Protein 4XW3 (pdb70)

B-factor: mean 28.26, std 8.55, range [12.98, 62.28]

InterPro domains:
  IPR001650 Helicase, C-terminal domain-like [PF00271] (496-609)
  IPR001650 Helicase, C-terminal domain-like [PS51194] (493-681)
  IPR001650 Helicase, C-terminal domain-like [SM00490] (520-610)
  IPR001870 B30.2/SPRY domain [PS50188] (70-247)
  IPR003877 SPRY domain [PF00622] (132-244)
  IPR003877 SPRY domain [SM00449] (130-246)
  IPR011545 DEAD/DEAH-box helicase domain [PF00270] (26-70)
  IPR011545 DEAD/DEAH-box helicase domain [PF00270] (283-413)
  IPR013320 Concanavalin A-like lectin/glucanase domain superfamily [SSF49899] (58-250)
  IPR014001 Helicase superfamily 1/2, ATP-binding domain [PS51192] (255-428)
  IPR014001 Helicase superfamily 1/2, ATP-binding domain [SM00487] (21-444)
  IPR014014 RNA helicase, DEAD-box type, Q motif [PS51195] (2-30)
  IPR027417 P-loop containing nucleoside triphosphate hydrolase [G3DSA:3.40.50.300] (1-88)
  IPR027417 P-loop containing nucleoside triphosphate hydrolase [G3DSA:3.40.50.300] (264-431)
  IPR027417 P-loop containing nucleoside triphosphate hydrolase [G3DSA:3.40.50.300] (483-684)
  IPR027417 P-loop containing nucleoside triphosphate hydrolase [SSF52540] (3-68)
  IPR027417 P-loop containing nucleoside triphosphate hydrolase [SSF52540] (286-627)
  IPR043136 B30.2/SPRY domain superfamily [G3DSA:2.60.120.920] (90-259)

Foldseek 3Di:
DQLVDWAWDPLFKFPQWDADPVRFKIFGAAAPDKMKTWTQKFFQAAKAKKKKAWAFAWKKWKAKFFLPDDLNAQCQQGHWIAIQCQWIGHVNDTHHFFHHDHHGKMKMWIAHLVQQWTFIAILQHGRDTDDGHDPVNHRTTMTIMMMTRNTIMGMGQPPDDDSHADDDRHYRNRPDDPVRMDGHPGDDDD/DQLVAWAWDPLAKAPQWDADPVRFKIFGAAAPDKMKTWIQKFFQAAKAKKKKAWAFAFKKWKAKFFLPDDRNAQCQQGHWIAIQCQWIHHVNDTHHFFHHDHHGKMKMWIAHLPQQWTFIAIQQHTRDTDDGNDPVNRRTTMTIMMMTRNTIMGMGQPPDDDSHADDDRHYRNRPDDPVRMDGRPRDDPNGDYD

CATH classification: 2.60.120.920

Structure (mmCIF, N/CA/C/O backbone):
data_4XW3
#
_entry.id   4XW3
#
_cell.length_a   45.060
_cell.length_b   76.140
_cell.length_c   122.660
_cell.angle_alpha   90.000
_cell.angle_beta   90.000
_cell.angle_gamma   90.000
#
_symmetry.space_group_name_H-M   'P 21 21 21'
#
loop_
_entity.id
_entity.type
_entity.pdbx_description
1 polymer 'ATP-dependent RNA helicase DDX1'
2 water water
#
loop_
_atom_site.group_PDB
_atom_site.id
_atom_site.type_symbol
_atom_site.label_atom_id
_atom_site.label_alt_id
_atom_site.label_comp_id
_atom_site.label_asym_id
_atom_site.label_entity_id
_atom_site.label_seq_id
_atom_site.pdbx_PDB_ins_code
_atom_site.Cartn_x
_atom_site.Cartn_y
_atom_site.Cartn_z
_atom_site.occupancy
_atom_site.B_iso_or_equiv
_atom_site.auth_seq_id
_atom_site.auth_comp_id
_atom_site.auth_asym_id
_atom_site.auth_atom_id
_atom_site.pdbx_PDB_model_num
ATOM 1 N N . SER A 1 17 ? 11.867 9.629 23.065 1.00 56.21 86 SER A N 1
ATOM 2 C CA . SER A 1 17 ? 12.673 8.705 22.209 1.00 55.35 86 SER A CA 1
ATOM 3 C C . SER A 1 17 ? 11.813 7.592 21.605 1.00 52.20 86 SER A C 1
ATOM 4 O O . SER A 1 17 ? 12.198 6.971 20.605 1.00 51.63 86 SER A O 1
ATOM 7 N N . VAL A 1 18 ? 10.655 7.341 22.217 1.00 50.15 87 VAL A N 1
ATOM 8 C CA . VAL A 1 18 ? 9.760 6.265 21.770 1.00 46.91 87 VAL A CA 1
ATOM 9 C C . VAL A 1 18 ? 9.092 6.599 20.426 1.00 44.87 87 VAL A C 1
ATOM 10 O O . VAL A 1 18 ? 8.984 5.727 19.548 1.00 43.42 87 VAL A O 1
ATOM 14 N N . LEU A 1 19 ? 8.674 7.859 20.267 1.00 44.57 88 LEU A N 1
ATOM 15 C CA . LEU A 1 19 ? 8.024 8.325 19.032 1.00 43.00 88 LEU A CA 1
ATOM 16 C C . LEU A 1 19 ? 8.986 8.534 17.862 1.00 43.00 88 LEU A C 1
ATOM 17 O O . LEU A 1 19 ? 8.546 8.707 16.725 1.00 42.66 88 LEU A O 1
ATOM 22 N N . ASN A 1 20 ? 10.289 8.520 18.146 1.00 43.64 89 ASN A N 1
ATOM 23 C CA . ASN A 1 20 ? 11.330 8.657 17.120 1.00 43.72 89 ASN A CA 1
ATOM 24 C C . ASN A 1 20 ? 11.522 7.405 16.266 1.00 41.43 89 ASN A C 1
ATOM 25 O O . ASN A 1 20 ? 12.115 7.461 15.186 1.00 42.24 89 ASN A O 1
ATOM 30 N N . LYS A 1 21 ? 11.001 6.288 16.758 1.00 38.47 90 LYS A N 1
ATOM 31 C CA . LYS A 1 21 ? 11.194 4.971 16.165 1.00 36.03 90 LYS A CA 1
ATOM 32 C C . LYS A 1 21 ? 9.889 4.478 15.556 1.00 32.34 90 LYS A C 1
ATOM 33 O O . LYS A 1 21 ? 8.812 4.757 16.094 1.00 31.43 90 LYS A O 1
ATOM 39 N N . TRP A 1 22 ? 9.975 3.728 14.456 1.00 29.53 91 TRP A N 1
ATOM 40 C CA . TRP A 1 22 ? 8.808 3.023 13.930 1.00 25.68 91 TRP A CA 1
ATOM 41 C C . TRP A 1 22 ?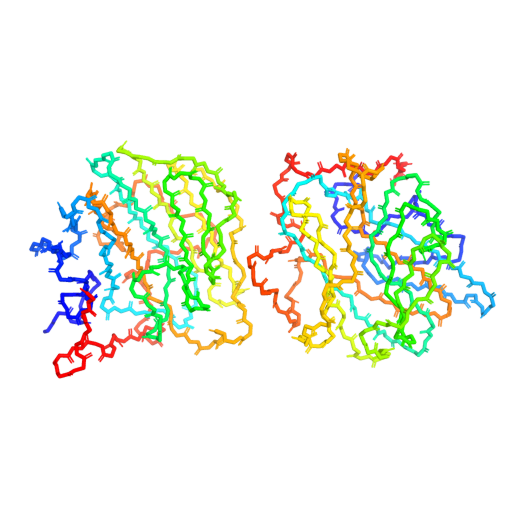 8.475 1.796 14.797 1.00 24.47 91 TRP A C 1
ATOM 42 O O . TRP A 1 22 ? 9.168 0.777 14.746 1.00 24.23 91 TRP A O 1
ATOM 53 N N . GLN A 1 23 ? 7.417 1.907 15.596 1.00 22.71 92 GLN A N 1
ATOM 54 C CA . GLN A 1 23 ? 7.007 0.813 16.472 1.00 21.54 92 GLN A CA 1
ATOM 55 C C . GLN A 1 23 ? 5.567 0.989 16.911 1.00 19.65 92 GLN A C 1
ATOM 56 O O . GLN A 1 23 ? 4.932 1.978 16.564 1.00 18.82 92 GLN A O 1
ATOM 62 N N . MET A 1 24 ? 5.053 0.022 17.664 1.00 18.81 93 MET A N 1
ATOM 63 C CA . MET A 1 24 ? 3.711 0.148 18.249 1.00 17.95 93 MET A CA 1
ATOM 64 C C . MET A 1 24 ? 3.786 1.067 19.475 1.00 18.02 93 MET A C 1
ATOM 65 O O . MET A 1 24 ? 4.768 1.047 20.200 1.00 18.55 93 MET A O 1
ATOM 70 N N . ASN A 1 25 ? 2.760 1.883 19.690 1.00 17.31 94 ASN A N 1
ATOM 71 C CA . ASN A 1 25 ? 2.861 2.976 20.654 1.00 18.17 94 ASN A CA 1
ATOM 72 C C . ASN A 1 25 ? 2.334 2.573 22.030 1.00 18.21 94 ASN A C 1
ATOM 73 O O . ASN A 1 25 ? 1.123 2.369 22.193 1.00 17.84 94 ASN A O 1
ATOM 78 N N . PRO A 1 26 ? 3.235 2.480 23.034 1.00 19.34 95 PRO A N 1
ATOM 79 C CA . PRO A 1 26 ? 2.800 2.123 24.387 1.00 20.46 95 PRO A CA 1
ATOM 80 C C . PRO A 1 26 ? 1.869 3.168 24.991 1.00 21.68 95 PRO A C 1
ATOM 81 O O . PRO A 1 26 ? 1.123 2.855 25.927 1.00 23.06 95 PRO A O 1
ATOM 85 N N . TYR A 1 27 ? 1.908 4.387 24.443 1.00 21.75 96 TYR A N 1
ATOM 86 C CA . TYR A 1 27 ? 1.050 5.499 24.876 1.00 22.84 96 TYR A CA 1
ATOM 87 C C . TYR A 1 27 ? -0.301 5.564 24.159 1.00 21.76 96 TYR A C 1
ATOM 88 O O . TYR A 1 27 ? -1.067 6.493 24.383 1.00 22.22 96 TYR A O 1
ATOM 97 N N . ASP A 1 28 ? -0.576 4.597 23.289 1.00 19.87 97 ASP A N 1
ATOM 98 C CA . ASP A 1 28 ? -1.790 4.616 22.471 1.00 19.00 97 ASP A CA 1
ATOM 99 C C . ASP A 1 28 ? -2.301 3.192 22.303 1.00 17.76 97 ASP A C 1
ATOM 100 O O . ASP A 1 28 ? -2.245 2.633 21.203 1.00 15.92 97 ASP A O 1
ATOM 105 N N . ARG A 1 29 ? -2.800 2.614 23.397 1.00 18.45 98 ARG A N 1
ATOM 106 C CA . ARG A 1 29 ? -3.174 1.187 23.421 1.00 18.70 98 ARG A CA 1
ATOM 107 C C . ARG A 1 29 ? -4.238 0.868 24.478 1.00 19.64 98 ARG A C 1
ATOM 108 O O . ARG A 1 29 ? -4.386 1.591 25.472 1.00 21.23 98 ARG A O 1
ATOM 116 N N . GLY A 1 30 ? -4.976 -0.220 24.267 1.00 19.42 99 GLY A N 1
ATOM 117 C CA . GLY A 1 30 ? -5.886 -0.742 25.289 1.00 19.79 99 GLY A CA 1
ATOM 118 C C . GLY A 1 30 ? -5.145 -1.180 26.551 1.00 20.84 99 GLY A C 1
ATOM 119 O O . GLY A 1 30 ? -3.924 -1.365 26.532 1.00 19.37 99 GLY A O 1
ATOM 120 N N . SER A 1 31 ? -5.884 -1.338 27.647 1.00 21.82 100 SER A N 1
ATOM 121 C CA . SER A 1 31 ? -5.297 -1.711 28.938 1.00 23.24 100 SER A CA 1
ATOM 122 C C . SER A 1 31 ? -4.630 -3.098 28.926 1.00 22.93 100 SER A C 1
ATOM 123 O O . SER A 1 31 ? -3.600 -3.281 29.557 1.00 23.25 100 SER A O 1
ATOM 126 N N . ALA A 1 32 ? -5.194 -4.046 28.181 1.00 22.18 101 ALA A N 1
ATOM 127 C CA . ALA A 1 32 ? -4.634 -5.408 28.117 1.00 22.53 101 ALA A CA 1
ATOM 128 C C . ALA A 1 32 ? -3.644 -5.638 26.974 1.00 21.29 101 ALA A C 1
ATOM 129 O O . ALA A 1 32 ? -3.148 -6.754 26.794 1.00 22.01 101 ALA A O 1
ATOM 131 N N . PHE A 1 33 ? -3.359 -4.594 26.201 1.00 19.79 102 PHE A N 1
ATOM 132 C CA . PHE A 1 33 ? -2.477 -4.695 25.060 1.00 19.34 102 PHE A CA 1
ATOM 133 C C . PHE A 1 33 ? -1.032 -4.563 25.530 1.00 19.95 102 PHE A C 1
ATOM 134 O O . PHE A 1 33 ? -0.676 -3.595 26.202 1.00 20.72 102 PHE A O 1
ATOM 142 N N . ALA A 1 34 ? -0.213 -5.557 25.199 1.00 19.43 103 ALA A N 1
ATOM 143 C CA . ALA A 1 34 ? 1.159 -5.613 25.672 1.00 20.14 103 ALA A CA 1
ATOM 144 C C . ALA A 1 34 ? 2.088 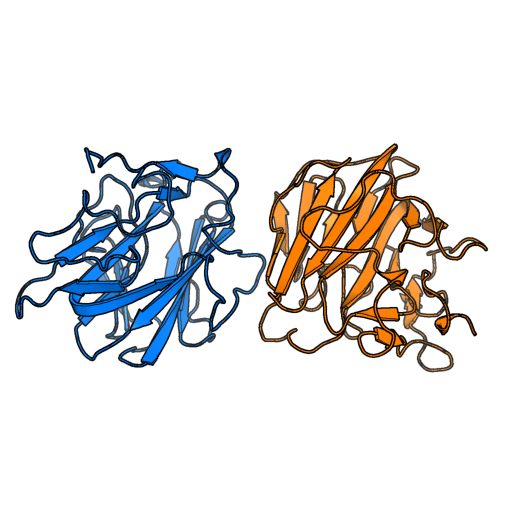-5.581 24.480 1.00 19.67 103 ALA A C 1
ATOM 145 O O . ALA A 1 34 ? 1.810 -6.209 23.455 1.00 19.46 103 ALA A O 1
ATOM 147 N N . ILE A 1 35 ? 3.178 -4.836 24.614 1.00 20.09 104 ILE A N 1
ATOM 148 C CA . ILE A 1 35 ? 4.156 -4.653 23.547 1.00 20.13 104 ILE A CA 1
ATOM 149 C C . ILE A 1 35 ? 5.522 -5.131 24.035 1.00 21.61 104 ILE A C 1
ATOM 150 O O . ILE A 1 35 ? 5.978 -4.722 25.109 1.00 21.58 104 ILE A O 1
ATOM 155 N N . GLY A 1 36 ? 6.179 -5.984 23.247 1.00 22.38 105 GLY A N 1
ATOM 156 C CA . GLY A 1 36 ? 7.498 -6.521 23.611 1.00 24.89 105 GLY A CA 1
ATOM 157 C C . GLY A 1 36 ? 8.578 -5.446 23.626 1.00 26.81 105 GLY A C 1
ATOM 158 O O . GLY A 1 36 ? 8.362 -4.322 23.165 1.00 25.23 105 GLY A O 1
ATOM 159 N N . SER A 1 37 ? 9.754 -5.782 24.140 1.00 29.99 106 SER A N 1
ATOM 160 C CA . SER A 1 37 ? 10.832 -4.791 24.212 1.00 32.61 106 SER A CA 1
ATOM 161 C C . SER A 1 37 ? 11.384 -4.369 22.838 1.00 32.29 106 SER A C 1
ATOM 162 O O . SER A 1 37 ? 12.099 -3.370 22.733 1.00 33.50 106 SER A O 1
ATOM 165 N N . ASP A 1 38 ? 11.043 -5.118 21.793 1.00 31.75 107 ASP A N 1
ATOM 166 C CA . ASP A 1 38 ? 11.395 -4.730 20.425 1.00 31.50 107 ASP A CA 1
ATOM 167 C C . ASP A 1 38 ? 10.462 -3.655 19.855 1.00 29.16 107 ASP A C 1
ATOM 168 O O . ASP A 1 38 ? 10.784 -2.994 18.865 1.00 28.95 107 ASP A O 1
ATOM 173 N N . GLY A 1 39 ? 9.301 -3.504 20.486 1.00 27.44 108 GLY A N 1
ATOM 174 C CA . GLY A 1 39 ? 8.278 -2.566 20.049 1.00 25.17 108 GLY A CA 1
ATOM 175 C C . GLY A 1 39 ? 7.406 -3.108 18.940 1.00 23.84 108 GLY A C 1
ATOM 176 O O . GLY A 1 39 ? 6.594 -2.385 18.389 1.00 22.82 108 GLY A O 1
ATOM 177 N N . LEU A 1 40 ? 7.558 -4.392 18.621 1.00 23.74 109 LEU A N 1
ATOM 178 C CA . LEU A 1 40 ? 6.975 -4.962 17.410 1.00 23.23 109 LEU A CA 1
ATOM 179 C C . LEU A 1 40 ? 6.119 -6.198 17.658 1.00 23.44 109 LEU A C 1
ATOM 180 O O . LEU A 1 40 ? 5.139 -6.438 16.948 1.00 22.94 109 LEU A O 1
ATOM 185 N N . CYS A 1 41 ? 6.497 -6.986 18.652 1.00 25.92 110 CYS A N 1
ATOM 186 C CA . CYS A 1 41 ? 5.708 -8.151 19.023 1.00 26.32 110 CYS A CA 1
ATOM 187 C C . CYS A 1 41 ? 4.670 -7.742 20.057 1.00 25.89 110 CYS A C 1
ATOM 188 O O . CYS A 1 41 ? 5.008 -7.285 21.164 1.00 26.69 110 CYS A O 1
ATOM 191 N N . CYS A 1 42 ? 3.411 -7.925 19.684 1.00 24.38 111 CYS A N 1
ATOM 192 C CA . CYS A 1 42 ? 2.278 -7.447 20.466 1.00 24.49 111 CYS A CA 1
ATOM 193 C C . CYS A 1 42 ? 1.351 -8.594 20.802 1.00 23.47 111 CYS A C 1
ATOM 194 O O . CYS A 1 42 ? 1.199 -9.514 19.999 1.00 22.78 111 CYS A O 1
ATOM 197 N N . GLN A 1 43 ? 0.727 -8.524 21.976 1.00 22.59 112 GLN A N 1
ATOM 198 C CA . GLN A 1 43 ? -0.295 -9.489 22.370 1.00 22.80 112 GLN A CA 1
ATOM 199 C C . GLN A 1 43 ? -1.366 -8.878 23.278 1.00 22.71 112 GLN A C 1
ATOM 200 O O . GLN A 1 43 ? -1.123 -7.893 23.973 1.00 22.37 112 GLN A O 1
ATOM 206 N N . SER A 1 44 ? -2.556 -9.469 23.255 1.00 22.75 113 SER A N 1
ATOM 207 C CA . SER A 1 44 ? -3.592 -9.165 24.231 1.00 23.24 113 SER A CA 1
ATOM 208 C C . SER A 1 44 ? -4.198 -10.493 24.652 1.00 25.10 113 SER A C 1
ATOM 209 O O . SER A 1 44 ? -4.658 -11.251 23.801 1.00 24.74 113 SER A O 1
ATOM 212 N N . ARG A 1 45 ? -4.188 -10.763 25.955 1.00 27.18 114 ARG A N 1
ATOM 213 C CA 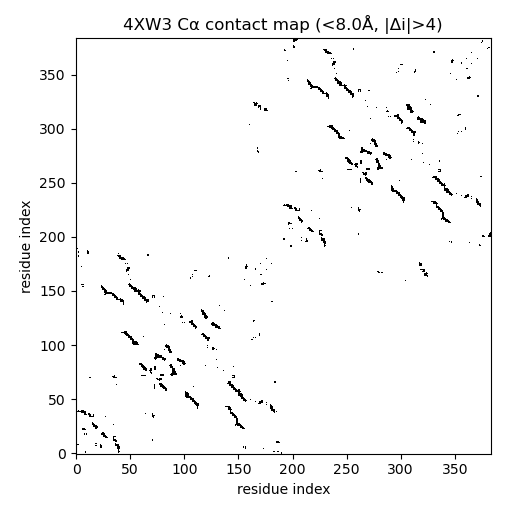. ARG A 1 45 ? -4.546 -12.077 26.479 1.00 30.34 114 ARG A CA 1
ATOM 214 C C . ARG A 1 45 ? -5.900 -12.122 27.202 1.00 32.38 114 ARG A C 1
ATOM 215 O O . ARG A 1 45 ? -6.258 -13.146 27.794 1.00 33.98 114 ARG A O 1
ATOM 223 N N . GLU A 1 46 ? -6.643 -11.016 27.162 1.00 32.63 115 GLU A N 1
ATOM 224 C CA . GLU A 1 46 ? -8.019 -11.004 27.670 1.00 35.27 115 GLU A CA 1
ATOM 225 C C . GLU A 1 46 ? -8.933 -11.777 26.726 1.00 35.70 115 GLU A C 1
ATOM 226 O O . GLU A 1 46 ? -8.998 -11.487 25.531 1.00 34.60 115 GLU A O 1
ATOM 232 N N . VAL A 1 47 ? -9.630 -12.764 27.281 1.00 38.24 116 VAL A N 1
ATOM 233 C CA . VAL A 1 47 ? -10.366 -13.772 26.506 1.00 39.76 116 VAL A CA 1
ATOM 234 C C . VAL A 1 47 ? -11.590 -13.246 25.742 1.00 39.61 116 VAL A C 1
ATOM 235 O O . VAL A 1 47 ? -11.861 -13.683 24.620 1.00 39.56 116 VAL A O 1
ATOM 239 N N . LYS A 1 48 ? -12.320 -12.309 26.337 1.00 40.01 117 LYS A N 1
ATOM 240 C CA . LYS A 1 48 ? -13.584 -11.854 25.759 1.00 40.27 117 LYS A CA 1
ATOM 241 C C . LYS A 1 48 ? -13.597 -10.370 25.383 1.00 38.26 117 LYS A C 1
ATOM 242 O O . LYS A 1 48 ? -14.664 -9.798 25.147 1.00 38.79 117 LYS A O 1
ATOM 248 N N . GLU A 1 49 ? -12.421 -9.751 25.322 1.00 35.52 118 GLU A N 1
ATOM 249 C CA . GLU A 1 49 ? -12.330 -8.321 25.018 1.00 33.69 118 GLU A CA 1
ATOM 250 C C . GLU A 1 49 ? -11.359 -8.053 23.882 1.00 30.66 118 GLU A C 1
ATOM 251 O O . GLU A 1 49 ? -10.319 -8.715 23.776 1.00 29.34 118 GLU A O 1
ATOM 257 N N . TRP A 1 50 ? -11.718 -7.083 23.037 1.00 28.43 119 TRP A N 1
ATOM 258 C CA . TRP A 1 50 ? -10.853 -6.588 21.982 1.00 25.85 119 TRP A CA 1
ATOM 259 C C . TRP A 1 50 ? -9.988 -5.454 22.552 1.00 24.70 119 TRP A C 1
ATOM 260 O O . TRP A 1 50 ? -10.499 -4.546 23.226 1.00 25.20 119 TRP A O 1
ATOM 271 N N . HIS A 1 51 ? -8.683 -5.519 22.302 1.00 22.32 120 HIS A N 1
ATOM 272 C CA . HIS A 1 51 ? -7.752 -4.472 22.734 1.00 21.03 120 HIS A CA 1
ATOM 273 C C . HIS A 1 51 ? -6.869 -4.103 21.557 1.00 19.39 120 HIS A C 1
ATOM 274 O O . HIS A 1 51 ? -6.325 -4.986 20.874 1.00 18.99 120 HIS A O 1
ATOM 281 N N . GLY A 1 52 ? -6.719 -2.799 21.325 1.00 18.76 121 GLY A N 1
ATOM 282 C CA . GLY A 1 52 ? -6.035 -2.310 20.133 1.00 17.64 121 GLY A CA 1
ATOM 283 C C . GLY A 1 52 ? -4.860 -1.386 20.376 1.00 18.02 121 GLY A C 1
ATOM 284 O O . GLY A 1 52 ? -4.597 -0.997 21.515 1.00 18.46 121 GLY A O 1
ATOM 285 N N . CYS A 1 53 ? -4.149 -1.049 19.295 1.00 17.73 122 CYS A N 1
ATOM 286 C CA . CYS A 1 53 ? -2.996 -0.145 19.362 1.00 18.36 122 CYS A CA 1
ATOM 287 C C . CYS A 1 53 ? -2.777 0.560 18.014 1.00 17.90 122 CYS A C 1
ATOM 288 O O . CYS A 1 53 ? -3.251 0.075 16.996 1.00 17.73 122 CYS A O 1
ATOM 291 N N . ARG A 1 54 ? -2.072 1.698 18.014 1.00 17.83 123 ARG A N 1
ATOM 292 C CA . ARG A 1 54 ? -1.592 2.308 16.774 1.00 17.01 123 ARG A CA 1
ATOM 293 C C . ARG A 1 54 ? -0.082 2.485 16.844 1.00 17.12 123 ARG A C 1
ATOM 294 O O . ARG A 1 54 ? 0.493 2.538 17.932 1.00 17.44 123 ARG A O 1
ATOM 302 N N . ALA A 1 55 ? 0.557 2.591 15.681 1.00 16.64 124 ALA A N 1
ATOM 303 C CA . ALA A 1 55 ? 1.989 2.893 15.624 1.00 16.74 124 ALA A CA 1
ATOM 304 C C . ALA A 1 55 ? 2.305 4.311 16.104 1.00 17.35 124 ALA A C 1
ATOM 305 O O . ALA A 1 55 ? 1.408 5.156 16.219 1.00 17.74 124 ALA A O 1
ATOM 307 N N . THR A 1 56 ? 3.587 4.559 16.383 1.00 17.63 125 THR A N 1
ATOM 308 C CA . THR A 1 56 ? 4.077 5.849 16.844 1.00 18.06 125 THR A CA 1
ATOM 309 C C . THR A 1 56 ? 4.046 6.935 15.768 1.00 18.78 125 THR A C 1
ATOM 310 O O . THR A 1 56 ? 4.090 8.144 16.083 1.00 18.81 125 THR A O 1
ATOM 314 N N . LYS A 1 57 ? 3.984 6.511 14.509 1.00 17.91 126 LYS A N 1
ATOM 315 C CA . LYS A 1 57 ? 4.080 7.429 13.379 1.00 19.59 126 LYS A CA 1
ATOM 316 C C . LYS A 1 57 ? 3.049 7.107 12.308 1.00 19.03 126 LYS A C 1
ATOM 317 O O . LYS A 1 57 ? 2.575 5.970 12.200 1.00 17.87 126 LYS A O 1
ATOM 323 N N . GLY A 1 58 ? 2.706 8.115 11.510 1.00 19.65 127 GLY A N 1
ATOM 324 C CA . GLY A 1 58 ? 1.674 7.941 10.491 1.00 19.54 127 GLY A CA 1
ATOM 325 C C . GLY A 1 58 ? 2.113 8.522 9.169 1.00 20.62 127 GLY A C 1
ATOM 326 O O . GLY A 1 58 ? 3.078 9.273 9.115 1.00 22.09 127 GLY A O 1
ATOM 327 N N . LEU A 1 59 ? 1.394 8.164 8.112 1.00 20.57 128 LEU A N 1
ATOM 328 C CA . LEU A 1 59 ? 1.749 8.496 6.744 1.00 21.62 128 LEU A CA 1
ATOM 329 C C . LEU A 1 59 ? 0.811 9.553 6.163 1.00 22.58 128 LEU A C 1
ATOM 330 O O . LEU A 1 59 ? -0.414 9.408 6.242 1.00 22.25 128 LEU A O 1
ATOM 335 N N . MET A 1 60 ? 1.389 10.596 5.573 1.00 25.14 129 MET A N 1
ATOM 336 C CA . MET A 1 60 ? 0.626 11.689 4.952 1.00 27.53 129 MET A CA 1
ATOM 337 C C . MET A 1 60 ? 0.645 11.679 3.420 1.00 28.20 129 MET A C 1
ATOM 338 O O . MET A 1 60 ? -0.257 12.244 2.788 1.00 29.15 129 MET A O 1
ATOM 343 N N . LYS A 1 61 ? 1.690 11.100 2.828 1.00 27.67 130 LYS A N 1
ATOM 344 C CA . LYS A 1 61 ? 1.827 11.022 1.357 1.00 28.83 130 LYS A CA 1
ATOM 345 C C . LYS A 1 61 ? 2.660 9.810 0.963 1.00 27.19 130 LYS A C 1
ATOM 346 O O . LYS A 1 61 ? 3.451 9.318 1.760 1.00 26.59 130 LYS A O 1
ATOM 352 N N . GLY A 1 62 ? 2.475 9.322 -0.259 1.00 27.05 131 GLY A N 1
ATOM 353 C CA . GLY A 1 62 ? 3.301 8.221 -0.774 1.00 26.39 131 GLY A CA 1
ATOM 354 C C . GLY A 1 62 ? 2.674 6.840 -0.831 1.00 24.26 131 GLY A C 1
ATOM 355 O O . GLY A 1 62 ? 1.526 6.638 -0.419 1.00 23.26 131 GLY A O 1
ATOM 356 N N . LYS A 1 63 ? 3.447 5.885 -1.346 1.00 23.80 132 LYS A N 1
ATOM 357 C CA . LYS A 1 63 ? 3.020 4.485 -1.465 1.00 22.36 132 LYS A CA 1
ATOM 358 C C . LYS A 1 63 ? 3.874 3.611 -0.583 1.00 21.30 132 LYS A C 1
ATOM 359 O O . LYS A 1 63 ? 5.062 3.439 -0.835 1.00 21.28 132 LYS A O 1
ATOM 365 N N . HIS A 1 64 ? 3.274 3.052 0.455 1.00 20.21 133 HIS A N 1
ATOM 366 C CA . HIS A 1 64 ? 4.059 2.334 1.441 1.00 20.14 133 HIS A CA 1
ATOM 367 C C . HIS A 1 64 ? 3.433 1.025 1.895 1.00 18.97 133 HIS A C 1
ATOM 368 O O . HIS A 1 64 ? 2.272 0.726 1.578 1.00 17.70 133 HIS A O 1
ATOM 375 N N . TYR A 1 65 ? 4.235 0.241 2.613 1.00 18.72 134 TYR A N 1
ATOM 376 C CA . TYR A 1 65 ? 3.920 -1.147 2.918 1.00 17.54 134 TYR A CA 1
ATOM 377 C C . TYR A 1 65 ? 4.495 -1.544 4.277 1.00 17.66 134 TYR A C 1
ATOM 378 O O . TYR A 1 65 ? 5.600 -1.139 4.641 1.00 18.27 134 TYR A O 1
ATOM 387 N N . TYR A 1 66 ? 3.741 -2.345 5.022 1.00 16.88 135 TYR A N 1
ATOM 388 C CA . TYR A 1 66 ? 4.296 -3.044 6.177 1.00 17.33 135 TYR A CA 1
ATOM 389 C C . TYR A 1 66 ? 3.754 -4.467 6.205 1.00 17.56 135 TYR A C 1
ATOM 390 O O . TYR A 1 66 ? 2.809 -4.787 5.474 1.00 16.99 135 TYR A O 1
ATOM 399 N N . GLU A 1 67 ? 4.362 -5.311 7.028 1.00 18.35 136 GLU A N 1
ATOM 400 C CA . GLU A 1 67 ? 3.959 -6.708 7.159 1.00 20.26 136 GLU A CA 1
ATOM 401 C C . GLU A 1 67 ? 3.596 -6.988 8.602 1.00 20.35 136 GLU A C 1
ATOM 402 O O . GLU A 1 67 ? 4.141 -6.357 9.517 1.00 19.43 136 GLU A O 1
ATOM 408 N N . VAL A 1 68 ? 2.684 -7.937 8.800 1.00 20.87 137 VAL A N 1
ATOM 409 C CA . VAL A 1 68 ? 2.362 -8.440 10.138 1.00 22.23 137 VAL A CA 1
ATOM 410 C C . VAL A 1 68 ? 2.246 -9.957 10.078 1.00 23.48 137 VAL A C 1
ATOM 411 O O . VAL A 1 68 ? 1.676 -10.506 9.131 1.00 23.56 137 VAL A O 1
ATOM 415 N N . SER A 1 69 ? 2.825 -10.633 11.067 1.00 24.47 138 SER A N 1
ATOM 416 C CA . SER A 1 69 ? 2.784 -12.088 11.146 1.00 26.45 138 SER A CA 1
ATOM 417 C C . SER A 1 69 ? 1.918 -12.534 12.326 1.00 26.83 138 SER A C 1
ATOM 418 O O . SER A 1 69 ? 2.058 -11.995 13.418 1.00 26.23 138 SER A O 1
ATOM 421 N N . CYS A 1 70 ? 1.041 -13.520 12.106 1.00 27.69 139 CYS A N 1
ATOM 422 C CA . CYS A 1 70 ? 0.214 -14.074 13.180 1.00 29.16 139 CYS A CA 1
ATOM 423 C C . CYS A 1 70 ? 0.956 -15.195 13.886 1.00 30.26 139 CYS A C 1
ATOM 424 O O . CYS A 1 70 ? 1.476 -16.104 13.234 1.00 31.09 139 CYS A O 1
ATOM 427 N N . HIS A 1 71 ? 0.999 -15.124 15.216 1.00 30.39 140 HIS A N 1
ATOM 428 C CA . HIS A 1 71 ? 1.761 -16.083 16.019 1.00 32.51 140 HIS A CA 1
ATOM 429 C C . HIS A 1 71 ? 0.909 -17.153 16.704 1.00 33.56 140 HIS A C 1
ATOM 430 O O . HIS A 1 71 ? 1.444 -18.152 17.185 1.00 35.52 140 HIS A O 1
ATOM 437 N N . ASP A 1 72 ? -0.405 -16.947 16.753 1.00 32.64 141 ASP A N 1
ATOM 438 C CA . ASP A 1 72 ? -1.310 -17.977 17.282 1.00 34.38 141 ASP A CA 1
ATOM 439 C C . ASP A 1 72 ? -2.690 -17.965 16.624 1.00 34.39 141 ASP A C 1
ATOM 440 O O . ASP A 1 72 ? -2.871 -17.367 15.563 1.00 32.86 141 ASP A O 1
ATOM 445 N N . GLN A 1 73 ? -3.658 -18.624 17.255 1.00 36.48 142 GLN A N 1
ATOM 446 C CA . GLN A 1 73 ? -4.967 -18.819 16.641 1.00 37.67 142 GLN A CA 1
ATOM 447 C C . GLN A 1 73 ? -6.026 -17.796 17.069 1.00 36.89 142 GLN A C 1
ATOM 448 O O . GLN A 1 73 ? -7.196 -17.922 16.703 1.00 38.07 142 GLN A O 1
ATOM 454 N N . GLY A 1 74 ? -5.618 -16.778 17.823 1.00 35.43 143 GLY A N 1
ATOM 455 C CA . GLY A 1 74 ? -6.555 -15.773 18.314 1.00 34.48 143 GLY A CA 1
ATOM 456 C C . GLY A 1 74 ? -7.058 -14.850 17.216 1.00 33.08 143 GLY A C 1
ATOM 457 O O . GLY A 1 74 ? -6.515 -14.833 16.104 1.00 32.77 143 GLY A O 1
ATOM 458 N N . LEU A 1 75 ? -8.087 -14.070 17.535 1.00 32.34 144 LEU A N 1
ATOM 459 C CA . LEU A 1 75 ? -8.703 -13.157 16.571 1.00 30.74 144 LEU A CA 1
ATOM 460 C C . LEU A 1 75 ? -7.949 -11.829 16.494 1.00 28.53 144 LEU A C 1
ATOM 461 O O . LEU A 1 75 ? -7.425 -11.325 17.489 1.00 26.54 144 LEU A O 1
ATOM 466 N N . CYS A 1 76 ? -7.887 -11.269 15.293 1.00 27.62 145 CYS A N 1
ATOM 467 C CA . CYS A 1 76 ? -7.200 -10.005 15.101 1.00 26.92 145 CYS A CA 1
ATOM 468 C C . CYS A 1 76 ? -7.701 -9.293 13.861 1.00 25.38 145 CYS A C 1
ATOM 469 O O . CYS A 1 76 ? -8.221 -9.921 12.946 1.00 25.36 145 CYS A O 1
ATOM 472 N N . ARG A 1 77 ? -7.537 -7.975 13.851 1.00 23.65 146 ARG A N 1
ATOM 473 C CA . ARG A 1 77 ? -7.734 -7.173 12.653 1.00 22.66 146 ARG A CA 1
ATOM 474 C C . ARG A 1 77 ? -6.550 -6.243 12.520 1.00 20.63 146 ARG A C 1
ATOM 475 O O . ARG A 1 77 ? -6.056 -5.725 13.521 1.00 19.65 146 ARG A O 1
ATOM 483 N N . VAL A 1 78 ? -6.079 -6.059 11.290 1.00 19.28 147 VAL A N 1
ATOM 484 C CA . VAL A 1 78 ? -4.935 -5.187 11.020 1.00 17.73 147 VAL A CA 1
ATOM 485 C C . VAL A 1 78 ? -5.302 -4.196 9.913 1.00 17.09 147 VAL A C 1
ATOM 486 O O . VAL A 1 78 ? -6.150 -4.481 9.076 1.00 17.21 147 VAL A O 1
ATOM 490 N N . GLY A 1 79 ? -4.683 -3.026 9.921 1.00 16.46 148 GLY A N 1
ATOM 491 C CA . GLY A 1 79 ? -4.933 -2.040 8.872 1.00 16.31 148 GLY A CA 1
ATOM 492 C C . GLY A 1 79 ? -4.378 -0.689 9.268 1.00 15.93 148 GLY A C 1
ATOM 493 O O . GLY A 1 79 ? -3.223 -0.594 9.690 1.00 14.92 148 GLY A O 1
ATOM 494 N N . TRP A 1 80 ? -5.206 0.345 9.128 1.00 16.09 149 TRP A N 1
ATOM 495 C CA . TRP A 1 80 ? -4.760 1.729 9.267 1.00 16.52 149 TRP A CA 1
ATOM 496 C C . TRP A 1 80 ? -5.892 2.528 9.871 1.00 17.75 149 TRP A C 1
ATOM 497 O O . TRP A 1 80 ? -7.072 2.252 9.585 1.00 18.37 149 TRP A O 1
ATOM 508 N N . SER A 1 81 ? -5.555 3.528 10.687 1.00 17.36 150 SER A N 1
ATOM 509 C CA . SER A 1 81 ? -6.575 4.439 11.211 1.00 17.95 150 SER A CA 1
ATOM 510 C C . SER A 1 81 ? -6.001 5.836 11.442 1.00 17.97 150 SER A C 1
ATOM 511 O O . SER A 1 81 ? -4.787 6.020 11.513 1.00 17.38 150 SER A O 1
ATOM 514 N N . THR A 1 82 ? -6.863 6.836 11.522 1.00 18.61 151 THR A N 1
ATOM 515 C CA . THR A 1 82 ? -6.384 8.174 11.839 1.00 19.27 151 THR A CA 1
ATOM 516 C C . THR A 1 82 ? -6.395 8.376 13.359 1.00 20.02 151 THR A C 1
ATOM 517 O O . THR A 1 82 ? -6.868 7.520 14.098 1.00 18.74 151 THR A O 1
ATOM 521 N N . MET A 1 83 ? -5.865 9.509 13.811 1.00 21.29 152 MET A N 1
ATOM 522 C CA . MET A 1 83 ? -5.854 9.851 15.233 1.00 23.29 152 MET A CA 1
ATOM 523 C C . MET A 1 83 ? -7.263 10.016 15.833 1.00 25.25 152 MET A C 1
ATOM 524 O O . MET A 1 83 ? -7.442 9.865 17.040 1.00 26.27 152 MET A O 1
ATOM 529 N N . GLN A 1 84 ? -8.252 10.335 15.001 1.00 26.16 153 GLN A N 1
ATOM 530 C CA . GLN A 1 84 ? -9.649 10.425 15.457 1.00 28.31 153 GLN A CA 1
ATOM 531 C C . GLN A 1 84 ? -10.346 9.077 15.723 1.00 27.69 153 GLN A C 1
ATOM 532 O O . GLN A 1 84 ? -11.432 9.036 16.315 1.00 28.93 153 GLN A O 1
ATOM 538 N N . ALA A 1 85 ? -9.724 7.983 15.299 1.00 26.30 154 ALA A N 1
ATOM 539 C CA . ALA A 1 85 ? -10.374 6.673 15.309 1.00 26.15 154 ALA A CA 1
ATOM 540 C C . ALA A 1 85 ? -10.359 5.993 16.668 1.00 26.72 154 ALA A C 1
ATOM 541 O O . ALA A 1 85 ? -9.447 6.210 17.475 1.00 26.45 154 ALA A O 1
ATOM 543 N N . SER A 1 86 ? -11.379 5.171 16.912 1.00 27.33 155 SER A N 1
ATOM 544 C CA . SER A 1 86 ? -11.370 4.218 18.029 1.00 27.94 155 SER A CA 1
ATOM 545 C C . SER A 1 86 ? -10.219 3.208 17.851 1.00 26.12 155 SER A C 1
ATOM 546 O O . SER A 1 86 ? -9.833 2.891 16.719 1.00 25.55 155 SER A O 1
ATOM 549 N N . LEU A 1 87 ? -9.663 2.699 18.952 1.00 25.59 156 LEU A N 1
ATOM 550 C CA . LEU A 1 87 ? -8.625 1.648 18.831 1.00 24.26 156 LEU A CA 1
ATOM 551 C C . LEU A 1 87 ? -9.266 0.314 18.467 1.00 24.14 156 LEU A C 1
ATOM 552 O O . LEU A 1 87 ? -8.572 -0.658 18.137 1.00 23.23 156 LEU A O 1
ATOM 557 N N . ASP A 1 88 ? -10.597 0.278 18.531 1.00 25.10 157 ASP A N 1
ATOM 558 C CA . ASP A 1 88 ? -11.360 -0.870 18.056 1.00 25.68 157 ASP A CA 1
ATOM 559 C C . ASP A 1 88 ? -11.489 -0.687 16.547 1.00 24.80 157 ASP A C 1
ATOM 560 O O . ASP A 1 88 ? -12.522 -0.236 16.031 1.00 25.07 157 ASP A O 1
ATOM 565 N N . LEU A 1 89 ? -10.400 -1.041 15.870 1.00 22.85 158 LEU A N 1
ATOM 566 C CA . LEU A 1 89 ? -10.209 -0.853 14.431 1.00 22.01 158 LEU A CA 1
ATOM 567 C C . LEU A 1 89 ? -11.373 -1.301 13.535 1.00 22.87 158 LEU A C 1
ATOM 568 O O . LEU A 1 89 ? -11.805 -2.455 13.582 1.00 23.36 158 LEU A O 1
ATOM 573 N N . GLY A 1 90 ? -11.873 -0.371 12.729 1.00 23.06 159 GLY A N 1
ATOM 574 C CA . GLY A 1 90 ? -12.918 -0.665 11.756 1.00 24.18 159 GLY A CA 1
ATOM 575 C C . GLY A 1 90 ? -14.328 -0.421 12.256 1.00 26.26 159 GLY A C 1
ATOM 576 O O . GLY A 1 90 ? -15.291 -0.574 11.506 1.00 27.22 159 GLY A O 1
ATOM 577 N N . THR A 1 91 ? -14.460 -0.036 13.524 1.00 26.77 160 THR A N 1
ATOM 578 C CA . THR A 1 91 ? -15.785 0.195 14.098 1.00 28.67 160 THR A CA 1
ATOM 579 C C . THR A 1 91 ? -16.256 1.641 13.933 1.00 30.01 160 THR A C 1
ATOM 580 O O . THR A 1 91 ? -17.338 1.993 14.392 1.00 32.19 160 THR A O 1
ATOM 584 N N . ASP A 1 92 ? -15.452 2.482 13.290 1.00 29.15 161 ASP A N 1
ATOM 585 C CA . ASP A 1 92 ? -15.890 3.853 12.966 1.00 30.42 161 ASP A CA 1
ATOM 586 C C . ASP A 1 92 ? -15.425 4.285 11.576 1.00 29.38 161 ASP A C 1
ATOM 587 O O . ASP A 1 92 ? -14.778 3.508 10.873 1.00 27.82 161 ASP A O 1
ATOM 592 N N . LYS A 1 93 ? -15.757 5.514 11.183 1.00 30.17 162 LYS A N 1
ATOM 593 C CA . LYS A 1 93 ? -15.414 6.008 9.840 1.00 30.38 162 LYS A CA 1
ATOM 594 C C . LYS A 1 93 ? -13.954 6.447 9.664 1.00 28.27 162 LYS A C 1
ATOM 595 O O . LYS A 1 93 ? -13.589 6.972 8.605 1.00 28.68 162 LYS A O 1
ATOM 601 N N . PHE A 1 94 ? -13.128 6.246 10.686 1.00 26.74 163 PHE A N 1
ATOM 602 C CA . PHE A 1 94 ? -11.729 6.712 10.643 1.00 25.56 163 PHE A CA 1
ATOM 603 C C . PHE A 1 94 ? -10.714 5.573 10.592 1.00 23.34 163 PHE A C 1
ATOM 604 O O . PHE A 1 94 ? -9.506 5.806 10.660 1.00 22.51 163 PHE A O 1
ATOM 612 N N . GLY A 1 95 ? -11.206 4.344 10.451 1.00 22.67 164 GLY A N 1
ATOM 613 C CA . GLY A 1 95 ? -10.335 3.167 10.430 1.00 21.08 164 GLY A CA 1
ATOM 614 C C . GLY A 1 95 ? -10.699 2.120 9.393 1.00 21.08 164 GLY A C 1
ATOM 615 O O . GLY A 1 95 ? -11.874 1.968 9.036 1.00 22.36 164 GLY A O 1
ATOM 616 N N . PHE A 1 96 ? -9.677 1.413 8.907 1.00 19.89 165 PHE A N 1
ATOM 617 C CA . PHE A 1 96 ? -9.830 0.316 7.964 1.00 20.32 165 PHE A CA 1
ATOM 618 C C . PHE A 1 96 ? -9.163 -0.911 8.546 1.00 19.46 165 PHE A C 1
ATOM 619 O O . PHE A 1 96 ? -7.992 -0.852 8.894 1.00 18.96 165 PHE A O 1
ATOM 627 N N . GLY A 1 97 ? -9.886 -2.023 8.621 1.00 19.62 166 GLY A N 1
ATOM 628 C CA . GLY A 1 97 ? -9.291 -3.259 9.101 1.00 18.45 166 GLY A CA 1
ATOM 629 C C . GLY A 1 97 ? -9.514 -4.458 8.206 1.00 18.42 166 GLY A C 1
ATOM 630 O O . GLY A 1 97 ? -10.503 -4.532 7.466 1.00 18.55 166 GLY A O 1
ATOM 631 N N . PHE A 1 98 ? -8.575 -5.391 8.285 1.00 17.83 167 PHE A N 1
ATOM 632 C CA . PHE A 1 98 ? -8.696 -6.704 7.646 1.00 18.45 167 PHE A CA 1
ATOM 633 C C . PHE A 1 98 ? -8.525 -7.743 8.734 1.00 19.06 167 PHE A C 1
ATOM 634 O O . PHE A 1 98 ? -7.525 -7.726 9.459 1.00 18.71 167 PHE A O 1
ATOM 642 N N . GLY A 1 99 ? -9.502 -8.637 8.846 1.00 20.69 168 GLY A N 1
ATOM 643 C CA . GLY A 1 99 ? -9.556 -9.589 9.949 1.00 21.24 168 GLY A CA 1
ATOM 644 C C . GLY A 1 99 ? -9.415 -11.034 9.531 1.00 22.61 168 GLY A C 1
ATOM 645 O O . GLY A 1 99 ? -9.774 -11.413 8.404 1.00 22.71 168 GLY A O 1
ATOM 646 N N . GLY A 1 100 ? -8.917 -11.843 10.467 1.00 22.82 169 GLY A N 1
ATOM 647 C CA . GLY A 1 100 ? -8.592 -13.248 10.230 1.00 24.12 169 GLY A CA 1
ATOM 648 C C . GLY A 1 100 ? -9.701 -14.156 9.746 1.00 26.42 169 GLY A C 1
ATOM 649 O O . GLY A 1 100 ? -9.422 -15.247 9.239 1.00 27.10 169 GLY A O 1
ATOM 650 N N . THR A 1 101 ? -10.954 -13.726 9.908 1.00 27.27 170 THR A N 1
ATOM 651 C CA . THR A 1 101 ? -12.088 -14.480 9.393 1.00 29.47 170 THR A CA 1
ATOM 652 C C . THR A 1 101 ? -12.401 -14.179 7.917 1.00 29.20 170 THR A C 1
ATOM 653 O O . THR A 1 101 ? -13.335 -14.743 7.351 1.00 30.55 170 THR A O 1
ATOM 657 N N . GLY A 1 102 ? -11.614 -13.304 7.298 1.00 26.78 171 GLY A N 1
ATOM 658 C CA . GLY A 1 102 ? -11.787 -12.987 5.881 1.00 26.64 171 GLY A CA 1
ATOM 659 C C . GLY A 1 102 ? -12.833 -11.908 5.716 1.00 26.58 171 GLY A C 1
ATOM 660 O O . GLY A 1 102 ? -13.731 -12.016 4.884 1.00 27.86 171 GLY A O 1
ATOM 661 N N . LYS A 1 103 ? -12.717 -10.865 6.532 1.00 25.13 172 LYS A N 1
ATOM 662 C CA . LYS A 1 103 ? -13.649 -9.748 6.482 1.00 25.47 172 LYS A CA 1
ATOM 663 C C . LYS A 1 103 ? -12.904 -8.428 6.559 1.00 23.16 172 LYS A C 1
ATOM 664 O O . LYS A 1 103 ? -11.931 -8.299 7.293 1.00 21.38 172 LYS A O 1
ATOM 670 N N . LYS A 1 104 ? -13.338 -7.456 5.766 1.00 23.26 173 LYS A N 1
ATOM 671 C CA . LYS A 1 104 ? -12.802 -6.109 5.905 1.00 22.26 173 LYS A CA 1
ATOM 672 C C . LYS A 1 104 ? -13.800 -5.293 6.730 1.00 22.90 173 LYS A C 1
ATOM 673 O O . LYS A 1 104 ? -15.007 -5.520 6.651 1.00 24.18 173 LYS A O 1
ATOM 679 N N . SER A 1 105 ? -13.299 -4.349 7.518 1.00 21.60 174 SER A N 1
ATOM 680 C CA . SER A 1 105 ? -14.166 -3.560 8.391 1.00 23.07 174 SER A CA 1
ATOM 681 C C . SER A 1 105 ? -13.919 -2.061 8.270 1.00 22.46 174 SER A C 1
ATOM 682 O O . SER A 1 105 ? -12.784 -1.609 8.182 1.00 20.22 174 SER A O 1
ATOM 685 N N . HIS A 1 106 ? -15.004 -1.302 8.274 1.00 24.57 175 HIS A N 1
ATOM 686 C CA . HIS A 1 106 ? -14.965 0.156 8.223 1.00 25.25 175 HIS A CA 1
ATOM 687 C C . HIS A 1 106 ? -16.358 0.623 8.592 1.00 27.89 175 HIS A C 1
ATOM 688 O O . HIS A 1 106 ? -17.344 0.035 8.142 1.00 28.97 175 HIS A O 1
ATOM 695 N N . ASN A 1 107 ? -16.431 1.663 9.425 1.00 29.05 176 ASN A N 1
ATOM 696 C CA . ASN A 1 107 ? -17.705 2.220 9.905 1.00 31.89 176 ASN A CA 1
ATOM 697 C C . ASN A 1 107 ? -18.668 1.166 10.450 1.00 33.50 176 ASN A C 1
ATOM 698 O O . ASN A 1 107 ? -19.868 1.202 10.169 1.00 35.68 176 ASN A O 1
ATOM 703 N N . LYS A 1 108 ? -18.131 0.232 11.238 1.00 32.74 177 LYS A N 1
ATOM 704 C CA . LYS A 1 108 ? -18.920 -0.865 11.830 1.00 34.34 177 LYS A CA 1
ATOM 705 C C . LYS A 1 108 ? -19.507 -1.867 10.818 1.00 35.33 177 LYS A C 1
ATOM 706 O O . LYS A 1 108 ? -20.262 -2.765 11.205 1.00 36.64 177 LYS A O 1
ATOM 712 N N . GLN A 1 109 ? -19.171 -1.717 9.536 1.00 34.38 178 GLN A N 1
ATOM 713 C CA . GLN A 1 109 ? -19.605 -2.683 8.523 1.00 35.55 178 GLN A CA 1
ATOM 714 C C . GLN A 1 109 ? -18.497 -3.682 8.255 1.00 33.34 178 GLN A C 1
ATOM 715 O O . GLN A 1 109 ? -17.359 -3.295 7.977 1.00 31.18 178 GLN A O 1
ATOM 721 N N . PHE A 1 110 ? -18.835 -4.963 8.356 1.00 34.10 179 PHE A N 1
ATOM 722 C CA . PHE A 1 110 ? -17.891 -6.050 8.100 1.00 33.41 179 PHE A CA 1
ATOM 723 C C . PHE A 1 110 ? -18.326 -6.772 6.838 1.00 34.21 179 PHE A C 1
ATOM 724 O O . PHE A 1 110 ? -19.413 -7.332 6.786 1.00 36.60 179 PHE A O 1
ATOM 732 N N . ASP A 1 111 ? -17.477 -6.739 5.818 1.00 32.61 180 ASP A N 1
ATOM 733 C CA . ASP A 1 111 ? -17.818 -7.315 4.520 1.00 33.53 180 ASP A CA 1
ATOM 734 C C . ASP A 1 111 ? -16.833 -8.411 4.173 1.00 32.07 180 ASP A C 1
ATOM 735 O O . ASP A 1 111 ? -15.678 -8.347 4.576 1.00 29.84 180 ASP A O 1
ATOM 740 N N . ASN A 1 112 ? -17.285 -9.415 3.432 1.00 33.22 181 ASN A N 1
ATOM 741 C CA . ASN A 1 112 ? -16.380 -10.446 2.931 1.00 32.55 181 ASN A CA 1
ATOM 742 C C . ASN A 1 112 ? -15.291 -9.836 2.064 1.00 30.46 181 ASN A C 1
ATOM 743 O O . ASN A 1 112 ? -15.570 -9.057 1.152 1.00 30.31 181 ASN A O 1
ATOM 748 N N . TYR A 1 113 ? -14.047 -10.182 2.370 1.00 27.89 182 TYR A N 1
ATOM 749 C CA . TYR A 1 113 ? -12.913 -9.704 1.607 1.00 26.82 182 TYR A CA 1
ATOM 750 C C . TYR A 1 113 ? -11.759 -10.674 1.766 1.00 26.77 182 TYR A C 1
ATOM 751 O O . TYR A 1 113 ? -11.509 -11.163 2.867 1.00 26.37 182 TYR A O 1
ATOM 760 N N . GLY A 1 114 ? -11.057 -10.939 0.671 1.00 27.39 183 GLY A N 1
ATOM 761 C CA . GLY A 1 114 ? -9.799 -11.661 0.733 1.00 27.81 183 GLY A CA 1
ATOM 762 C C . GLY A 1 114 ? -9.959 -13.104 1.149 1.00 29.98 183 GLY A C 1
ATOM 763 O O . GLY A 1 114 ? -10.807 -13.825 0.627 1.00 30.95 183 GLY A O 1
ATOM 764 N N . GLU A 1 115 ? -9.129 -13.523 2.094 1.00 29.96 184 GLU A N 1
ATOM 765 C CA . GLU A 1 115 ? -9.063 -14.922 2.487 1.00 32.96 184 GLU A CA 1
ATOM 766 C C . GLU A 1 115 ? -9.017 -14.958 4.017 1.00 31.78 184 GLU A C 1
ATOM 767 O O . GLU A 1 115 ? -8.739 -13.942 4.654 1.00 29.82 184 GLU A O 1
ATOM 773 N N . GLU A 1 116 ? -9.312 -16.111 4.607 1.00 33.28 185 GLU A N 1
ATOM 774 C CA . GLU A 1 116 ? -9.099 -16.288 6.039 1.00 33.05 185 GLU A CA 1
ATOM 775 C C . GLU A 1 116 ? -7.590 -16.323 6.295 1.00 31.37 185 GLU A C 1
ATOM 776 O O . GLU A 1 116 ? -6.811 -16.670 5.407 1.00 31.69 185 GLU A O 1
ATOM 782 N N . PHE A 1 117 ? -7.174 -15.946 7.498 1.00 29.89 186 PHE A N 1
ATOM 783 C CA . PHE A 1 117 ? -5.769 -16.092 7.876 1.00 28.78 186 PHE A CA 1
ATOM 784 C C . PHE A 1 117 ? -5.602 -16.398 9.363 1.00 28.81 186 PHE A C 1
ATOM 785 O O . PHE A 1 117 ? -6.508 -16.159 10.156 1.00 29.19 186 PHE A O 1
ATOM 793 N N . THR A 1 118 ? -4.440 -16.926 9.728 1.00 28.75 187 THR A N 1
ATOM 794 C CA . THR A 1 118 ? -4.211 -17.434 11.075 1.00 29.42 187 THR A CA 1
ATOM 795 C C . THR A 1 118 ? -2.713 -17.633 11.319 1.00 28.86 187 THR A C 1
ATOM 796 O O . THR A 1 118 ? -1.884 -17.168 10.544 1.00 27.56 187 THR A O 1
ATOM 800 N N . MET A 1 119 ? -2.391 -18.333 12.402 1.00 29.83 188 MET A N 1
ATOM 801 C CA . MET A 1 119 ? -1.031 -18.705 12.767 1.00 30.53 188 MET A CA 1
ATOM 802 C C . MET A 1 119 ? -0.162 -19.078 11.560 1.00 30.04 188 MET A C 1
ATOM 803 O O . MET A 1 119 ? -0.566 -19.880 10.711 1.00 30.72 188 MET A O 1
ATOM 808 N N . HIS A 1 120 ? 1.030 -18.479 11.514 1.00 28.63 189 HIS A N 1
ATOM 809 C CA . HIS A 1 120 ? 2.061 -18.712 10.482 1.00 29.22 189 HIS A CA 1
ATOM 810 C C . HIS A 1 120 ? 1.842 -17.910 9.197 1.00 28.03 189 HIS A C 1
ATOM 811 O O . HIS A 1 120 ? 2.696 -17.928 8.299 1.00 28.45 189 HIS A O 1
ATOM 818 N N . ASP A 1 121 ? 0.706 -17.221 9.103 1.00 26.47 190 ASP A N 1
ATOM 819 C CA . ASP A 1 121 ? 0.436 -16.368 7.946 1.00 25.80 190 ASP A CA 1
ATOM 820 C C . ASP A 1 121 ? 1.013 -14.975 8.141 1.00 24.10 190 ASP A C 1
ATOM 821 O O . ASP A 1 121 ? 1.118 -14.484 9.276 1.00 23.28 190 ASP A O 1
ATOM 826 N N . THR A 1 122 ? 1.365 -14.350 7.014 1.00 23.54 191 THR A N 1
ATOM 827 C CA . THR A 1 122 ? 1.918 -13.008 6.977 1.00 22.11 191 THR A CA 1
ATOM 828 C C . THR A 1 122 ? 1.005 -12.168 6.104 1.00 21.05 191 THR A C 1
ATOM 829 O O . THR A 1 122 ? 0.719 -12.529 4.957 1.00 21.84 191 THR A O 1
ATOM 833 N N . ILE A 1 123 ? 0.551 -11.051 6.649 1.00 19.55 192 ILE A N 1
ATOM 834 C CA . ILE A 1 123 ? -0.314 -10.141 5.920 1.00 19.15 192 ILE A CA 1
ATOM 835 C C . ILE A 1 123 ? 0.491 -8.907 5.533 1.00 18.68 192 ILE A C 1
ATOM 836 O O . ILE A 1 123 ? 1.128 -8.283 6.384 1.00 18.29 192 ILE A O 1
ATOM 841 N N . GLY A 1 124 ? 0.482 -8.588 4.245 1.00 18.80 193 GLY A N 1
ATOM 842 C CA . GLY A 1 124 ? 1.095 -7.372 3.757 1.00 18.13 193 GLY A CA 1
ATOM 843 C C . GLY A 1 124 ? 0.039 -6.300 3.652 1.00 17.59 193 GLY A C 1
ATOM 844 O O . GLY A 1 124 ? -1.045 -6.529 3.101 1.00 17.37 193 GLY A O 1
ATOM 845 N N . CYS A 1 125 ? 0.360 -5.123 4.169 1.00 17.24 194 CYS A N 1
ATOM 846 C CA . CYS A 1 125 ? -0.576 -4.008 4.209 1.00 17.72 194 CYS A CA 1
ATOM 847 C C . CYS A 1 125 ? -0.066 -2.875 3.345 1.00 17.91 194 CYS A C 1
ATOM 848 O O . CYS A 1 125 ? 0.960 -2.262 3.671 1.00 18.12 194 CYS A O 1
ATOM 851 N N . TYR A 1 126 ? -0.791 -2.606 2.256 1.00 17.70 195 TYR A N 1
ATOM 852 C CA . TYR A 1 126 ? -0.384 -1.630 1.256 1.00 18.61 195 TYR A CA 1
ATOM 853 C C . TYR A 1 126 ? -1.200 -0.355 1.422 1.00 18.70 195 TYR A C 1
ATOM 854 O O . TYR A 1 126 ? -2.434 -0.407 1.582 1.00 18.30 195 TYR A O 1
ATOM 863 N N . LEU A 1 127 ? -0.529 0.788 1.360 1.00 18.79 196 LEU A N 1
ATOM 864 C CA . LEU A 1 127 ? -1.248 2.060 1.386 1.00 19.00 196 LEU A CA 1
ATOM 865 C C . LEU A 1 127 ? -0.702 3.023 0.343 1.00 20.45 196 LEU A C 1
ATOM 866 O O . LEU A 1 127 ? 0.477 3.371 0.366 1.00 20.26 196 LEU A O 1
ATOM 871 N N . ASP A 1 128 ? -1.565 3.413 -0.586 1.00 21.52 197 ASP A N 1
ATOM 872 C CA . ASP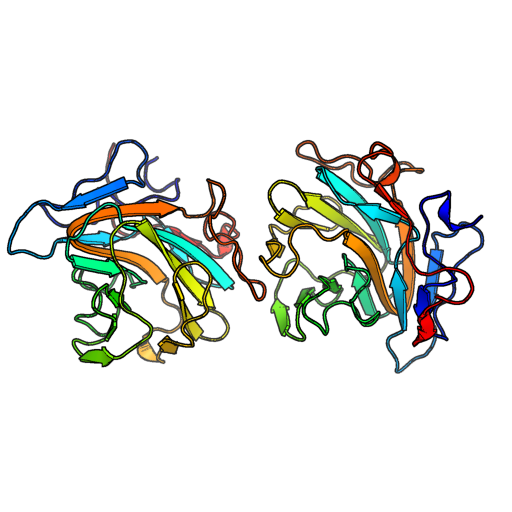 A 1 128 ? -1.250 4.433 -1.581 1.00 24.59 197 ASP A CA 1
ATOM 873 C C . ASP A 1 128 ? -2.077 5.670 -1.245 1.00 26.17 197 ASP A C 1
ATOM 874 O O . ASP A 1 128 ? -3.251 5.765 -1.616 1.00 26.81 197 ASP A O 1
ATOM 879 N N . ILE A 1 129 ? -1.467 6.607 -0.524 1.00 27.57 198 ILE A N 1
ATOM 880 C CA . ILE A 1 129 ? -2.136 7.857 -0.151 1.00 29.69 198 ILE A CA 1
ATOM 881 C C . ILE A 1 129 ? -2.492 8.714 -1.358 1.00 32.17 198 ILE A C 1
ATOM 882 O O . ILE A 1 129 ? -3.567 9.326 -1.396 1.00 33.67 198 ILE A O 1
ATOM 887 N N . ASP A 1 130 ? -1.595 8.762 -2.340 1.00 33.60 199 ASP A N 1
ATOM 888 C CA . ASP A 1 130 ? -1.761 9.650 -3.486 1.00 35.82 199 ASP A CA 1
ATOM 889 C C . ASP A 1 130 ? -2.961 9.254 -4.372 1.00 36.05 199 ASP A C 1
ATOM 890 O O . ASP A 1 130 ? -3.696 10.122 -4.850 1.00 37.30 199 ASP A O 1
ATOM 895 N N . LYS A 1 131 ? -3.153 7.949 -4.570 1.00 34.04 200 LYS A N 1
ATOM 896 C CA . LYS A 1 131 ? -4.315 7.415 -5.292 1.00 34.26 200 LYS A CA 1
ATOM 897 C C . LYS A 1 131 ? -5.516 7.141 -4.369 1.00 32.41 200 LYS A C 1
ATOM 898 O O . LYS A 1 131 ? -6.641 6.968 -4.840 1.00 33.09 200 LYS A O 1
ATOM 904 N N . GLY A 1 132 ? -5.266 7.097 -3.065 1.00 29.71 201 GLY A N 1
ATOM 905 C CA . GLY A 1 132 ? -6.306 6.832 -2.066 1.00 27.97 201 GLY A CA 1
ATOM 906 C C . GLY A 1 132 ? -6.762 5.381 -2.007 1.00 26.29 201 GLY A C 1
ATOM 907 O O . GLY A 1 132 ? -7.966 5.115 -1.940 1.00 27.06 201 GLY A O 1
ATOM 908 N N . HIS A 1 133 ? -5.806 4.453 -2.003 1.00 24.19 202 HIS A N 1
ATOM 909 C CA . HIS A 1 133 ? -6.071 3.010 -2.102 1.00 22.92 202 HIS A CA 1
ATOM 910 C C . HIS A 1 133 ? -5.481 2.216 -0.942 1.00 21.47 202 HIS A C 1
ATOM 911 O O . HIS A 1 133 ? -4.304 2.398 -0.597 1.00 20.37 202 HIS A O 1
ATOM 918 N N . VAL A 1 134 ? -6.289 1.317 -0.373 1.00 20.46 203 VAL A N 1
ATOM 919 C CA . VAL A 1 134 ? -5.864 0.420 0.704 1.00 19.71 203 VAL A CA 1
ATOM 920 C C . VAL A 1 134 ? -6.044 -1.011 0.199 1.00 19.95 203 VAL A C 1
ATOM 921 O O . VAL A 1 134 ? -7.110 -1.368 -0.291 1.00 19.81 203 VAL A O 1
ATOM 925 N N . LYS A 1 135 ? -4.997 -1.821 0.290 1.00 19.58 204 LYS A N 1
ATOM 926 C CA . LYS A 1 135 ? -5.117 -3.230 -0.091 1.00 20.56 204 LYS A CA 1
ATOM 927 C C . LYS A 1 135 ? -4.202 -4.109 0.735 1.00 19.88 204 LYS A C 1
ATOM 928 O O . LYS A 1 135 ? -3.348 -3.604 1.459 1.00 18.74 204 LYS A O 1
ATOM 934 N N . PHE A 1 136 ? -4.406 -5.424 0.639 1.00 20.51 205 PHE A N 1
ATOM 935 C CA . PHE A 1 136 ? -3.693 -6.381 1.469 1.00 19.51 205 PHE A CA 1
ATOM 936 C C . PHE A 1 136 ? -3.215 -7.569 0.644 1.00 20.55 205 PHE A C 1
ATOM 937 O O . PHE A 1 136 ? -3.789 -7.885 -0.399 1.00 21.52 205 PHE A O 1
ATOM 945 N N . SER A 1 137 ? -2.168 -8.228 1.118 1.00 19.77 206 SER A N 1
ATOM 946 C CA . SER A 1 137 ? -1.745 -9.499 0.547 1.00 21.14 206 SER A CA 1
ATOM 947 C C . SER A 1 137 ? -1.717 -10.547 1.654 1.00 20.79 206 SER A C 1
ATOM 948 O O . SER A 1 137 ? -1.592 -10.198 2.827 1.00 20.04 206 SER A O 1
ATOM 951 N N . LYS A 1 138 ? -1.849 -11.820 1.288 1.00 21.96 207 LYS A N 1
ATOM 952 C CA . LYS A 1 138 ? -1.689 -12.908 2.249 1.00 22.43 207 LYS A CA 1
ATOM 953 C C . LYS A 1 138 ? -0.631 -13.846 1.705 1.00 23.49 207 LYS A C 1
ATOM 954 O O . LYS A 1 138 ? -0.784 -14.404 0.622 1.00 24.55 207 LYS A O 1
ATOM 960 N N . ASN A 1 139 ? 0.460 -13.992 2.448 1.00 23.63 208 ASN A N 1
ATOM 961 C CA . ASN A 1 139 ? 1.589 -14.802 1.995 1.00 25.09 208 ASN A CA 1
ATOM 962 C C . ASN A 1 139 ? 1.987 -14.467 0.549 1.00 26.01 208 ASN A C 1
ATOM 963 O O . ASN A 1 139 ? 2.283 -15.357 -0.248 1.00 27.23 208 ASN A O 1
ATOM 968 N N . GLY A 1 140 ? 1.989 -13.172 0.231 1.00 25.19 209 GLY A N 1
ATOM 969 C CA . GLY A 1 140 ? 2.404 -12.688 -1.092 1.00 26.87 209 GLY A CA 1
ATOM 970 C C . GLY A 1 140 ? 1.335 -12.706 -2.178 1.00 27.96 209 GLY A C 1
ATOM 971 O O . GLY A 1 140 ? 1.577 -12.257 -3.299 1.00 28.93 209 GLY A O 1
ATOM 972 N N . LYS A 1 141 ? 0.159 -13.239 -1.858 1.00 28.34 210 LYS A N 1
ATOM 973 C CA . LYS A 1 141 ? -0.958 -13.267 -2.801 1.00 29.79 210 LYS A CA 1
ATOM 974 C C . LYS A 1 141 ? -1.765 -11.974 -2.670 1.00 27.87 210 LYS A C 1
ATOM 975 O O . LYS A 1 141 ? -2.249 -11.650 -1.585 1.00 26.17 210 LYS A O 1
ATOM 981 N N . ASP A 1 142 ? -1.905 -11.249 -3.781 1.00 28.20 211 ASP A N 1
ATOM 982 C CA . ASP A 1 142 ? -2.670 -10.002 -3.834 1.00 27.77 211 ASP A CA 1
ATOM 983 C C . ASP A 1 142 ? -4.145 -10.324 -3.611 1.00 27.51 211 ASP A C 1
ATOM 984 O O . ASP A 1 142 ? -4.722 -11.140 -4.332 1.00 28.76 211 ASP A O 1
ATOM 989 N N . LEU A 1 143 ? -4.739 -9.702 -2.594 1.00 25.35 212 LEU A N 1
ATOM 990 C CA . LEU A 1 143 ? -6.150 -9.953 -2.263 1.00 25.54 212 LEU A CA 1
ATOM 991 C C . LEU A 1 143 ? -7.093 -8.943 -2.906 1.00 25.89 212 LEU A C 1
ATOM 992 O O . LEU A 1 143 ? -8.314 -9.090 -2.836 1.00 27.17 212 LEU A O 1
ATOM 997 N N . GLY A 1 144 ? -6.518 -7.915 -3.523 1.00 25.01 213 GLY A N 1
ATOM 998 C CA . GLY A 1 144 ? -7.301 -6.915 -4.237 1.00 25.14 213 GLY A CA 1
ATOM 999 C C . GLY A 1 144 ? -7.529 -5.653 -3.431 1.00 23.11 213 GLY A C 1
ATOM 1000 O O . GLY A 1 144 ? -7.244 -5.601 -2.226 1.00 22.65 213 GLY A O 1
ATOM 1001 N N . LEU A 1 145 ? -8.036 -4.634 -4.114 1.00 22.93 214 LEU A N 1
ATOM 1002 C CA . LEU A 1 145 ? -8.380 -3.356 -3.503 1.00 21.40 214 LEU A CA 1
ATOM 1003 C C . LEU A 1 145 ? -9.463 -3.559 -2.439 1.00 21.02 214 LEU A C 1
ATOM 1004 O O . LEU A 1 145 ? -10.546 -4.056 -2.739 1.00 21.32 214 LEU A O 1
ATOM 1009 N N . ALA A 1 146 ? -9.155 -3.184 -1.199 1.00 19.69 215 ALA A N 1
ATOM 1010 C CA . ALA A 1 146 ? -10.106 -3.318 -0.082 1.00 20.11 215 ALA A CA 1
ATOM 1011 C C . ALA A 1 146 ? -10.887 -2.034 0.163 1.00 20.98 215 ALA A C 1
ATOM 1012 O O . ALA A 1 146 ? -12.097 -2.070 0.369 1.00 21.50 215 ALA A O 1
ATOM 1014 N N . PHE A 1 147 ? -10.194 -0.895 0.161 1.00 20.86 216 PHE A N 1
ATOM 1015 C CA . PHE A 1 147 ? -10.868 0.382 0.416 1.00 22.18 216 PHE A CA 1
ATOM 1016 C C . PHE A 1 147 ? -10.295 1.499 -0.431 1.00 23.16 216 PHE A C 1
ATOM 1017 O O . PHE A 1 147 ? -9.112 1.472 -0.818 1.00 21.74 216 PHE A O 1
ATOM 1025 N N . GLU A 1 148 ? -11.160 2.464 -0.719 1.00 24.88 217 GLU A N 1
ATOM 1026 C CA . GLU A 1 148 ? -10.748 3.758 -1.225 1.00 26.65 217 GLU A CA 1
ATOM 1027 C C . GLU A 1 148 ? -10.864 4.739 -0.060 1.00 26.55 217 GLU A C 1
ATOM 1028 O O . GLU A 1 148 ? -11.775 4.632 0.777 1.00 26.89 217 GLU A O 1
ATOM 1034 N N . ILE A 1 149 ? -9.907 5.655 0.036 1.00 26.62 218 ILE A N 1
ATOM 1035 C CA . ILE A 1 149 ? -9.966 6.711 1.045 1.00 27.14 218 ILE A CA 1
ATOM 1036 C C . ILE A 1 149 ? -11.086 7.701 0.700 1.00 29.55 218 ILE A C 1
ATOM 1037 O O . ILE A 1 149 ? -11.046 8.342 -0.354 1.00 30.82 218 ILE A O 1
ATOM 1042 N N . PRO A 1 150 ? -12.096 7.810 1.587 1.00 30.46 219 PRO A N 1
ATOM 1043 C CA . PRO A 1 150 ? -13.269 8.645 1.346 1.00 33.68 219 PRO A CA 1
ATOM 1044 C C . PRO A 1 150 ? -12.935 10.130 1.512 1.00 35.62 219 PRO A C 1
ATOM 1045 O O . PRO A 1 150 ? -11.962 10.459 2.201 1.00 34.02 219 PRO A O 1
ATOM 1049 N N . PRO A 1 151 ? -13.733 11.020 0.890 1.00 39.32 220 PRO A N 1
ATOM 1050 C CA . PRO A 1 151 ? -13.511 12.463 0.979 1.00 41.71 220 PRO A CA 1
ATOM 1051 C C . PRO A 1 151 ? -13.261 12.976 2.399 1.00 42.22 220 PRO A C 1
ATOM 1052 O O . PRO A 1 151 ? -12.373 13.807 2.589 1.00 42.53 220 PRO A O 1
ATOM 1056 N N . HIS A 1 152 ? -14.011 12.471 3.379 1.00 42.91 221 HIS A N 1
ATOM 1057 C CA . HIS A 1 152 ? -13.926 12.974 4.758 1.00 44.17 221 HIS A CA 1
ATOM 1058 C C . HIS A 1 152 ? -12.581 12.666 5.431 1.00 42.56 221 HIS A C 1
ATOM 1059 O O . HIS A 1 152 ? -12.228 13.290 6.429 1.00 42.72 221 HIS A O 1
ATOM 1066 N N . MET A 1 153 ? -11.843 11.710 4.865 1.00 41.36 222 MET A N 1
ATOM 1067 C CA . MET A 1 153 ? -10.556 11.263 5.394 1.00 40.48 222 MET A CA 1
ATOM 1068 C C . MET A 1 153 ? -9.326 11.874 4.703 1.00 39.75 222 MET A C 1
ATOM 1069 O O . MET A 1 153 ? -8.191 11.619 5.113 1.00 38.32 222 MET A O 1
ATOM 1074 N N . LYS A 1 154 ? -9.548 12.679 3.668 1.00 41.22 223 LYS A N 1
ATOM 1075 C CA . LYS A 1 154 ? -8.449 13.284 2.897 1.00 41.46 223 LYS A CA 1
ATOM 1076 C C . LYS A 1 154 ? -7.615 14.252 3.731 1.00 41.40 223 LYS A C 1
ATOM 1077 O O . LYS A 1 154 ? -8.156 14.977 4.574 1.00 42.54 223 LYS A O 1
ATOM 1083 N N . ASN A 1 155 ? -6.304 14.260 3.483 1.00 40.22 224 ASN A N 1
ATOM 1084 C CA . ASN A 1 155 ? -5.355 15.136 4.192 1.00 40.45 224 ASN A CA 1
ATOM 1085 C C . ASN A 1 155 ? -5.184 14.800 5.677 1.00 38.26 224 ASN A C 1
ATOM 1086 O O . ASN A 1 155 ? -4.741 15.638 6.465 1.00 39.35 224 ASN A O 1
ATOM 1091 N N . GLN A 1 156 ? -5.545 13.577 6.055 1.00 35.28 225 GLN A N 1
ATOM 1092 C CA . GLN A 1 156 ? -5.378 13.111 7.430 1.00 33.15 225 GLN A CA 1
ATOM 1093 C C . GLN A 1 156 ? -4.427 11.931 7.451 1.00 29.86 225 GLN A C 1
ATOM 1094 O O . GLN A 1 156 ? -4.580 10.995 6.665 1.00 29.04 225 GLN A O 1
ATOM 1100 N N . ALA A 1 157 ? -3.448 11.980 8.351 1.00 27.77 226 ALA A N 1
ATOM 1101 C CA . ALA A 1 157 ? -2.430 10.933 8.424 1.00 24.76 226 ALA A CA 1
ATOM 1102 C C . ALA A 1 157 ? -2.999 9.586 8.888 1.00 22.07 226 ALA A C 1
ATOM 1103 O O . ALA A 1 157 ? -3.811 9.524 9.812 1.00 21.53 226 ALA A O 1
ATOM 1105 N N . LEU A 1 158 ? -2.550 8.525 8.232 1.00 19.94 227 LEU A N 1
ATOM 1106 C CA . LEU A 1 158 ? -2.947 7.153 8.532 1.00 18.49 227 LEU A CA 1
ATOM 1107 C C . LEU A 1 158 ? -1.828 6.370 9.215 1.00 17.41 227 LEU A C 1
ATOM 1108 O O . LEU A 1 158 ? -0.693 6.334 8.734 1.00 17.10 227 LEU A O 1
ATOM 1113 N N . PHE A 1 159 ? -2.158 5.782 10.358 1.00 16.42 228 PHE A N 1
ATOM 1114 C CA . PHE A 1 159 ? -1.206 5.083 11.223 1.00 15.99 228 PHE A CA 1
ATOM 1115 C C . PHE A 1 159 ? -1.498 3.588 11.132 1.00 15.05 228 PHE A C 1
ATOM 1116 O O . PHE A 1 159 ? -2.654 3.221 11.119 1.00 14.70 228 PHE A O 1
ATOM 1124 N N . PRO A 1 160 ? -0.457 2.725 11.056 1.00 15.23 229 PRO A N 1
ATOM 1125 C CA . PRO A 1 160 ? -0.704 1.288 11.243 1.00 14.70 229 PRO A CA 1
ATOM 1126 C C . PRO A 1 160 ? -1.427 1.018 12.558 1.00 15.37 229 PRO A C 1
ATOM 1127 O O . PRO A 1 160 ? -1.164 1.673 13.562 1.00 15.79 229 PRO A O 1
ATOM 1131 N N . ALA A 1 161 ? -2.343 0.059 12.534 1.00 15.12 230 ALA A N 1
ATOM 1132 C CA . ALA A 1 161 ? -3.224 -0.189 13.658 1.00 15.78 230 ALA A CA 1
ATOM 1133 C C . ALA A 1 161 ? -3.586 -1.670 13.680 1.00 15.86 230 ALA A C 1
ATOM 1134 O O . ALA A 1 161 ? -3.582 -2.341 12.643 1.00 15.93 230 ALA A O 1
ATOM 1136 N N . CYS A 1 162 ? -3.859 -2.182 14.872 1.00 16.59 231 CYS A N 1
ATOM 1137 C CA . CYS A 1 162 ? -4.423 -3.520 15.012 1.00 17.67 231 CYS A CA 1
ATOM 1138 C C . CYS A 1 162 ? -5.338 -3.576 16.208 1.00 17.83 231 CYS A C 1
ATOM 1139 O O . CYS A 1 162 ? -5.323 -2.692 17.068 1.00 17.45 231 CYS A O 1
ATOM 1142 N N . VAL A 1 163 ? -6.156 -4.619 16.248 1.00 18.33 232 VAL A N 1
ATOM 1143 C CA . VAL A 1 163 ? -6.966 -4.907 17.424 1.00 18.78 232 VAL A CA 1
ATOM 1144 C C . VAL A 1 163 ? -6.988 -6.430 17.575 1.00 19.31 232 VAL A C 1
ATOM 1145 O O . VAL A 1 163 ? -7.066 -7.160 16.580 1.00 18.90 232 VAL A O 1
ATOM 1149 N N . LEU A 1 164 ? -6.873 -6.890 18.817 1.00 19.60 233 LEU A N 1
ATOM 1150 C CA . LEU A 1 164 ? -6.639 -8.301 19.115 1.00 20.21 233 LEU A CA 1
ATOM 1151 C C . LEU A 1 164 ? -7.610 -8.808 20.149 1.00 21.26 233 LEU A C 1
ATOM 1152 O O . LEU A 1 164 ? -8.006 -8.075 21.060 1.00 21.23 233 LEU A O 1
ATOM 1157 N N . LYS A 1 165 ? -7.991 -10.073 20.009 1.00 22.54 234 LYS A N 1
ATOM 1158 C CA . LYS A 1 165 ? -8.773 -10.758 21.014 1.00 23.88 234 LYS A CA 1
ATOM 1159 C C . LYS A 1 165 ? -8.080 -12.088 21.301 1.00 24.83 234 LYS A C 1
ATOM 1160 O O . LYS A 1 165 ? -8.235 -13.063 20.552 1.00 24.33 234 LYS A O 1
ATOM 1166 N N . ASN A 1 166 ? -7.298 -12.102 22.379 1.00 24.47 235 ASN A N 1
ATOM 1167 C CA . ASN A 1 166 ? -6.545 -13.284 22.808 1.00 25.32 235 ASN A CA 1
ATOM 1168 C C . ASN A 1 166 ? -5.623 -13.768 21.694 1.00 24.66 235 ASN A C 1
ATOM 1169 O O . ASN A 1 166 ? -5.643 -14.944 21.315 1.00 25.75 235 ASN A O 1
ATOM 1174 N N . ALA A 1 167 ? -4.827 -12.835 21.178 1.00 23.04 236 ALA A N 1
ATOM 1175 C CA . ALA A 1 167 ? -3.987 -13.053 20.002 1.00 22.47 236 ALA A CA 1
ATOM 1176 C C . ALA A 1 167 ? -2.613 -12.410 20.163 1.00 22.18 236 ALA A C 1
ATOM 1177 O O . ALA A 1 167 ? -2.435 -11.536 21.016 1.00 21.38 236 ALA A O 1
ATOM 1179 N N . GLU A 1 168 ? -1.655 -12.856 19.344 1.00 22.97 237 GLU A N 1
ATOM 1180 C CA . GLU A 1 168 ? -0.290 -12.309 19.300 1.00 23.96 237 GLU A CA 1
ATOM 1181 C C . GLU A 1 168 ? 0.119 -12.065 17.842 1.00 23.42 237 GLU A C 1
ATOM 1182 O O . GLU A 1 168 ? -0.059 -12.950 16.997 1.00 23.43 237 GLU A O 1
ATOM 1188 N N . LEU A 1 169 ? 0.651 -10.872 17.560 1.00 22.63 238 LEU A N 1
ATOM 1189 C CA . LEU A 1 169 ? 1.134 -10.503 16.221 1.00 22.76 238 LEU A CA 1
ATOM 1190 C C . LEU A 1 169 ? 2.520 -9.883 16.311 1.00 22.77 238 LEU A C 1
ATOM 1191 O O . LEU A 1 169 ? 2.902 -9.351 17.365 1.00 23.57 238 LEU A O 1
ATOM 1196 N N . LYS A 1 170 ? 3.266 -9.937 15.204 1.00 21.97 239 LYS A N 1
ATOM 1197 C CA . LYS A 1 170 ? 4.540 -9.222 15.105 1.00 21.21 239 LYS A CA 1
ATOM 1198 C C . LYS A 1 170 ? 4.557 -8.333 13.866 1.00 19.90 239 LYS A C 1
ATOM 1199 O O . LYS A 1 170 ? 4.330 -8.800 12.750 1.00 19.04 239 LYS A O 1
ATOM 1205 N N . PHE A 1 171 ? 4.792 -7.043 14.086 1.00 18.94 240 PHE A N 1
ATOM 1206 C CA . PHE A 1 171 ? 4.883 -6.066 13.004 1.00 18.16 240 PHE A CA 1
ATOM 1207 C C . PHE A 1 171 ? 6.281 -6.015 12.415 1.00 18.92 240 PHE A C 1
ATOM 1208 O O . PHE A 1 171 ? 7.264 -6.276 13.100 1.00 18.73 240 PHE A O 1
ATOM 1216 N N . ASN A 1 172 ? 6.350 -5.668 11.134 1.00 18.47 241 ASN A N 1
ATOM 1217 C CA . ASN A 1 172 ? 7.604 -5.350 10.490 1.00 18.70 241 ASN A CA 1
ATOM 1218 C C . ASN A 1 172 ? 7.354 -4.137 9.619 1.00 18.37 241 ASN A C 1
ATOM 1219 O O . ASN A 1 172 ? 6.631 -4.229 8.624 1.00 17.66 241 ASN A O 1
ATOM 1224 N N . PHE A 1 173 ? 7.916 -2.992 10.014 1.00 18.75 242 PHE A N 1
ATOM 1225 C CA . PHE A 1 173 ? 7.747 -1.749 9.245 1.00 19.57 242 PHE A CA 1
ATOM 1226 C C . PHE A 1 173 ? 8.803 -1.561 8.159 1.00 21.30 242 PHE A C 1
ATOM 1227 O O . PHE A 1 173 ? 8.725 -0.621 7.375 1.00 22.11 242 PHE A O 1
ATOM 1235 N N . GLY A 1 174 ? 9.758 -2.478 8.094 1.00 22.74 243 GLY A N 1
ATOM 1236 C CA . GLY A 1 174 ? 10.809 -2.431 7.078 1.00 25.17 243 GLY A CA 1
ATOM 1237 C C . GLY A 1 174 ? 12.220 -2.525 7.617 1.00 27.67 243 GLY A C 1
ATOM 1238 O O . GLY A 1 174 ? 13.196 -2.572 6.851 1.00 28.94 243 GLY A O 1
ATOM 1239 N N . GLU A 1 175 ? 12.340 -2.556 8.936 1.00 28.71 244 GLU A N 1
ATOM 1240 C CA . GLU A 1 175 ? 13.648 -2.588 9.565 1.00 31.66 244 GLU A CA 1
ATOM 1241 C C . GLU A 1 175 ? 14.241 -3.993 9.588 1.00 32.92 244 GLU A C 1
ATOM 1242 O O . GLU A 1 175 ? 15.435 -4.146 9.778 1.00 34.35 244 GLU A O 1
ATOM 1248 N N . GLU A 1 176 ? 13.395 -5.001 9.376 1.00 31.96 245 GLU A N 1
ATOM 1249 C CA . GLU A 1 176 ? 13.839 -6.380 9.121 1.00 33.99 245 GLU A CA 1
ATOM 1250 C C . GLU A 1 176 ? 13.441 -6.812 7.710 1.00 32.83 245 GLU A C 1
ATOM 1251 O O . GLU A 1 176 ? 12.531 -6.230 7.114 1.00 31.10 245 GLU A O 1
ATOM 1257 N N . GLU A 1 177 ? 14.116 -7.832 7.184 1.00 34.13 246 GLU A N 1
ATOM 1258 C CA . GLU A 1 177 ? 13.776 -8.427 5.885 1.00 34.50 246 GLU A CA 1
ATOM 1259 C C . GLU A 1 177 ? 12.276 -8.754 5.803 1.00 31.47 246 GLU A C 1
ATOM 1260 O O . GLU A 1 177 ? 11.737 -9.399 6.706 1.00 30.70 246 GLU A O 1
ATOM 1266 N N . PHE A 1 178 ? 11.606 -8.292 4.744 1.00 29.61 247 PHE A N 1
ATOM 1267 C CA . PHE A 1 178 ? 10.213 -8.677 4.505 1.00 27.82 247 PHE A CA 1
ATOM 1268 C C . PHE A 1 178 ? 10.154 -10.126 4.017 1.00 29.28 247 PHE A C 1
ATOM 1269 O O . PHE A 1 178 ? 10.972 -10.555 3.201 1.00 30.74 247 PHE A O 1
ATOM 1277 N N . LYS A 1 179 ? 9.183 -10.875 4.522 1.00 28.74 248 LYS A N 1
ATOM 1278 C CA . LYS A 1 179 ? 8.949 -12.244 4.065 1.00 30.50 248 LYS A CA 1
ATOM 1279 C C . LYS A 1 179 ? 8.438 -12.240 2.627 1.00 30.00 248 LYS A C 1
ATOM 1280 O O . LYS A 1 179 ? 8.815 -13.090 1.820 1.00 31.46 248 LYS A O 1
ATOM 1286 N N . PHE A 1 180 ? 7.593 -11.260 2.310 1.00 28.18 249 PHE A N 1
ATOM 1287 C CA . PHE A 1 180 ? 7.073 -11.088 0.957 1.00 28.05 249 PHE A CA 1
ATOM 1288 C C . PHE A 1 180 ? 7.220 -9.626 0.524 1.00 27.55 249 PHE A C 1
ATOM 1289 O O . PHE A 1 180 ? 6.307 -8.826 0.738 1.00 25.85 249 PHE A O 1
ATOM 1297 N N . PRO A 1 181 ? 8.390 -9.263 -0.051 1.00 28.59 250 PRO A N 1
ATOM 1298 C CA . PRO A 1 181 ? 8.641 -7.876 -0.470 1.00 28.56 250 PRO A CA 1
ATOM 1299 C C . PRO A 1 181 ? 7.511 -7.303 -1.337 1.00 27.87 250 PRO A C 1
ATOM 1300 O O . PRO A 1 181 ? 6.960 -8.026 -2.177 1.00 29.02 250 PRO A O 1
ATOM 1304 N N . PRO A 1 182 ? 7.177 -6.011 -1.142 1.00 26.68 251 PRO A N 1
ATOM 1305 C CA . PRO A 1 182 ? 6.042 -5.360 -1.811 1.00 26.18 251 PRO A CA 1
ATOM 1306 C C . PRO A 1 182 ? 6.207 -5.254 -3.325 1.00 28.16 251 PRO A C 1
ATOM 1307 O O . PRO A 1 182 ? 7.325 -5.122 -3.817 1.00 28.99 251 PRO A O 1
ATOM 1311 N N . LYS A 1 183 ? 5.088 -5.315 -4.045 1.00 28.73 252 LYS A N 1
ATOM 1312 C CA . LYS A 1 183 ? 5.083 -5.105 -5.486 1.00 31.12 252 LYS A CA 1
ATOM 1313 C C . LYS A 1 183 ? 4.640 -3.679 -5.821 1.00 30.81 252 LYS A C 1
ATOM 1314 O O . LYS A 1 183 ? 4.319 -2.899 -4.923 1.00 29.42 252 LYS A O 1
ATOM 1320 N N . ASP A 1 184 ? 4.676 -3.350 -7.114 1.00 32.55 253 ASP A N 1
ATOM 1321 C CA . ASP A 1 184 ? 4.033 -2.151 -7.690 1.00 32.62 253 ASP A CA 1
ATOM 1322 C C . ASP A 1 184 ? 4.493 -0.774 -7.173 1.00 31.66 253 ASP A C 1
ATOM 1323 O O . ASP A 1 184 ? 3.711 0.185 -7.151 1.00 31.34 253 ASP A O 1
ATOM 1328 N N . GLY A 1 185 ? 5.765 -0.676 -6.792 1.00 30.91 254 GLY A N 1
ATOM 1329 C CA . GLY A 1 185 ? 6.351 0.596 -6.367 1.00 29.41 254 GLY A CA 1
ATOM 1330 C C . GLY A 1 185 ? 6.062 1.013 -4.934 1.00 26.96 254 GLY A C 1
ATOM 1331 O O . GLY A 1 185 ? 6.371 2.141 -4.539 1.00 27.12 254 GLY A O 1
ATOM 1332 N N . PHE A 1 186 ? 5.454 0.123 -4.154 1.00 24.26 255 PHE A N 1
ATOM 1333 C CA . PHE A 1 186 ? 5.272 0.375 -2.738 1.00 22.53 255 PHE A CA 1
ATOM 1334 C C . PHE A 1 186 ? 6.595 0.018 -2.068 1.00 23.04 255 PHE A C 1
ATOM 1335 O O . PHE A 1 186 ? 7.253 -0.945 -2.474 1.00 23.88 255 PHE A O 1
ATOM 1343 N N . VAL A 1 187 ? 6.983 0.781 -1.049 1.00 22.33 256 VAL A N 1
ATOM 1344 C CA . VAL A 1 187 ? 8.228 0.481 -0.322 1.00 22.30 256 VAL A CA 1
ATOM 1345 C C . VAL A 1 187 ? 7.990 0.488 1.183 1.00 20.99 256 VAL A C 1
ATOM 1346 O O . VAL A 1 187 ? 6.963 0.980 1.639 1.00 18.93 256 VAL A O 1
ATOM 1350 N N . ALA A 1 188 ? 8.941 -0.066 1.932 1.00 21.31 257 ALA A N 1
ATOM 1351 C CA . ALA A 1 188 ? 8.860 -0.165 3.387 1.00 21.33 257 ALA A CA 1
ATOM 1352 C C . ALA A 1 188 ? 8.425 1.159 4.004 1.00 21.22 257 ALA A C 1
ATOM 1353 O O . ALA A 1 188 ? 8.998 2.216 3.713 1.00 21.77 257 ALA A O 1
ATOM 1355 N N . LEU A 1 189 ? 7.415 1.091 4.862 1.00 20.81 258 LEU A N 1
ATOM 1356 C CA . LEU A 1 189 ? 6.937 2.270 5.574 1.00 21.54 258 LEU A CA 1
ATOM 1357 C C . LEU A 1 189 ? 8.046 2.993 6.353 1.00 22.86 258 LEU A C 1
ATOM 1358 O O . LEU A 1 189 ? 8.145 4.234 6.303 1.00 23.85 258 LEU A O 1
ATOM 1363 N N . SER A 1 190 ? 8.901 2.222 7.029 1.00 23.06 259 SER A N 1
ATOM 1364 C CA . SER A 1 190 ? 10.049 2.771 7.769 1.00 24.81 259 SER A CA 1
ATOM 1365 C C . SER A 1 190 ? 11.061 3.566 6.914 1.00 26.86 259 SER A C 1
ATOM 1366 O O . SER A 1 190 ? 11.902 4.293 7.451 1.00 28.18 259 SER A O 1
ATOM 1369 N N . LYS A 1 191 ? 10.983 3.428 5.589 1.00 27.34 260 LYS A N 1
ATOM 1370 C CA . LYS A 1 191 ? 11.864 4.172 4.681 1.00 29.29 260 LYS A CA 1
ATOM 1371 C C . LYS A 1 191 ? 11.183 5.384 4.043 1.00 29.38 260 LYS A C 1
ATOM 1372 O O . LYS A 1 191 ? 11.735 6.001 3.133 1.00 30.87 260 LYS A O 1
ATOM 1378 N N . ALA A 1 192 ? 9.989 5.731 4.513 1.00 28.04 261 ALA A N 1
ATOM 1379 C CA . ALA A 1 192 ? 9.306 6.918 4.009 1.00 28.67 261 ALA A CA 1
ATOM 1380 C C . ALA A 1 192 ? 10.073 8.185 4.392 1.00 30.67 261 ALA A C 1
ATOM 1381 O O . ALA A 1 192 ? 10.607 8.265 5.500 1.00 31.17 261 ALA A O 1
ATOM 1383 N N . PRO A 1 193 ? 10.147 9.170 3.473 1.00 32.16 262 PRO A N 1
ATOM 1384 C CA . PRO A 1 193 ? 10.866 10.417 3.766 1.00 34.37 262 PRO A CA 1
ATOM 1385 C C . PRO A 1 193 ? 10.254 11.165 4.948 1.00 34.20 262 PRO A C 1
ATOM 1386 O O . PRO A 1 193 ? 9.044 11.103 5.160 1.00 31.59 262 PRO A O 1
ATOM 1390 N N . ASP A 1 194 ? 11.104 11.858 5.702 1.00 36.65 263 ASP A N 1
ATOM 1391 C CA . ASP A 1 194 ? 10.713 12.552 6.934 1.00 37.55 263 ASP A CA 1
ATOM 1392 C C . ASP A 1 194 ? 9.520 13.492 6.766 1.00 37.40 263 ASP A C 1
ATOM 1393 O O . ASP A 1 194 ? 8.644 13.547 7.624 1.00 36.13 263 ASP A O 1
ATOM 1398 N N . GLY A 1 195 ? 9.499 14.231 5.660 1.00 38.52 264 GLY A N 1
ATOM 1399 C CA . GLY A 1 195 ? 8.425 15.178 5.377 1.00 38.93 264 GLY A CA 1
ATOM 1400 C C . GLY A 1 195 ? 7.069 14.575 5.050 1.00 36.75 264 GLY A C 1
ATOM 1401 O O . GLY A 1 195 ? 6.071 15.292 5.034 1.00 37.54 264 GLY A O 1
ATOM 1402 N N . TYR A 1 196 ? 7.023 13.272 4.783 1.00 34.46 265 TYR A N 1
ATOM 1403 C CA . TYR A 1 196 ? 5.759 12.580 4.487 1.00 32.66 265 TYR A CA 1
ATOM 1404 C C . TYR A 1 196 ? 5.179 11.831 5.698 1.00 30.50 265 TYR A C 1
ATOM 1405 O O . TYR A 1 196 ? 4.119 11.201 5.602 1.00 28.48 265 TYR A O 1
ATOM 1414 N N . ILE A 1 197 ? 5.880 11.935 6.828 1.00 30.52 266 ILE A N 1
ATOM 1415 C CA . ILE A 1 197 ? 5.539 11.232 8.070 1.00 29.45 266 ILE A CA 1
ATOM 1416 C C . ILE A 1 197 ? 5.111 12.227 9.140 1.00 29.69 266 ILE A C 1
ATOM 1417 O O . ILE A 1 197 ? 5.616 13.349 9.189 1.00 30.85 266 ILE A O 1
ATOM 1422 N N . VAL A 1 198 ? 4.205 11.779 10.004 1.00 28.08 267 VAL A N 1
ATOM 1423 C CA . VAL A 1 198 ? 3.643 12.584 11.079 1.00 29.25 267 VAL A CA 1
ATOM 1424 C C . VAL A 1 198 ? 3.751 11.796 12.399 1.00 28.07 267 VAL A C 1
ATOM 1425 O O . VAL A 1 198 ? 3.441 10.610 12.437 1.00 25.85 267 VAL A O 1
ATOM 1429 N N . LYS A 1 199 ? 4.202 12.451 13.471 1.00 29.01 268 LYS A N 1
ATOM 1430 C CA . LYS A 1 199 ? 4.280 11.797 14.791 1.00 28.79 268 LYS A CA 1
ATOM 1431 C C . LYS A 1 199 ? 2.885 11.626 15.398 1.00 27.24 268 LYS A C 1
ATOM 1432 O O . LYS A 1 199 ? 1.986 12.427 15.141 1.00 27.07 268 LYS A O 1
ATOM 1438 N N . SER A 1 200 ? 2.712 10.597 16.223 1.00 26.13 269 SER A N 1
ATOM 1439 C CA . SER A 1 200 ? 1.443 10.384 16.924 1.00 25.82 269 SER A CA 1
ATOM 1440 C C . SER A 1 200 ? 1.118 11.554 17.861 1.00 27.84 269 SER A C 1
ATOM 1441 O O . SER A 1 200 ? 2.018 12.222 18.366 1.00 28.60 269 SER A O 1
ATOM 1444 N N . GLN A 1 201 ? -0.170 11.803 18.082 1.00 28.75 270 GLN A N 1
ATOM 1445 C CA . GLN A 1 201 ? -0.589 12.793 19.072 1.00 31.64 270 GLN A CA 1
ATOM 1446 C C . GLN A 1 201 ? -0.520 12.237 20.492 1.00 32.55 270 GLN A C 1
ATOM 1447 O O . GLN A 1 201 ? -0.656 12.978 21.456 1.00 33.96 270 GLN A O 1
ATOM 1453 N N . HIS A 1 202 ? -0.294 10.928 20.616 1.00 31.92 271 HIS A N 1
ATOM 1454 C CA . HIS A 1 202 ? -0.203 10.285 21.930 1.00 33.51 271 HIS A CA 1
ATOM 1455 C C . HIS A 1 202 ? 1.241 10.046 22.365 1.00 34.31 271 HIS A C 1
ATOM 1456 O O . HIS A 1 202 ? 1.929 9.167 21.835 1.00 33.14 271 HIS A O 1
ATOM 1463 N N . SER A 1 203 ? 1.689 10.829 23.344 1.00 36.66 272 SER A N 1
ATOM 1464 C CA . SER A 1 203 ? 3.070 10.760 23.807 1.00 38.43 272 SER A CA 1
ATOM 1465 C C . SER A 1 203 ? 3.195 10.759 25.334 1.00 40.30 272 SER A C 1
ATOM 1466 O O . SER A 1 203 ? 2.194 10.784 26.053 1.00 40.69 272 SER A O 1
ATOM 1469 N N . GLY A 1 204 ? 4.436 10.717 25.811 1.00 42.08 273 GLY A N 1
ATOM 1470 C CA . GLY A 1 204 ? 4.733 10.733 27.238 1.00 44.85 273 GLY A CA 1
ATOM 1471 C C . GLY A 1 204 ? 6.219 10.600 27.510 1.00 46.82 273 GLY A C 1
ATOM 1472 O O . GLY A 1 204 ? 7.045 10.805 26.614 1.00 46.71 273 GLY A O 1
ATOM 1473 N N . ASN A 1 205 ? 6.548 10.249 28.752 1.00 48.83 274 ASN A N 1
ATOM 1474 C CA . ASN A 1 205 ? 7.929 10.061 29.198 1.00 51.44 274 ASN A CA 1
ATOM 1475 C C . ASN A 1 205 ? 8.297 8.583 29.341 1.00 50.89 274 ASN A C 1
ATOM 1476 O O . ASN A 1 205 ? 7.481 7.776 29.792 1.00 50.18 274 ASN A O 1
ATOM 1481 N N . ALA A 1 206 ? 9.525 8.236 28.958 1.00 51.85 275 ALA A N 1
ATOM 1482 C CA . ALA A 1 206 ? 9.988 6.845 29.004 1.00 51.34 275 ALA A CA 1
ATOM 1483 C C . ALA A 1 206 ? 11.209 6.673 29.908 1.00 53.86 275 ALA A C 1
ATOM 1484 O O . ALA A 1 206 ? 11.978 7.610 30.114 1.00 56.08 275 ALA A O 1
ATOM 1486 N N . SER B 1 17 ? 35.545 -9.163 -27.455 1.00 53.50 86 SER B N 1
ATOM 1487 C CA . SER B 1 17 ? 34.100 -8.866 -27.681 1.00 51.40 86 SER B CA 1
ATOM 1488 C C . SER B 1 17 ? 33.616 -7.706 -26.815 1.00 48.45 86 SER B C 1
ATOM 1489 O O . SER B 1 17 ? 34.258 -7.329 -25.824 1.00 48.17 86 SER B O 1
ATOM 1492 N N . VAL B 1 18 ? 32.471 -7.150 -27.197 1.00 46.23 87 VAL B N 1
ATOM 1493 C CA . VAL B 1 18 ? 31.899 -5.999 -26.507 1.00 43.53 87 VAL B CA 1
ATOM 1494 C C . VAL B 1 18 ? 31.449 -6.375 -25.091 1.00 41.53 87 VAL B C 1
ATOM 1495 O O . VAL B 1 18 ? 31.539 -5.558 -24.171 1.00 40.04 87 VAL B O 1
ATOM 1499 N N . LEU B 1 19 ? 31.015 -7.627 -24.922 1.00 41.53 88 LEU B N 1
ATOM 1500 C CA . LEU B 1 19 ? 30.453 -8.111 -23.657 1.00 40.23 88 LEU B CA 1
ATOM 1501 C C . LEU B 1 19 ? 31.484 -8.318 -22.540 1.00 40.31 88 LEU B C 1
ATOM 1502 O O . LEU B 1 19 ? 31.108 -8.596 -21.393 1.00 40.03 88 LEU B O 1
ATOM 1507 N N . ASN B 1 20 ? 32.768 -8.178 -22.870 1.00 40.73 89 ASN B N 1
ATOM 1508 C CA . ASN B 1 20 ? 33.855 -8.339 -21.894 1.00 41.12 89 ASN B CA 1
ATOM 1509 C C . ASN B 1 20 ? 34.054 -7.143 -20.966 1.00 39.16 89 ASN B C 1
ATOM 1510 O O . ASN B 1 20 ? 34.641 -7.282 -19.882 1.00 39.93 89 ASN B O 1
ATOM 1515 N N . LYS B 1 21 ? 33.581 -5.972 -21.390 1.00 36.39 90 LYS B N 1
ATOM 1516 C CA . LYS B 1 21 ? 33.683 -4.764 -20.567 1.00 34.32 90 LYS B CA 1
ATOM 1517 C C . LYS B 1 21 ? 32.336 -4.169 -20.199 1.00 30.75 90 LYS B C 1
ATOM 1518 O O . LYS B 1 21 ? 31.331 -4.414 -20.875 1.00 30.40 90 LYS B O 1
ATOM 1524 N N . TRP B 1 22 ? 32.328 -3.375 -19.129 1.00 27.89 91 TRP B N 1
ATOM 1525 C CA . TRP B 1 22 ? 31.150 -2.629 -18.708 1.00 24.04 91 TRP B CA 1
ATOM 1526 C C . TRP B 1 22 ? 30.884 -1.429 -19.631 1.00 22.84 91 TRP B C 1
ATOM 1527 O O . TRP B 1 22 ? 31.623 -0.448 -19.638 1.00 22.27 91 TRP B O 1
ATOM 1538 N N . GLN B 1 23 ? 29.820 -1.523 -20.418 1.00 21.04 92 GLN B N 1
ATOM 1539 C CA . GLN B 1 23 ? 29.431 -0.434 -21.305 1.00 20.16 92 GLN B CA 1
ATOM 1540 C C . GLN B 1 23 ? 27.993 -0.659 -21.732 1.00 18.91 92 GLN B C 1
ATOM 1541 O O . GLN B 1 23 ? 27.393 -1.667 -21.377 1.00 18.54 92 GLN B O 1
ATOM 1547 N N . MET B 1 24 ? 27.443 0.291 -22.472 1.00 18.48 93 MET B N 1
ATOM 1548 C CA . MET B 1 24 ? 26.127 0.098 -23.069 1.00 18.13 93 MET B CA 1
ATOM 1549 C C . MET B 1 24 ? 26.229 -0.877 -24.262 1.00 18.10 93 MET B C 1
ATOM 1550 O O . MET B 1 24 ? 27.223 -0.890 -24.999 1.00 18.75 93 MET B O 1
ATOM 1555 N N . ASN B 1 25 ? 25.218 -1.719 -24.428 1.00 17.12 94 ASN B N 1
ATOM 1556 C CA . ASN B 1 25 ? 25.306 -2.804 -25.403 1.00 17.44 94 ASN B CA 1
ATOM 1557 C C . ASN B 1 25 ? 24.760 -2.416 -26.790 1.00 17.61 94 ASN B C 1
ATOM 1558 O O . ASN B 1 25 ? 23.561 -2.213 -26.937 1.00 16.97 94 ASN B O 1
ATOM 1563 N N . PRO B 1 26 ? 25.641 -2.325 -27.813 1.00 18.58 95 PRO B N 1
ATOM 1564 C CA . PRO B 1 26 ? 25.188 -1.994 -29.165 1.00 19.84 95 PRO B CA 1
ATOM 1565 C C . PRO B 1 26 ? 24.307 -3.067 -29.794 1.00 21.17 95 PRO B C 1
ATOM 1566 O O . PRO B 1 26 ? 23.660 -2.800 -30.810 1.00 21.91 95 PRO B O 1
ATOM 1570 N N . TYR B 1 27 ? 24.284 -4.254 -29.183 1.00 21.62 96 TYR B N 1
ATOM 1571 C CA . TYR B 1 27 ? 23.457 -5.381 -29.621 1.00 22.93 96 TYR B CA 1
ATOM 1572 C C . TYR B 1 27 ? 22.124 -5.470 -28.871 1.00 21.77 96 TYR B C 1
ATOM 1573 O O . TYR B 1 27 ? 21.370 -6.442 -29.033 1.00 21.89 96 TYR B O 1
ATOM 1582 N N . ASP B 1 28 ? 21.853 -4.478 -28.032 1.00 19.58 97 ASP B N 1
ATOM 1583 C CA . ASP B 1 28 ? 20.624 -4.466 -27.224 1.00 19.46 97 ASP B CA 1
ATOM 1584 C C . ASP B 1 28 ? 20.091 -3.038 -27.106 1.00 17.99 97 ASP B C 1
ATOM 1585 O O . ASP B 1 28 ? 20.140 -2.437 -26.028 1.00 16.38 97 ASP B O 1
ATOM 1590 N N . ARG B 1 29 ? 19.562 -2.496 -28.202 1.00 18.48 98 ARG B N 1
ATOM 1591 C CA . ARG B 1 29 ? 19.197 -1.063 -28.222 1.00 17.87 98 ARG B CA 1
ATOM 1592 C C . ARG B 1 29 ? 18.123 -0.719 -29.248 1.00 18.91 98 ARG B C 1
ATOM 1593 O O . ARG B 1 29 ? 17.924 -1.449 -30.215 1.00 21.32 98 ARG B O 1
ATOM 1601 N N . GLY B 1 30 ? 17.441 0.405 -29.045 1.00 18.47 99 GLY B N 1
ATOM 1602 C CA . GLY B 1 30 ? 16.504 0.905 -30.038 1.00 19.02 99 GLY B CA 1
ATOM 1603 C C . GLY B 1 30 ? 17.201 1.300 -31.330 1.00 19.75 99 GLY B C 1
ATOM 1604 O O . GLY B 1 30 ? 18.421 1.504 -31.347 1.00 18.40 99 GLY B O 1
ATOM 1605 N N . SER B 1 31 ? 16.429 1.403 -32.408 1.00 21.22 100 SER B N 1
ATOM 1606 C CA . SER B 1 31 ? 16.982 1.713 -33.729 1.00 23.62 100 SER B CA 1
ATOM 1607 C C . SER B 1 31 ? 17.745 3.052 -33.759 1.00 23.12 100 SER B C 1
ATOM 1608 O O . SER B 1 31 ? 18.782 3.159 -34.416 1.00 23.38 100 SER B O 1
ATOM 1611 N N . ALA B 1 32 ? 17.231 4.049 -33.040 1.00 22.61 101 ALA B N 1
ATOM 1612 C CA . ALA B 1 32 ? 17.804 5.400 -33.059 1.00 23.08 101 ALA B CA 1
ATOM 1613 C C . ALA B 1 32 ? 18.771 5.670 -31.907 1.00 21.92 101 ALA B C 1
ATOM 1614 O O . ALA B 1 32 ? 19.274 6.789 -31.769 1.00 22.61 101 ALA B O 1
ATOM 1616 N N . PHE B 1 33 ? 19.029 4.651 -31.086 1.00 20.45 102 PHE B N 1
ATOM 1617 C CA . PHE B 1 33 ? 19.932 4.778 -29.950 1.00 19.56 102 PHE B CA 1
ATOM 1618 C C . PHE B 1 33 ? 21.385 4.655 -30.432 1.00 20.09 102 PHE B C 1
ATOM 1619 O O . PHE B 1 33 ? 21.768 3.647 -31.050 1.00 20.47 102 PHE B O 1
ATOM 1627 N N . ALA B 1 34 ? 22.182 5.693 -30.179 1.00 19.23 103 ALA B N 1
ATOM 1628 C CA . ALA B 1 34 ? 23.569 5.715 -30.646 1.00 19.89 103 ALA B CA 1
ATOM 1629 C C . ALA B 1 34 ? 24.526 5.643 -29.456 1.00 19.29 103 ALA B C 1
ATOM 1630 O O . ALA B 1 34 ? 24.307 6.318 -28.439 1.00 18.26 103 ALA B O 1
ATOM 1632 N N . ILE B 1 35 ? 25.571 4.823 -29.587 1.00 18.88 104 ILE B N 1
ATOM 1633 C CA . ILE B 1 35 ? 26.570 4.651 -28.535 1.00 18.65 104 ILE B CA 1
ATOM 1634 C C . ILE B 1 35 ? 27.932 5.157 -29.035 1.00 20.08 104 ILE B C 1
ATOM 1635 O O . ILE B 1 35 ? 28.379 4.791 -30.121 1.00 20.27 104 ILE B O 1
ATOM 1640 N N . GLY B 1 36 ? 28.594 5.987 -28.232 1.00 20.83 105 GLY B N 1
ATOM 1641 C CA . GLY B 1 36 ? 29.900 6.535 -28.616 1.00 23.72 105 GLY B CA 1
ATOM 1642 C C . GLY B 1 36 ? 30.969 5.465 -28.570 1.00 25.14 105 GLY B C 1
ATOM 1643 O O . GLY B 1 36 ? 30.736 4.370 -28.046 1.00 24.31 105 GLY B O 1
ATOM 1644 N N . SER B 1 37 ? 32.154 5.791 -29.075 1.00 28.16 106 SER B N 1
ATOM 1645 C CA . SER B 1 37 ? 33.253 4.823 -29.129 1.00 30.41 106 SER B CA 1
ATOM 1646 C C . SER B 1 37 ? 33.836 4.449 -27.762 1.00 30.18 106 SER B C 1
ATOM 1647 O O . SER B 1 37 ? 34.585 3.470 -27.657 1.00 31.51 106 SER B O 1
ATOM 1650 N N . ASP B 1 38 ? 33.498 5.217 -26.725 1.00 29.30 107 ASP B N 1
ATOM 1651 C CA . ASP B 1 38 ? 33.848 4.862 -25.342 1.00 29.10 107 ASP B CA 1
ATOM 1652 C C . ASP B 1 38 ? 32.868 3.838 -24.748 1.00 27.00 107 ASP B C 1
ATOM 1653 O O . ASP B 1 38 ? 33.131 3.226 -23.702 1.00 26.37 107 ASP B O 1
ATOM 1658 N N . GLY B 1 39 ? 31.725 3.679 -25.413 1.00 25.72 108 GLY B N 1
ATOM 1659 C CA . GLY B 1 39 ? 30.705 2.738 -24.986 1.00 23.90 108 GLY B CA 1
ATOM 1660 C C . GLY B 1 39 ? 29.849 3.280 -23.858 1.00 22.80 108 GLY B C 1
ATOM 1661 O O . GLY B 1 39 ? 29.021 2.553 -23.295 1.00 21.62 108 GLY B O 1
ATOM 1662 N N . LEU B 1 40 ? 30.032 4.566 -23.544 1.00 22.46 109 LEU B N 1
ATOM 1663 C CA . LEU B 1 40 ? 29.434 5.176 -22.351 1.00 21.67 109 LEU B CA 1
ATOM 1664 C C . LEU B 1 40 ? 28.609 6.430 -22.635 1.00 22.06 109 LEU B C 1
ATOM 1665 O O . LEU B 1 40 ? 27.656 6.716 -21.911 1.00 21.46 109 LEU B O 1
ATOM 1670 N N . CYS B 1 41 ? 28.975 7.173 -23.675 1.00 24.80 110 CYS B N 1
ATOM 1671 C CA . CYS B 1 41 ? 28.195 8.347 -24.079 1.00 25.50 110 CYS B CA 1
ATOM 1672 C C . CYS B 1 41 ? 27.145 7.931 -25.105 1.00 25.25 110 CYS B C 1
ATOM 1673 O O . CYS B 1 41 ? 27.472 7.427 -26.188 1.00 26.30 110 CYS B O 1
ATOM 1676 N N . CYS B 1 42 ? 25.889 8.162 -24.752 1.00 23.83 111 CYS B N 1
ATOM 1677 C CA . CYS B 1 42 ? 24.754 7.653 -25.502 1.00 23.98 111 CYS B CA 1
ATOM 1678 C C . CYS B 1 42 ? 23.818 8.784 -25.870 1.00 23.09 111 CYS B C 1
ATOM 1679 O O . CYS B 1 42 ? 23.668 9.719 -25.093 1.00 22.35 111 CYS B O 1
ATOM 1682 N N . GLN B 1 43 ? 23.174 8.680 -27.030 1.00 22.00 112 GLN B N 1
ATOM 1683 C CA . GLN B 1 43 ? 22.144 9.646 -27.411 1.00 22.88 112 GLN B CA 1
ATOM 1684 C C . GLN B 1 43 ? 21.077 9.030 -28.308 1.00 22.70 112 GLN B C 1
ATOM 1685 O O . GLN B 1 43 ? 21.334 8.058 -29.015 1.00 22.55 112 GLN B O 1
ATOM 1691 N N . SER B 1 44 ? 19.874 9.592 -28.261 1.00 22.60 113 SER B N 1
ATOM 1692 C CA . SER B 1 44 ? 18.831 9.257 -29.227 1.00 23.52 113 SER B CA 1
ATOM 1693 C C . SER B 1 44 ? 18.254 10.564 -29.714 1.00 25.42 113 SER B C 1
ATOM 1694 O O . SER B 1 44 ? 17.796 11.363 -28.904 1.00 24.95 113 SER B O 1
ATOM 1697 N N . ARG B 1 45 ? 18.281 10.793 -31.027 1.00 27.82 114 ARG B N 1
ATOM 1698 C CA . ARG B 1 45 ? 17.885 12.088 -31.568 1.00 31.11 114 ARG B CA 1
ATOM 1699 C C . ARG B 1 45 ? 16.524 12.118 -32.263 1.00 33.30 114 ARG B C 1
ATOM 1700 O O . ARG B 1 45 ? 16.170 13.126 -32.876 1.00 35.25 114 ARG B O 1
ATOM 1708 N N . GLU B 1 46 ? 15.759 11.032 -32.170 1.00 33.87 115 GLU B N 1
ATOM 1709 C CA . GLU B 1 46 ? 14.415 11.032 -32.748 1.00 36.70 115 GLU B CA 1
ATOM 1710 C C . GLU B 1 46 ? 13.462 11.796 -31.836 1.00 37.14 115 GLU B C 1
ATOM 1711 O O . GLU B 1 46 ? 13.298 11.455 -30.669 1.00 36.34 115 GLU B O 1
ATOM 1717 N N . VAL B 1 47 ? 12.836 12.829 -32.386 1.00 39.59 116 VAL B N 1
ATOM 1718 C CA . VAL B 1 47 ? 12.128 13.840 -31.593 1.00 40.56 116 VAL B CA 1
ATOM 1719 C C . VAL B 1 47 ? 10.915 13.319 -30.802 1.00 40.26 116 VAL B C 1
ATOM 1720 O O . VAL B 1 47 ? 10.699 13.710 -29.645 1.00 39.64 116 VAL B O 1
ATOM 1724 N N . LYS B 1 48 ? 10.140 12.432 -31.419 1.00 40.76 117 LYS B N 1
ATOM 1725 C CA . LYS B 1 48 ? 8.855 12.017 -30.859 1.00 41.19 117 LYS B CA 1
ATOM 1726 C C . LYS B 1 48 ? 8.833 10.597 -30.292 1.00 39.11 117 LYS B C 1
ATOM 1727 O O . LYS B 1 48 ? 7.767 10.090 -29.935 1.00 40.18 117 LYS B O 1
ATOM 1733 N N . GLU B 1 49 ? 9.992 9.952 -30.205 1.00 36.20 118 GLU B N 1
ATOM 1734 C CA . GLU B 1 49 ? 10.029 8.546 -29.800 1.00 34.36 118 GLU B CA 1
ATOM 1735 C C . GLU B 1 49 ? 11.070 8.215 -28.742 1.00 30.80 118 GLU B C 1
ATOM 1736 O O . GLU B 1 49 ? 12.151 8.809 -28.708 1.00 29.86 118 GLU B O 1
ATOM 1742 N N . TRP B 1 50 ? 10.719 7.262 -27.877 1.00 28.48 119 TRP B N 1
ATOM 1743 C CA . TRP B 1 50 ? 11.608 6.759 -26.840 1.00 25.33 119 TRP B CA 1
ATOM 1744 C C . TRP B 1 50 ? 12.436 5.608 -27.419 1.00 24.01 119 TRP B C 1
ATOM 1745 O O . TRP B 1 50 ? 11.880 4.697 -28.053 1.00 24.67 119 TRP B O 1
ATOM 1756 N N . HIS B 1 51 ? 13.752 5.669 -27.228 1.00 21.26 120 HIS B N 1
ATOM 1757 C CA . HIS B 1 51 ? 14.664 4.594 -27.651 1.00 20.02 120 HIS B CA 1
ATOM 1758 C C . HIS B 1 51 ? 15.567 4.215 -26.469 1.00 18.69 120 HIS B C 1
ATOM 1759 O O . HIS B 1 51 ? 16.161 5.086 -25.827 1.00 17.40 120 HIS B O 1
ATOM 1766 N N . GLY B 1 52 ? 15.659 2.916 -26.175 1.00 18.07 121 GLY B N 1
ATOM 1767 C CA . GLY B 1 52 ? 16.343 2.460 -24.980 1.00 17.80 121 GLY B CA 1
ATOM 1768 C C . GLY B 1 52 ? 17.525 1.547 -25.231 1.00 17.64 121 GLY B C 1
ATOM 1769 O O . GLY B 1 52 ? 17.782 1.151 -26.368 1.00 18.31 121 GLY B O 1
ATOM 1770 N N . CYS B 1 53 ? 18.253 1.232 -24.162 1.00 17.56 122 CYS B N 1
ATOM 1771 C CA . CYS B 1 53 ? 19.434 0.345 -24.239 1.00 18.13 122 CYS B CA 1
ATOM 1772 C C . CYS B 1 53 ? 19.663 -0.319 -22.882 1.00 17.56 122 CYS B C 1
ATOM 1773 O O . CYS B 1 53 ? 19.217 0.223 -21.874 1.00 17.69 122 CYS B O 1
ATOM 1776 N N . ARG B 1 54 ? 20.337 -1.476 -22.860 1.00 17.74 123 ARG B N 1
ATOM 1777 C CA . ARG B 1 54 ? 20.861 -2.072 -21.618 1.00 17.03 123 ARG B CA 1
ATOM 1778 C C . ARG B 1 54 ? 22.375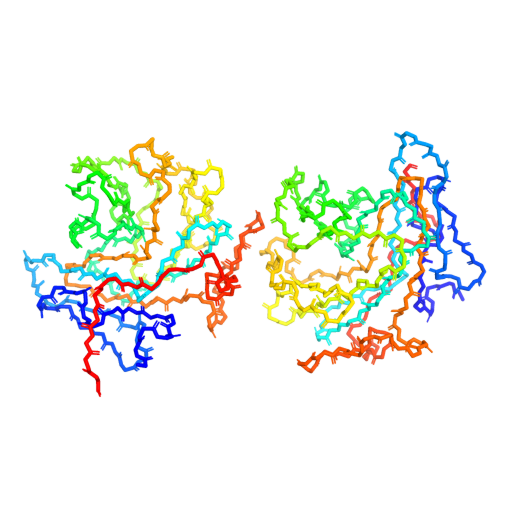 -2.259 -21.683 1.00 16.67 123 ARG B C 1
ATOM 1779 O O . ARG B 1 54 ? 22.949 -2.358 -22.769 1.00 17.33 123 ARG B O 1
ATOM 1787 N N . ALA B 1 55 ? 23.010 -2.355 -20.514 1.00 15.96 124 ALA B N 1
ATOM 1788 C CA . ALA B 1 55 ? 24.446 -2.622 -20.434 1.00 15.72 124 ALA B CA 1
ATOM 1789 C C . ALA B 1 55 ? 24.755 -4.052 -20.865 1.00 16.74 124 ALA B C 1
ATOM 1790 O O . ALA B 1 55 ? 23.860 -4.897 -20.936 1.00 16.35 124 ALA B O 1
ATOM 1792 N N . THR B 1 56 ? 26.033 -4.294 -21.164 1.00 17.42 125 THR B N 1
ATOM 1793 C CA . THR B 1 56 ? 26.542 -5.572 -21.606 1.00 18.52 125 THR B CA 1
ATOM 1794 C C . THR B 1 56 ? 26.549 -6.630 -20.496 1.00 19.38 125 THR B C 1
ATOM 1795 O O . THR B 1 56 ? 26.642 -7.824 -20.776 1.00 20.20 125 THR B O 1
ATOM 1799 N N . LYS B 1 57 ? 26.486 -6.170 -19.248 1.00 18.94 126 LYS B N 1
ATOM 1800 C CA . LYS B 1 57 ? 26.571 -7.024 -18.065 1.00 20.02 126 LYS B CA 1
ATOM 1801 C C . LYS B 1 57 ? 25.516 -6.684 -17.012 1.00 18.87 126 LYS B C 1
ATOM 1802 O O . LYS B 1 57 ? 25.056 -5.537 -16.907 1.00 16.82 126 LYS B O 1
ATOM 1808 N N . GLY B 1 58 ? 25.152 -7.692 -16.222 1.00 19.68 127 GLY B N 1
ATOM 1809 C CA . GLY B 1 58 ? 24.144 -7.536 -15.180 1.00 19.80 127 GLY B CA 1
ATOM 1810 C C . GLY B 1 58 ? 24.596 -8.085 -13.840 1.00 21.34 127 GLY B C 1
ATOM 1811 O O . GLY B 1 58 ? 25.575 -8.833 -13.756 1.00 22.57 127 GLY B O 1
ATOM 1812 N N . LEU B 1 59 ? 23.880 -7.707 -12.788 1.00 21.47 128 LEU B N 1
ATOM 1813 C CA . LEU B 1 59 ? 24.258 -8.039 -11.422 1.00 23.12 128 LEU B CA 1
ATOM 1814 C C . LEU B 1 59 ? 23.308 -9.077 -10.817 1.00 24.02 128 LEU B C 1
ATOM 1815 O O . LEU B 1 59 ? 22.080 -8.905 -10.878 1.00 22.91 128 LEU B O 1
ATOM 1820 N N . MET B 1 60 ? 23.894 -10.114 -10.220 1.00 25.86 129 MET B N 1
ATOM 1821 C CA . MET B 1 60 ? 23.170 -11.194 -9.536 1.00 28.33 129 MET B CA 1
ATOM 1822 C C . MET B 1 60 ? 23.199 -11.087 -8.011 1.00 28.71 129 MET B C 1
ATOM 1823 O O . MET B 1 60 ? 22.317 -11.643 -7.346 1.00 29.81 129 MET B O 1
ATOM 1828 N N . LYS B 1 61 ? 24.243 -10.452 -7.466 1.00 28.01 130 LYS B N 1
ATOM 1829 C CA . LYS B 1 61 ? 24.461 -10.339 -6.011 1.00 29.00 130 LYS B CA 1
ATOM 1830 C C . LYS B 1 61 ? 25.218 -9.070 -5.630 1.00 27.65 130 LYS B C 1
ATOM 1831 O O . LYS B 1 61 ? 25.984 -8.541 -6.425 1.00 26.45 130 LYS B O 1
ATOM 1837 N N . GLY B 1 62 ? 25.022 -8.610 -4.400 1.00 27.52 131 GLY B N 1
ATOM 1838 C CA . GLY B 1 62 ? 25.838 -7.526 -3.857 1.00 27.30 131 GLY B CA 1
ATOM 1839 C C . GLY B 1 62 ? 25.194 -6.152 -3.845 1.00 25.50 131 GLY B C 1
ATOM 1840 O O . GLY B 1 62 ? 24.034 -5.984 -4.230 1.00 24.44 131 GLY B O 1
ATOM 1841 N N . LYS B 1 63 ? 25.967 -5.170 -3.392 1.00 25.38 132 LYS B N 1
ATOM 1842 C CA . LYS B 1 63 ? 25.521 -3.782 -3.273 1.00 24.14 132 LYS B CA 1
ATOM 1843 C C . LYS B 1 63 ? 26.374 -2.924 -4.188 1.00 22.96 132 LYS B C 1
ATOM 1844 O O . LYS B 1 63 ? 27.562 -2.731 -3.922 1.00 23.54 132 LYS B O 1
ATOM 1850 N N . HIS B 1 64 ? 25.780 -2.399 -5.257 1.00 21.20 133 HIS B N 1
ATOM 1851 C CA . HIS B 1 64 ? 26.568 -1.676 -6.247 1.00 20.24 133 HIS B CA 1
ATOM 1852 C C . HIS B 1 64 ? 25.942 -0.361 -6.723 1.00 18.80 133 HIS B C 1
ATOM 1853 O O . HIS B 1 64 ? 24.779 -0.054 -6.428 1.00 17.36 133 HIS B O 1
ATOM 1860 N N . TYR B 1 65 ? 26.737 0.407 -7.454 1.00 18.34 134 TYR B N 1
ATOM 1861 C CA . TYR B 1 65 ? 26.415 1.782 -7.765 1.00 17.86 134 TYR B CA 1
ATOM 1862 C C . TYR B 1 65 ? 26.983 2.162 -9.130 1.00 17.67 134 TYR B C 1
ATOM 1863 O O . TYR B 1 65 ? 28.091 1.768 -9.466 1.00 17.75 134 TYR B O 1
ATOM 1872 N N . TYR B 1 66 ? 26.212 2.930 -9.909 1.00 17.00 135 TYR B N 1
ATOM 1873 C CA . TYR B 1 66 ? 26.747 3.602 -11.093 1.00 17.32 135 TYR B CA 1
ATOM 1874 C C . TYR B 1 66 ? 26.211 5.034 -11.168 1.00 17.63 135 TYR B C 1
ATOM 1875 O O . TYR B 1 66 ? 25.259 5.380 -10.461 1.00 17.16 135 TYR B O 1
ATOM 1884 N N . GLU B 1 67 ? 26.864 5.862 -11.976 1.00 18.31 136 GLU B N 1
ATOM 1885 C CA . GLU B 1 67 ? 26.468 7.253 -12.157 1.00 20.08 136 GLU B CA 1
ATOM 1886 C C . GLU B 1 67 ? 26.116 7.498 -13.611 1.00 19.57 136 GLU B C 1
ATOM 1887 O O . GLU B 1 67 ? 26.691 6.893 -14.508 1.00 19.18 136 GLU B O 1
ATOM 1893 N N . VAL B 1 68 ? 25.172 8.395 -13.835 1.00 19.84 137 VAL B N 1
ATOM 1894 C CA . VAL B 1 68 ? 24.829 8.804 -15.181 1.00 20.45 137 VAL B CA 1
ATOM 1895 C C . VAL B 1 68 ? 24.702 10.332 -15.166 1.00 21.85 137 VAL B C 1
ATOM 1896 O O . VAL B 1 68 ? 24.148 10.886 -14.217 1.00 22.42 137 VAL B O 1
ATOM 1900 N N . SER B 1 69 ? 25.291 11.009 -16.154 1.00 22.67 138 SER B N 1
ATOM 1901 C CA . SER B 1 69 ? 25.225 12.479 -16.247 1.00 25.11 138 SER B CA 1
ATOM 1902 C C . SER B 1 69 ? 24.375 12.885 -17.452 1.00 25.52 138 SER B C 1
ATOM 1903 O O . SER B 1 69 ? 24.560 12.336 -18.547 1.00 25.06 138 SER B O 1
ATOM 1906 N N . CYS B 1 70 ? 23.461 13.840 -17.259 1.00 26.10 139 CYS B N 1
ATOM 1907 C CA . CYS B 1 70 ? 22.678 14.390 -18.373 1.00 27.33 139 CYS B CA 1
ATOM 1908 C C . CYS B 1 70 ? 23.443 15.487 -19.072 1.00 28.24 139 CYS B C 1
ATOM 1909 O O . CYS B 1 70 ? 23.960 16.399 -18.427 1.00 28.88 139 CYS B O 1
ATOM 1912 N N . HIS B 1 71 ? 23.493 15.407 -20.397 1.00 28.25 140 HIS B N 1
ATOM 1913 C CA . HIS B 1 71 ? 24.289 16.343 -21.183 1.00 30.46 140 HIS B CA 1
ATOM 1914 C C . HIS B 1 71 ? 23.452 17.412 -21.885 1.00 31.51 140 HIS B C 1
ATOM 1915 O O . HIS B 1 71 ? 23.991 18.419 -22.359 1.00 33.30 140 HIS B O 1
ATOM 1922 N N . ASP B 1 72 ? 22.140 17.192 -21.937 1.00 30.43 141 ASP B N 1
ATOM 1923 C CA . ASP B 1 72 ? 21.217 18.178 -22.491 1.00 32.30 141 ASP B CA 1
ATOM 1924 C C . ASP B 1 72 ? 19.844 18.190 -21.809 1.00 32.09 141 ASP B C 1
ATOM 1925 O O . ASP B 1 72 ? 19.672 17.595 -20.747 1.00 30.65 141 ASP B O 1
ATOM 1930 N N . GLN B 1 73 ? 18.881 18.874 -22.423 1.00 33.76 142 GLN B N 1
ATOM 1931 C CA . GLN B 1 73 ? 17.577 19.095 -21.800 1.00 34.99 142 GLN B CA 1
ATOM 1932 C C . GLN B 1 73 ? 16.490 18.112 -22.246 1.00 34.05 142 GLN B C 1
ATOM 1933 O O . GLN B 1 73 ? 15.320 18.301 -21.915 1.00 35.15 142 GLN B O 1
ATOM 1939 N N . GLY B 1 74 ? 16.874 17.069 -22.982 1.00 32.54 143 GLY B N 1
ATOM 1940 C CA . GLY B 1 74 ? 15.914 16.073 -23.461 1.00 31.51 143 GLY B CA 1
ATOM 1941 C C . GLY B 1 74 ? 15.443 15.148 -22.352 1.00 29.97 143 GLY B C 1
ATOM 1942 O O . GLY B 1 74 ? 16.006 15.151 -21.255 1.00 29.84 143 GLY B O 1
ATOM 1943 N N . LEU B 1 75 ? 14.427 14.341 -22.638 1.00 29.26 144 LEU B N 1
ATOM 1944 C CA . LEU B 1 75 ? 13.815 13.492 -21.619 1.00 28.27 144 LEU B CA 1
ATOM 1945 C C . LEU B 1 75 ? 14.527 12.154 -21.491 1.00 26.12 144 LEU B C 1
ATOM 1946 O O . LEU B 1 75 ? 14.968 11.571 -22.470 1.00 24.76 144 LEU B O 1
ATOM 1951 N N . CYS B 1 76 ? 14.626 11.661 -20.269 1.00 25.63 145 CYS B N 1
ATOM 1952 C CA . CYS B 1 76 ? 15.242 10.363 -20.070 1.00 24.99 145 CYS B CA 1
ATOM 1953 C C . CYS B 1 76 ? 14.706 9.662 -18.835 1.00 23.94 145 CYS B C 1
ATOM 1954 O O . CYS B 1 76 ? 14.136 10.299 -17.954 1.00 24.16 145 CYS B O 1
ATOM 1957 N N . ARG B 1 77 ? 14.895 8.344 -18.795 1.00 22.37 146 ARG B N 1
ATOM 1958 C CA . ARG B 1 77 ? 14.704 7.556 -17.587 1.00 21.64 146 ARG B CA 1
ATOM 1959 C C . ARG B 1 77 ? 15.905 6.641 -17.457 1.00 20.04 146 ARG B C 1
ATOM 1960 O O . ARG B 1 77 ? 16.400 6.109 -18.465 1.00 19.46 146 ARG B O 1
ATOM 1968 N N . VAL B 1 78 ? 16.374 6.462 -16.224 1.00 18.77 147 VAL B N 1
ATOM 1969 C CA . VAL B 1 78 ? 17.514 5.604 -15.955 1.00 17.60 147 VAL B CA 1
ATOM 1970 C C . VAL B 1 78 ? 17.189 4.623 -14.825 1.00 17.45 147 VAL B C 1
ATOM 1971 O O . VAL B 1 78 ? 16.335 4.899 -13.983 1.00 16.92 147 VAL B O 1
ATOM 1975 N N . GLY B 1 79 ? 17.861 3.474 -14.812 1.00 16.43 148 GLY B N 1
ATOM 1976 C CA . GLY B 1 79 ? 17.611 2.497 -13.755 1.00 16.18 148 GLY B CA 1
ATOM 1977 C C . GLY B 1 79 ? 18.120 1.130 -14.126 1.00 15.46 148 GLY B C 1
ATOM 1978 O O . GLY B 1 79 ? 19.269 0.981 -14.554 1.00 14.26 148 GLY B O 1
ATOM 1979 N N . TRP B 1 80 ? 17.256 0.135 -13.951 1.00 15.60 149 TRP B N 1
ATOM 1980 C CA . TRP B 1 80 ? 17.654 -1.268 -14.090 1.00 16.11 149 TRP B CA 1
ATOM 1981 C C . TRP B 1 80 ? 16.528 -2.080 -14.684 1.00 16.65 149 TRP B C 1
ATOM 1982 O O . TRP B 1 80 ? 15.345 -1.793 -14.444 1.00 17.06 149 TRP B O 1
ATOM 1993 N N . SER B 1 81 ? 16.890 -3.109 -15.447 1.00 16.83 150 SER B N 1
ATOM 1994 C CA . SER B 1 81 ? 15.904 -4.056 -15.958 1.00 17.43 150 SER B CA 1
ATOM 1995 C C . SER B 1 81 ? 16.495 -5.449 -16.140 1.00 17.95 150 SER B C 1
ATOM 1996 O O . SER B 1 81 ? 17.719 -5.620 -16.148 1.00 17.59 150 SER B O 1
ATOM 1999 N N . THR B 1 82 ? 15.624 -6.450 -16.238 1.00 18.82 151 THR B N 1
ATOM 2000 C CA . THR B 1 82 ? 16.068 -7.814 -16.538 1.00 19.93 151 THR B CA 1
ATOM 2001 C C . THR B 1 82 ? 16.116 -8.030 -18.053 1.00 20.77 151 THR B C 1
ATOM 2002 O O . THR B 1 82 ? 15.674 -7.180 -18.825 1.00 20.38 151 THR B O 1
ATOM 2006 N N . MET B 1 83 ? 16.649 -9.174 -18.473 1.00 22.78 152 MET B N 1
ATOM 2007 C CA . MET B 1 83 ? 16.701 -9.534 -19.890 1.00 24.77 152 MET B CA 1
ATOM 2008 C C . MET B 1 83 ? 15.309 -9.652 -20.520 1.00 26.81 152 MET B C 1
ATOM 2009 O O . MET B 1 83 ? 15.167 -9.483 -21.729 1.00 27.85 152 MET B O 1
ATOM 2014 N N . GLN B 1 84 ? 14.294 -9.960 -19.710 1.00 27.92 153 GLN B N 1
ATOM 2015 C CA . GLN B 1 84 ? 12.911 -10.094 -20.210 1.00 30.41 153 GLN B CA 1
ATOM 2016 C C . GLN B 1 84 ? 12.210 -8.762 -20.488 1.00 28.87 153 GLN B C 1
ATOM 2017 O O . GLN B 1 84 ? 11.178 -8.731 -21.155 1.00 30.24 153 GLN B O 1
ATOM 2023 N N . ALA B 1 85 ? 12.773 -7.675 -19.976 1.00 27.00 154 ALA B N 1
ATOM 2024 C CA . ALA B 1 85 ? 12.134 -6.362 -20.021 1.00 26.04 154 ALA B CA 1
ATOM 2025 C C . ALA B 1 85 ? 12.143 -5.691 -21.397 1.00 26.09 154 ALA B C 1
ATOM 2026 O O . ALA B 1 85 ? 13.039 -5.914 -22.219 1.00 25.46 154 ALA B O 1
ATOM 2028 N N . SER B 1 86 ? 11.110 -4.888 -21.633 1.00 26.70 155 SER B N 1
ATOM 2029 C CA . SER B 1 86 ? 11.071 -3.951 -22.754 1.00 27.50 155 SER B CA 1
ATOM 2030 C C . SER B 1 86 ? 12.181 -2.914 -22.591 1.00 25.75 155 SER B C 1
ATOM 2031 O O . SER B 1 86 ? 12.497 -2.500 -21.459 1.00 24.99 155 SER B O 1
ATOM 2034 N N . LEU B 1 87 ? 12.780 -2.495 -23.706 1.00 25.25 156 LEU B N 1
ATOM 2035 C CA . LEU B 1 87 ? 13.788 -1.429 -23.645 1.00 23.94 156 LEU B CA 1
ATOM 2036 C C . LEU B 1 87 ? 13.148 -0.086 -23.292 1.00 23.78 156 LEU B C 1
ATOM 2037 O O . LEU B 1 87 ? 13.844 0.846 -22.895 1.00 22.85 156 LEU B O 1
ATOM 2042 N N . ASP B 1 88 ? 11.820 -0.002 -23.421 1.00 24.85 157 ASP B N 1
ATOM 2043 C CA . ASP B 1 88 ? 11.066 1.143 -22.915 1.00 25.46 157 ASP B CA 1
ATOM 2044 C C . ASP B 1 88 ? 10.978 0.980 -21.395 1.00 24.24 157 ASP B C 1
ATOM 2045 O O . ASP B 1 88 ? 9.999 0.442 -20.853 1.00 25.08 157 ASP B O 1
ATOM 2050 N N . LEU B 1 89 ? 12.037 1.431 -20.735 1.00 22.39 158 LEU B N 1
ATOM 2051 C CA . LEU B 1 89 ? 12.269 1.226 -19.306 1.00 21.29 158 LEU B CA 1
ATOM 2052 C C . LEU B 1 89 ? 11.108 1.656 -18.405 1.00 22.24 158 LEU B C 1
ATOM 2053 O O . LEU B 1 89 ? 10.691 2.820 -18.409 1.00 22.51 158 LEU B O 1
ATOM 2058 N N . GLY B 1 90 ? 10.597 0.693 -17.642 1.00 22.38 159 GLY B N 1
ATOM 2059 C CA . GLY B 1 90 ? 9.589 0.956 -16.635 1.00 23.43 159 GLY B CA 1
ATOM 2060 C C . GLY B 1 90 ? 8.161 0.818 -17.119 1.00 25.06 159 GLY B C 1
ATOM 2061 O O . GLY B 1 90 ? 7.237 1.075 -16.361 1.00 26.52 159 GLY B O 1
ATOM 2062 N N . THR B 1 91 ? 7.975 0.420 -18.377 1.00 25.67 160 THR B N 1
ATOM 2063 C CA . THR B 1 91 ? 6.624 0.206 -18.923 1.00 27.83 160 THR B CA 1
ATOM 2064 C C . THR B 1 91 ? 6.139 -1.233 -18.755 1.00 29.03 160 THR B C 1
ATOM 2065 O O . THR B 1 91 ? 5.070 -1.585 -19.231 1.00 31.14 160 THR B O 1
ATOM 2069 N N . ASP B 1 92 ? 6.934 -2.070 -18.103 1.00 28.49 161 ASP B N 1
ATOM 2070 C CA . ASP B 1 92 ? 6.496 -3.424 -17.774 1.00 30.12 161 ASP B CA 1
ATOM 2071 C C . ASP B 1 92 ? 6.981 -3.834 -16.384 1.00 29.28 161 ASP B C 1
ATOM 2072 O O . ASP B 1 92 ? 7.628 -3.046 -15.694 1.00 27.65 161 ASP B O 1
ATOM 2077 N N . LYS B 1 93 ? 6.658 -5.056 -15.974 1.00 30.46 162 LYS B N 1
ATOM 2078 C CA . LYS B 1 93 ? 6.964 -5.511 -14.617 1.00 30.93 162 LYS B CA 1
ATOM 2079 C C . LYS B 1 93 ? 8.410 -5.978 -14.418 1.00 28.93 162 LYS B C 1
ATOM 2080 O O . LYS B 1 93 ? 8.739 -6.507 -13.361 1.00 29.46 162 LYS B O 1
ATOM 2086 N N . PHE B 1 94 ? 9.268 -5.785 -15.416 1.00 27.51 163 PHE B N 1
ATOM 2087 C CA . PHE B 1 94 ? 10.654 -6.277 -15.323 1.00 26.47 163 PHE B CA 1
ATOM 2088 C C . PHE B 1 94 ? 11.708 -5.174 -15.286 1.00 23.98 163 PHE B C 1
ATOM 2089 O O . PHE B 1 94 ? 12.903 -5.444 -15.354 1.00 22.95 163 PHE B O 1
ATOM 2097 N N . GLY B 1 95 ? 11.267 -3.929 -15.162 1.00 23.33 164 GLY B N 1
ATOM 2098 C CA . GLY B 1 95 ? 12.192 -2.794 -15.175 1.00 20.91 164 GLY B CA 1
ATOM 2099 C C . GLY B 1 95 ? 11.800 -1.699 -14.210 1.00 20.59 164 GLY B C 1
ATOM 2100 O O . GLY B 1 95 ? 10.619 -1.549 -13.886 1.00 21.60 164 GLY B O 1
ATOM 2101 N N . PHE B 1 96 ? 12.802 -0.971 -13.725 1.00 19.26 165 PHE B N 1
ATOM 2102 C CA . PHE B 1 96 ? 12.613 0.155 -12.810 1.00 19.71 165 PHE B CA 1
ATOM 2103 C C . PHE B 1 96 ? 13.310 1.361 -13.404 1.00 18.63 165 PHE B C 1
ATOM 2104 O O . PHE B 1 96 ? 14.472 1.262 -13.773 1.00 18.04 165 PHE B O 1
ATOM 2112 N N . GLY B 1 97 ? 12.628 2.500 -13.461 1.00 19.01 166 GLY B N 1
ATOM 2113 C CA . GLY B 1 97 ? 13.261 3.717 -13.955 1.00 18.88 166 GLY B CA 1
ATOM 2114 C C . GLY B 1 97 ? 12.997 4.944 -13.113 1.00 19.77 166 GLY B C 1
ATOM 2115 O O . GLY B 1 97 ? 12.001 5.020 -12.392 1.00 20.92 166 GLY B O 1
ATOM 2116 N N . PHE B 1 98 ? 13.908 5.903 -13.209 1.00 19.31 167 PHE B N 1
ATOM 2117 C CA . PHE B 1 98 ? 13.770 7.210 -12.572 1.00 19.72 167 PHE B CA 1
ATOM 2118 C C . PHE B 1 98 ? 13.945 8.274 -13.666 1.00 20.11 167 PHE B C 1
ATOM 2119 O O . PHE B 1 98 ? 14.949 8.281 -14.371 1.00 19.56 167 PHE B O 1
ATOM 2127 N N . GLY B 1 99 ? 12.943 9.133 -13.837 1.00 21.62 168 GLY B N 1
ATOM 2128 C CA . GLY B 1 99 ? 12.947 10.099 -14.940 1.00 22.31 168 GLY B CA 1
ATOM 2129 C C . GLY B 1 99 ? 13.128 11.538 -14.509 1.00 23.94 168 GLY B C 1
ATOM 2130 O O . GLY B 1 99 ? 12.825 11.907 -13.367 1.00 24.28 168 GLY B O 1
ATOM 2131 N N . GLY B 1 100 ? 13.601 12.360 -15.445 1.00 24.18 169 GLY B N 1
ATOM 2132 C CA . GLY B 1 100 ? 13.897 13.758 -15.181 1.00 25.27 169 GLY B CA 1
ATOM 2133 C C . GLY B 1 100 ? 12.760 14.678 -14.779 1.00 27.00 169 GLY B C 1
ATOM 2134 O O . GLY B 1 100 ? 13.019 15.789 -14.338 1.00 28.00 169 GLY B O 1
ATOM 2135 N N . THR B 1 101 ? 11.510 14.235 -14.933 1.00 27.87 170 THR B N 1
ATOM 2136 C CA . THR B 1 101 ? 10.358 14.997 -14.443 1.00 30.20 170 THR B CA 1
ATOM 2137 C C . THR B 1 101 ? 10.005 14.654 -12.985 1.00 29.87 170 THR B C 1
ATOM 2138 O O . THR B 1 101 ? 8.943 15.035 -12.500 1.00 31.03 170 THR B O 1
ATOM 2142 N N . GLY B 1 102 ? 10.895 13.942 -12.296 1.00 27.42 171 GLY B N 1
ATOM 2143 C CA . GLY B 1 102 ? 10.706 13.613 -10.880 1.00 27.17 171 GLY B CA 1
ATOM 2144 C C . GLY B 1 102 ? 9.676 12.518 -10.678 1.00 26.97 171 GLY B C 1
ATOM 2145 O O . GLY B 1 102 ? 8.781 12.626 -9.829 1.00 28.07 171 GLY B O 1
ATOM 2146 N N . LYS B 1 103 ? 9.801 11.464 -11.478 1.00 25.18 172 LYS B N 1
ATOM 2147 C CA . LYS B 1 103 ? 8.882 10.334 -11.425 1.00 25.27 172 LYS B CA 1
ATOM 2148 C C . LYS B 1 103 ? 9.627 9.010 -11.498 1.00 22.65 172 LYS B C 1
ATOM 2149 O O . LYS B 1 103 ? 10.593 8.880 -12.230 1.00 20.58 172 LYS B O 1
ATOM 2155 N N . LYS B 1 104 ? 9.172 8.033 -10.724 1.00 22.67 173 LYS B N 1
ATOM 2156 C CA . LYS B 1 104 ? 9.679 6.668 -10.855 1.00 21.23 173 LYS B CA 1
ATOM 2157 C C . LYS B 1 104 ? 8.668 5.820 -11.627 1.00 22.48 173 LYS B C 1
ATOM 2158 O O . LYS B 1 104 ? 7.454 6.014 -11.502 1.00 24.08 173 LYS B O 1
ATOM 2164 N N . SER B 1 105 ? 9.172 4.889 -12.431 1.00 21.60 174 SER B N 1
ATOM 2165 C CA . SER B 1 105 ? 8.295 4.079 -13.272 1.00 23.33 174 SER B CA 1
ATOM 2166 C C . SER B 1 105 ? 8.580 2.587 -13.141 1.00 22.39 174 SER B C 1
ATOM 2167 O O . SER B 1 105 ? 9.725 2.165 -13.062 1.00 20.34 174 SER B O 1
ATOM 2170 N N . HIS B 1 106 ? 7.503 1.811 -13.134 1.00 24.51 175 HIS B N 1
ATOM 2171 C CA . HIS B 1 106 ? 7.531 0.359 -13.066 1.00 25.08 175 HIS B CA 1
ATOM 2172 C C . HIS B 1 106 ? 6.137 -0.109 -13.440 1.00 27.79 175 HIS B C 1
ATOM 2173 O O . HIS B 1 106 ? 5.139 0.479 -13.003 1.00 28.65 175 HIS B O 1
ATOM 2180 N N . ASN B 1 107 ? 6.071 -1.144 -14.274 1.00 28.45 176 ASN B N 1
ATOM 2181 C CA . ASN B 1 107 ? 4.804 -1.711 -14.713 1.00 31.37 176 ASN B CA 1
ATOM 2182 C C . ASN B 1 107 ? 3.813 -0.666 -15.244 1.00 32.80 176 ASN B C 1
ATOM 2183 O O . ASN B 1 107 ? 2.633 -0.709 -14.918 1.00 34.47 176 ASN B O 1
ATOM 2188 N N . LYS B 1 108 ? 4.308 0.269 -16.057 1.00 32.45 177 LYS B N 1
ATOM 2189 C CA . LYS B 1 108 ? 3.486 1.342 -16.661 1.00 34.12 177 LYS B CA 1
ATOM 2190 C C . LYS B 1 108 ? 2.873 2.319 -15.649 1.00 34.84 177 LYS B C 1
ATOM 2191 O O . LYS B 1 108 ? 2.022 3.142 -16.005 1.00 36.01 177 LYS B O 1
ATOM 2197 N N . GLN B 1 109 ? 3.315 2.235 -14.398 1.00 33.81 178 GLN B N 1
ATOM 2198 C CA . GLN B 1 109 ? 2.870 3.164 -13.366 1.00 34.99 178 GLN B CA 1
ATOM 2199 C C . GLN B 1 109 ? 3.956 4.199 -13.075 1.00 32.74 178 GLN B C 1
ATOM 2200 O O . GLN B 1 109 ? 5.100 3.845 -12.786 1.00 30.68 178 GLN B O 1
ATOM 2206 N N . PHE B 1 110 ? 3.580 5.471 -13.182 1.00 33.35 179 PHE B N 1
ATOM 2207 C CA . PHE B 1 110 ? 4.479 6.603 -12.980 1.00 32.52 179 PHE B CA 1
ATOM 2208 C C . PHE B 1 110 ? 4.082 7.345 -11.706 1.00 32.93 179 PHE B C 1
ATOM 2209 O O . PHE B 1 110 ? 3.019 7.954 -11.650 1.00 34.97 179 PHE B O 1
ATOM 2217 N N . ASP B 1 111 ? 4.937 7.269 -10.688 1.00 31.05 180 ASP B N 1
ATOM 2218 C CA . ASP B 1 111 ? 4.655 7.841 -9.372 1.00 31.82 180 ASP B CA 1
ATOM 2219 C C . ASP B 1 111 ? 5.644 8.960 -9.060 1.00 30.47 180 ASP B C 1
ATOM 2220 O O . ASP B 1 111 ? 6.811 8.866 -9.425 1.00 27.35 180 ASP B O 1
ATOM 2225 N N . ASN B 1 112 ? 5.188 10.011 -8.384 1.00 31.94 181 ASN B N 1
ATOM 2226 C CA . ASN B 1 112 ? 6.106 11.046 -7.899 1.00 32.03 181 ASN B CA 1
ATOM 2227 C C . ASN B 1 112 ? 7.223 10.424 -7.055 1.00 30.57 181 ASN B C 1
ATOM 2228 O O . ASN B 1 112 ? 6.966 9.563 -6.211 1.00 30.93 181 ASN B O 1
ATOM 2233 N N . TYR B 1 113 ? 8.458 10.839 -7.308 1.00 28.46 182 TYR B N 1
ATOM 2234 C CA . TYR B 1 113 ? 9.613 10.385 -6.531 1.00 27.66 182 TYR B CA 1
ATOM 2235 C C . TYR B 1 113 ? 10.761 11.356 -6.738 1.00 27.78 182 TYR B C 1
ATOM 2236 O O . TYR B 1 113 ? 10.983 11.824 -7.858 1.00 27.23 182 TYR B O 1
ATOM 2245 N N . GLY B 1 114 ? 11.491 11.641 -5.662 1.00 28.71 183 GLY B N 1
ATOM 2246 C CA . GLY B 1 114 ? 12.766 12.342 -5.767 1.00 29.39 183 GLY B CA 1
ATOM 2247 C C . GLY B 1 114 ? 12.610 13.792 -6.169 1.00 31.39 183 GLY B C 1
ATOM 2248 O O . GLY B 1 114 ? 11.748 14.497 -5.648 1.00 33.29 183 GLY B O 1
ATOM 2249 N N . GLU B 1 115 ? 13.464 14.231 -7.089 1.00 31.16 184 GLU B N 1
ATOM 2250 C CA . GLU B 1 115 ? 13.426 15.591 -7.633 1.00 33.35 184 GLU B CA 1
ATOM 2251 C C . GLU B 1 115 ? 13.454 15.523 -9.155 1.00 31.98 184 GLU B C 1
ATOM 2252 O O . GLU B 1 115 ? 13.798 14.488 -9.726 1.00 30.31 184 GLU B O 1
ATOM 2258 N N . GLU B 1 116 ? 13.102 16.633 -9.800 1.00 33.31 185 GLU B N 1
ATOM 2259 C CA . GLU B 1 116 ? 13.352 16.830 -11.226 1.00 33.18 185 GLU B CA 1
ATOM 2260 C C . GLU B 1 116 ? 14.859 16.865 -11.466 1.00 31.37 185 GLU B C 1
ATOM 2261 O O . GLU B 1 116 ? 15.615 17.310 -10.602 1.00 31.94 185 GLU B O 1
ATOM 2267 N N . PHE B 1 117 ? 15.302 16.380 -12.623 1.00 29.64 186 PHE B N 1
ATOM 2268 C CA . PHE B 1 117 ? 16.701 16.526 -13.010 1.00 28.28 186 PHE B CA 1
ATOM 2269 C C . PHE B 1 117 ? 16.853 16.767 -14.505 1.00 28.05 186 PHE B C 1
ATOM 2270 O O . PHE B 1 117 ? 15.970 16.431 -15.294 1.00 28.22 186 PHE B O 1
ATOM 2278 N N . THR B 1 118 ? 17.975 17.365 -14.884 1.00 27.72 187 THR B N 1
ATOM 2279 C CA . THR B 1 118 ? 18.186 17.800 -16.256 1.00 27.50 187 THR B CA 1
ATOM 2280 C C . THR B 1 118 ? 19.681 17.965 -16.530 1.00 27.06 187 THR B C 1
ATOM 2281 O O . THR B 1 118 ? 20.511 17.412 -15.805 1.00 25.93 187 THR B O 1
ATOM 2285 N N . MET B 1 119 ? 20.000 18.696 -17.592 1.00 27.29 188 MET B N 1
ATOM 2286 C CA . MET B 1 119 ? 21.366 19.007 -17.998 1.00 28.44 188 MET B CA 1
ATOM 2287 C C . MET B 1 119 ? 22.263 19.428 -16.831 1.00 28.13 188 MET B C 1
ATOM 2288 O O . MET B 1 119 ? 21.879 20.287 -16.031 1.00 28.84 188 MET B O 1
ATOM 2293 N N . HIS B 1 120 ? 23.464 18.846 -16.778 1.00 26.74 189 HIS B N 1
ATOM 2294 C CA . HIS B 1 120 ? 24.476 19.117 -15.738 1.00 27.60 189 HIS B CA 1
ATOM 2295 C C . HIS B 1 120 ? 24.295 18.310 -14.450 1.00 27.21 189 HIS B C 1
ATOM 2296 O O . HIS B 1 120 ? 25.157 18.348 -13.565 1.00 27.77 189 HIS B O 1
ATOM 2303 N N . ASP B 1 121 ? 23.190 17.576 -14.344 1.00 25.89 190 ASP B N 1
ATOM 2304 C CA . ASP B 1 121 ? 22.925 16.796 -13.145 1.00 25.82 190 ASP B CA 1
ATOM 2305 C C . ASP B 1 121 ? 23.533 15.404 -13.259 1.00 24.22 190 ASP B C 1
ATOM 2306 O O . ASP B 1 121 ? 23.622 14.845 -14.354 1.00 23.40 190 ASP B O 1
ATOM 2311 N N . THR B 1 122 ? 23.916 14.845 -12.113 1.00 24.27 191 THR B N 1
ATOM 2312 C CA . THR B 1 122 ? 24.449 13.483 -12.050 1.00 23.14 191 THR B CA 1
ATOM 2313 C C . THR B 1 122 ? 23.553 12.645 -11.156 1.00 22.03 191 THR B C 1
ATOM 2314 O O . THR B 1 122 ? 23.376 12.960 -9.973 1.00 23.08 191 THR B O 1
ATOM 2318 N N . ILE B 1 123 ? 23.004 11.578 -11.722 1.00 19.99 192 ILE B N 1
ATOM 2319 C CA . ILE B 1 123 ? 22.143 10.670 -10.981 1.00 19.60 192 ILE B CA 1
ATOM 2320 C C . ILE B 1 123 ? 22.943 9.456 -10.548 1.00 18.86 192 ILE B C 1
ATOM 2321 O O . ILE B 1 123 ? 23.576 8.798 -11.378 1.00 18.89 192 ILE B O 1
ATOM 2326 N N . GLY B 1 124 ? 22.935 9.171 -9.251 1.00 19.19 193 GLY B N 1
ATOM 2327 C CA . GLY B 1 124 ? 23.565 7.947 -8.732 1.00 18.73 193 GLY B CA 1
ATOM 2328 C C . GLY B 1 124 ? 22.529 6.852 -8.626 1.00 18.47 193 GLY B C 1
ATOM 2329 O O . GLY B 1 124 ? 21.441 7.072 -8.106 1.00 18.91 193 GLY B O 1
ATOM 2330 N N . CYS B 1 125 ? 22.856 5.669 -9.121 1.00 18.30 194 CYS B N 1
ATOM 2331 C CA . CYS B 1 125 ? 21.914 4.562 -9.134 1.00 18.55 194 CYS B CA 1
ATOM 2332 C C . CYS B 1 125 ? 22.463 3.463 -8.258 1.00 18.57 194 CYS B C 1
ATOM 2333 O O . CYS B 1 125 ? 23.510 2.897 -8.573 1.00 18.31 194 CYS B O 1
ATOM 2336 N N . TYR B 1 126 ? 21.756 3.199 -7.154 1.00 18.68 195 TYR B N 1
ATOM 2337 C CA . TYR B 1 126 ? 22.165 2.232 -6.129 1.00 19.46 195 TYR B CA 1
ATOM 2338 C C . TYR B 1 126 ? 21.340 0.961 -6.261 1.00 19.79 195 TYR B C 1
ATOM 2339 O O . TYR B 1 126 ? 20.103 1.026 -6.378 1.00 19.77 195 TYR B O 1
ATOM 2348 N N . LEU B 1 127 ? 21.996 -0.194 -6.202 1.00 19.52 196 LEU B N 1
ATOM 2349 C CA . LEU B 1 127 ? 21.242 -1.444 -6.192 1.00 20.02 196 LEU B CA 1
ATOM 2350 C C . LEU B 1 127 ? 21.783 -2.387 -5.138 1.00 21.65 196 LEU B C 1
ATOM 2351 O O . LEU B 1 127 ? 22.951 -2.783 -5.189 1.00 21.42 196 LEU B O 1
ATOM 2356 N N . ASP B 1 128 ? 20.938 -2.710 -4.167 1.00 22.51 197 ASP B N 1
ATOM 2357 C CA . ASP B 1 128 ? 21.270 -3.709 -3.165 1.00 24.96 197 ASP B CA 1
ATOM 2358 C C . ASP B 1 128 ? 20.435 -4.939 -3.474 1.00 26.52 197 ASP B C 1
ATOM 2359 O O . ASP B 1 128 ? 19.269 -5.037 -3.054 1.00 26.70 197 ASP B O 1
ATOM 2364 N N . ILE B 1 129 ? 21.032 -5.863 -4.227 1.00 27.36 198 ILE B N 1
ATOM 2365 C CA . ILE B 1 129 ? 20.361 -7.087 -4.648 1.00 29.39 198 ILE B CA 1
ATOM 2366 C C . ILE B 1 129 ? 20.045 -7.998 -3.474 1.00 31.45 198 ILE B C 1
ATOM 2367 O O . ILE B 1 129 ? 19.035 -8.685 -3.483 1.00 32.89 198 ILE B O 1
ATOM 2372 N N . ASP B 1 130 ? 20.905 -7.997 -2.464 1.00 33.02 199 ASP B N 1
ATOM 2373 C CA . ASP B 1 130 ? 20.746 -8.898 -1.327 1.00 35.32 199 ASP B CA 1
ATOM 2374 C C . ASP B 1 130 ? 19.545 -8.527 -0.439 1.00 35.76 199 ASP B C 1
ATOM 2375 O O . ASP B 1 130 ? 18.800 -9.406 0.002 1.00 37.39 199 ASP B O 1
ATOM 2380 N N . LYS B 1 131 ? 19.356 -7.231 -0.201 1.00 34.24 200 LYS B N 1
ATOM 2381 C CA . LYS B 1 131 ? 18.203 -6.723 0.551 1.00 34.45 200 LYS B CA 1
ATOM 2382 C C . LYS B 1 131 ? 17.042 -6.361 -0.381 1.00 32.43 200 LYS B C 1
ATOM 2383 O O . LYS B 1 131 ? 15.927 -6.095 0.079 1.00 33.28 200 LYS B O 1
ATOM 2389 N N . GLY B 1 132 ? 17.316 -6.367 -1.685 1.00 29.84 201 GLY B N 1
ATOM 2390 C CA . GLY B 1 132 ? 16.315 -6.095 -2.713 1.00 27.70 201 GLY B CA 1
ATOM 2391 C C . GLY B 1 132 ? 15.834 -4.654 -2.744 1.00 26.53 201 GLY B C 1
ATOM 2392 O O . GLY B 1 132 ? 14.621 -4.408 -2.753 1.00 27.05 201 GLY B O 1
ATOM 2393 N N . HIS B 1 133 ? 16.780 -3.712 -2.771 1.00 24.40 202 HIS B N 1
ATOM 2394 C CA . HIS B 1 133 ? 16.490 -2.280 -2.71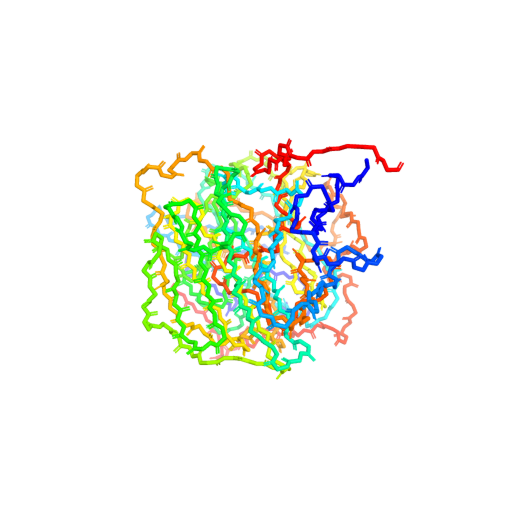9 1.00 23.51 202 HIS B CA 1
ATOM 2395 C C . HIS B 1 133 ? 17.077 -1.534 -3.904 1.00 21.76 202 HIS B C 1
ATOM 2396 O O . HIS B 1 133 ? 18.218 -1.798 -4.299 1.00 20.00 202 HIS B O 1
ATOM 2403 N N . VAL B 1 134 ? 16.288 -0.604 -4.447 1.00 20.62 203 VAL B N 1
ATOM 2404 C CA . VAL B 1 134 ? 16.704 0.288 -5.522 1.00 20.08 203 VAL B CA 1
ATOM 2405 C C . VAL B 1 134 ? 16.493 1.720 -5.047 1.00 20.04 203 VAL B C 1
ATOM 2406 O O . VAL B 1 134 ? 15.395 2.075 -4.629 1.00 20.50 203 VAL B O 1
ATOM 2410 N N . LYS B 1 135 ? 17.542 2.534 -5.104 1.00 19.14 204 LYS B N 1
ATOM 2411 C CA . LYS B 1 135 ? 17.409 3.955 -4.805 1.00 20.74 204 LYS B CA 1
ATOM 2412 C C . LYS B 1 135 ? 18.330 4.789 -5.670 1.00 19.74 204 LYS B C 1
ATOM 2413 O O . LYS B 1 135 ? 19.186 4.248 -6.353 1.00 18.74 204 LYS B O 1
ATOM 2419 N N . PHE B 1 136 ? 18.153 6.105 -5.614 1.00 19.97 205 PHE B N 1
ATOM 2420 C CA . PHE B 1 136 ? 18.877 7.029 -6.472 1.00 19.42 205 PHE B CA 1
ATOM 2421 C C . PHE B 1 136 ? 19.353 8.238 -5.665 1.00 20.25 205 PHE B C 1
ATOM 2422 O O . PHE B 1 136 ? 18.765 8.583 -4.632 1.00 21.33 205 PHE B O 1
ATOM 2430 N N . SER B 1 137 ? 20.424 8.876 -6.125 1.00 19.46 206 SER B N 1
ATOM 2431 C CA . SER B 1 137 ? 20.830 10.158 -5.556 1.00 20.11 206 SER B CA 1
ATOM 2432 C C . SER B 1 137 ? 20.823 11.169 -6.691 1.00 19.96 206 SER B C 1
ATOM 2433 O O . SER B 1 137 ? 20.967 10.784 -7.866 1.00 18.36 206 SER B O 1
ATOM 2436 N N . LYS B 1 138 ? 20.617 12.446 -6.358 1.00 20.82 207 LYS B N 1
ATOM 2437 C CA . LYS B 1 138 ? 20.759 13.508 -7.341 1.00 21.24 207 LYS B CA 1
ATOM 2438 C C . LYS B 1 138 ? 21.852 14.443 -6.858 1.00 22.84 207 LYS B C 1
ATOM 2439 O O . LYS B 1 138 ? 21.710 15.091 -5.819 1.00 23.31 207 LYS B O 1
ATOM 2445 N N . ASN B 1 139 ? 22.952 14.492 -7.606 1.00 23.13 208 ASN B N 1
ATOM 2446 C CA . ASN B 1 139 ? 24.110 15.293 -7.213 1.00 25.10 208 ASN B CA 1
ATOM 2447 C C . ASN B 1 139 ? 24.523 15.016 -5.758 1.00 26.27 208 ASN B C 1
ATOM 2448 O O . ASN B 1 139 ? 24.806 15.936 -5.000 1.00 27.15 208 ASN B O 1
ATOM 2453 N N . GLY B 1 140 ? 24.537 13.738 -5.384 1.00 25.44 209 GLY B N 1
ATOM 2454 C CA . GLY B 1 140 ? 25.002 13.329 -4.059 1.00 27.03 209 GLY B CA 1
ATOM 2455 C C . GLY B 1 140 ? 23.950 13.374 -2.958 1.00 28.65 209 GLY B C 1
ATOM 2456 O O . GLY B 1 140 ? 24.220 12.968 -1.827 1.00 29.45 209 GLY B O 1
ATOM 2457 N N . LYS B 1 141 ? 22.762 13.887 -3.279 1.00 28.90 210 LYS B N 1
ATOM 2458 C CA . LYS B 1 141 ? 21.661 13.943 -2.324 1.00 30.57 210 LYS B CA 1
ATOM 2459 C C . LYS B 1 141 ? 20.799 12.689 -2.453 1.00 28.98 210 LYS B C 1
ATOM 2460 O O . LYS B 1 141 ? 20.269 12.406 -3.530 1.00 27.06 210 LYS B O 1
ATOM 2466 N N . ASP B 1 142 ? 20.647 11.960 -1.347 1.00 29.48 211 ASP B N 1
ATOM 2467 C CA . ASP B 1 142 ? 19.876 10.716 -1.329 1.00 28.99 211 ASP B CA 1
ATOM 2468 C C . ASP B 1 142 ? 18.400 11.046 -1.518 1.00 28.60 211 ASP B C 1
ATOM 2469 O O . ASP B 1 142 ? 17.851 11.894 -0.813 1.00 29.93 211 ASP B O 1
ATOM 2474 N N . LEU B 1 143 ? 17.772 10.403 -2.496 1.00 26.35 212 LEU B N 1
ATOM 2475 C CA . LEU B 1 143 ? 16.359 10.659 -2.782 1.00 26.38 212 LEU B CA 1
ATOM 2476 C C . LEU B 1 143 ? 15.440 9.640 -2.100 1.00 26.53 212 LEU B C 1
ATOM 2477 O O . LEU B 1 143 ? 14.212 9.762 -2.149 1.00 27.87 212 LEU B O 1
ATOM 2482 N N . GLY B 1 144 ? 16.044 8.653 -1.445 1.00 25.97 213 GLY B N 1
ATOM 2483 C CA . GLY B 1 144 ? 15.298 7.646 -0.698 1.00 25.89 213 GLY B CA 1
ATOM 2484 C C . GLY B 1 144 ? 15.038 6.381 -1.497 1.00 24.01 213 GLY B C 1
ATOM 2485 O O . GLY B 1 144 ? 15.279 6.327 -2.700 1.00 23.12 213 GLY B O 1
ATOM 2486 N N . LEU B 1 145 ? 14.532 5.362 -0.814 1.00 24.13 214 LEU B N 1
ATOM 2487 C CA . LEU B 1 145 ? 14.191 4.084 -1.432 1.00 22.63 214 LEU B CA 1
ATOM 2488 C C . LEU B 1 145 ? 13.091 4.246 -2.480 1.00 21.74 214 LEU B C 1
ATOM 2489 O O . LEU B 1 145 ? 12.003 4.742 -2.178 1.00 21.94 214 LEU B O 1
ATOM 2494 N N . ALA B 1 146 ? 13.390 3.832 -3.709 1.00 19.97 215 ALA B N 1
ATOM 2495 C CA . ALA B 1 146 ? 12.448 3.941 -4.815 1.00 19.82 215 ALA B CA 1
ATOM 2496 C C . ALA B 1 146 ? 11.637 2.667 -5.018 1.00 20.47 215 ALA B C 1
ATOM 2497 O O . ALA B 1 146 ? 10.431 2.735 -5.247 1.00 20.74 215 ALA B O 1
ATOM 2499 N N . PHE B 1 147 ? 12.308 1.518 -4.972 1.00 20.04 216 PHE B N 1
ATOM 2500 C CA . PHE B 1 147 ? 11.667 0.232 -5.251 1.00 21.25 216 PHE B CA 1
ATOM 2501 C C . PHE B 1 147 ? 12.226 -0.879 -4.381 1.00 22.25 216 PHE B C 1
ATOM 2502 O O . PHE B 1 147 ? 13.418 -0.876 -4.031 1.00 20.88 216 PHE B O 1
ATOM 2510 N N . GLU B 1 148 ? 11.353 -1.825 -4.055 1.00 23.96 217 GLU B N 1
ATOM 2511 C CA . GLU B 1 148 ? 11.781 -3.128 -3.572 1.00 25.98 217 GLU B CA 1
ATOM 2512 C C . GLU B 1 148 ? 11.646 -4.112 -4.739 1.00 26.21 217 GLU B C 1
ATOM 2513 O O . GLU B 1 148 ? 10.757 -3.966 -5.598 1.00 26.07 217 GLU B O 1
ATOM 2519 N N . ILE B 1 149 ? 12.551 -5.080 -4.804 1.00 26.45 218 ILE B N 1
ATOM 2520 C CA . ILE B 1 149 ? 12.497 -6.089 -5.858 1.00 27.46 218 ILE B CA 1
ATOM 2521 C C . ILE B 1 149 ? 11.378 -7.065 -5.517 1.00 30.23 218 ILE B C 1
ATOM 2522 O O . ILE B 1 149 ? 11.427 -7.709 -4.470 1.00 31.33 218 ILE B O 1
ATOM 2527 N N . PRO B 1 150 ? 10.349 -7.147 -6.383 1.00 31.62 219 PRO B N 1
ATOM 2528 C CA . PRO B 1 150 ? 9.181 -8.000 -6.131 1.00 34.91 219 PRO B CA 1
ATOM 2529 C C . PRO B 1 150 ? 9.536 -9.478 -6.304 1.00 36.73 219 PRO B C 1
ATOM 2530 O O . PRO B 1 150 ? 10.506 -9.781 -6.988 1.00 35.51 219 PRO B O 1
ATOM 2534 N N . PRO B 1 151 ? 8.771 -10.390 -5.671 1.00 40.28 220 PRO B N 1
ATOM 2535 C CA . PRO B 1 151 ? 9.064 -11.826 -5.758 1.00 42.37 220 PRO B CA 1
ATOM 2536 C C . PRO B 1 151 ? 9.208 -12.387 -7.181 1.00 42.88 220 PRO B C 1
ATOM 2537 O O . PRO B 1 151 ? 10.021 -13.293 -7.393 1.00 43.10 220 PRO B O 1
ATOM 2541 N N . HIS B 1 152 ? 8.447 -11.848 -8.137 1.00 43.18 221 HIS B N 1
ATOM 2542 C CA . HIS B 1 152 ? 8.471 -12.336 -9.525 1.00 44.08 221 HIS B CA 1
ATOM 2543 C C . HIS B 1 152 ? 9.746 -11.958 -10.276 1.00 42.43 221 HIS B C 1
ATOM 2544 O O . HIS B 1 152 ? 9.953 -12.386 -11.412 1.00 42.78 221 HIS B O 1
ATOM 2551 N N . MET B 1 153 ? 10.580 -11.143 -9.637 1.00 41.15 222 MET B N 1
ATOM 2552 C CA . MET B 1 153 ? 11.802 -10.618 -10.238 1.00 39.94 222 MET B CA 1
ATOM 2553 C C . MET B 1 153 ? 13.017 -11.037 -9.419 1.00 38.66 222 MET B C 1
ATOM 2554 O O . MET B 1 153 ? 14.164 -10.786 -9.810 1.00 37.23 222 MET B O 1
ATOM 2559 N N . LYS B 1 154 ? 12.754 -11.676 -8.282 1.00 39.55 223 LYS B N 1
ATOM 2560 C CA . LYS B 1 154 ? 13.803 -12.157 -7.394 1.00 39.62 223 LYS B CA 1
ATOM 2561 C C . LYS B 1 154 ? 14.646 -13.199 -8.131 1.00 39.60 223 LYS B C 1
ATOM 2562 O O . LYS B 1 154 ? 14.115 -13.958 -8.944 1.00 40.95 223 LYS B O 1
ATOM 2568 N N . ASN B 1 155 ? 15.951 -13.217 -7.861 1.00 38.00 224 ASN B N 1
ATOM 2569 C CA . ASN B 1 155 ? 16.880 -14.190 -8.471 1.00 38.03 224 ASN B CA 1
ATOM 2570 C C . ASN B 1 155 ? 17.156 -14.007 -9.980 1.00 36.02 224 ASN B C 1
ATOM 2571 O O . ASN B 1 155 ? 17.687 -14.902 -10.634 1.00 36.93 224 ASN B O 1
ATOM 2576 N N . GLN B 1 156 ? 16.807 -12.841 -10.515 1.00 32.72 225 GLN B N 1
ATOM 2577 C CA . GLN B 1 156 ? 17.076 -12.507 -11.913 1.00 30.88 225 GLN B CA 1
ATOM 2578 C C . GLN B 1 156 ? 18.112 -11.383 -11.964 1.00 27.82 225 GLN B C 1
ATOM 2579 O O . GLN B 1 156 ? 18.069 -10.474 -11.142 1.00 26.57 225 GLN B O 1
ATOM 2585 N N . ALA B 1 157 ? 19.054 -11.468 -12.905 1.00 26.05 226 ALA B N 1
ATOM 2586 C CA . ALA B 1 157 ? 20.113 -10.468 -13.021 1.00 23.29 226 ALA B CA 1
ATOM 2587 C C . ALA B 1 157 ? 19.551 -9.148 -13.530 1.00 21.20 226 ALA B C 1
ATOM 2588 O O . ALA B 1 157 ? 18.774 -9.122 -14.487 1.00 20.21 226 ALA B O 1
ATOM 2590 N N . LEU B 1 158 ? 19.948 -8.056 -12.881 1.00 19.67 227 LEU B N 1
ATOM 2591 C CA . LEU B 1 158 ? 19.532 -6.709 -13.275 1.00 17.89 227 LEU B CA 1
ATOM 2592 C C . LEU B 1 158 ? 20.643 -5.964 -13.986 1.00 16.52 227 LEU B C 1
ATOM 2593 O O . LEU B 1 158 ? 21.798 -5.923 -13.509 1.00 15.54 227 LEU B O 1
ATOM 2598 N N . PHE B 1 159 ? 20.271 -5.381 -15.123 1.00 15.25 228 PHE B N 1
ATOM 2599 C CA . PHE B 1 159 ? 21.178 -4.681 -16.019 1.00 14.60 228 PHE B CA 1
ATOM 2600 C C . PHE B 1 159 ? 20.892 -3.188 -15.947 1.00 13.81 228 PHE B C 1
ATOM 2601 O O . PHE B 1 159 ? 19.741 -2.797 -15.939 1.00 13.38 228 PHE B O 1
ATOM 2609 N N . PRO B 1 160 ? 21.942 -2.354 -15.872 1.00 13.90 229 PRO B N 1
ATOM 2610 C CA . PRO B 1 160 ? 21.742 -0.899 -16.037 1.00 13.58 229 PRO B CA 1
ATOM 2611 C C . PRO B 1 160 ? 21.015 -0.616 -17.360 1.00 14.34 229 PRO B C 1
ATOM 2612 O O . PRO B 1 160 ? 21.290 -1.250 -18.388 1.00 14.78 229 PRO B O 1
ATOM 2616 N N . ALA B 1 161 ? 20.074 0.315 -17.332 1.00 14.44 230 ALA B N 1
ATOM 2617 C CA . ALA B 1 161 ? 19.241 0.550 -18.493 1.00 15.32 230 ALA B CA 1
ATOM 2618 C C . ALA B 1 161 ? 18.866 2.022 -18.528 1.00 15.46 230 ALA B C 1
ATOM 2619 O O . ALA B 1 161 ? 18.845 2.701 -17.491 1.00 15.77 230 ALA B O 1
ATOM 2621 N N . CYS B 1 162 ? 18.595 2.520 -19.723 1.00 15.62 231 CYS B N 1
ATOM 2622 C CA . CYS B 1 162 ? 18.028 3.847 -19.867 1.00 16.49 231 CYS B CA 1
ATOM 2623 C C . CYS B 1 162 ? 17.105 3.866 -21.062 1.00 16.78 231 CYS B C 1
ATOM 2624 O O . CYS B 1 162 ? 17.103 2.942 -21.880 1.00 17.58 231 CYS B O 1
ATOM 2627 N N . VAL B 1 163 ? 16.300 4.915 -21.149 1.00 16.90 232 VAL B N 1
ATOM 2628 C CA . VAL B 1 163 ? 15.511 5.171 -22.339 1.00 16.84 232 VAL B CA 1
ATOM 2629 C C . VAL B 1 163 ? 15.523 6.695 -22.520 1.00 17.07 232 VAL B C 1
ATOM 2630 O O . VAL B 1 163 ? 15.478 7.447 -21.536 1.00 17.34 232 VAL B O 1
ATOM 2634 N N . LEU B 1 164 ? 15.643 7.135 -23.766 1.00 16.93 233 LEU B N 1
ATOM 2635 C CA . LEU B 1 164 ? 15.877 8.544 -24.098 1.00 18.16 233 LEU B CA 1
ATOM 2636 C C . LEU B 1 164 ? 14.886 9.033 -25.126 1.00 19.61 233 LEU B C 1
ATOM 2637 O O . LEU B 1 164 ? 14.458 8.263 -25.990 1.00 19.47 233 LEU B O 1
ATOM 2642 N N . LYS B 1 165 ? 14.529 10.313 -25.034 1.00 20.74 234 LYS B N 1
ATOM 2643 C CA . LYS B 1 165 ? 13.717 10.968 -26.050 1.00 22.76 234 LYS B CA 1
ATOM 2644 C C . LYS B 1 165 ? 14.419 12.287 -26.343 1.00 23.50 234 LYS B C 1
ATOM 2645 O O . LYS B 1 165 ? 14.309 13.237 -25.570 1.00 23.63 234 LYS B O 1
ATOM 2651 N N . ASN B 1 166 ? 15.174 12.317 -27.440 1.00 23.89 235 ASN B N 1
ATOM 2652 C CA . ASN B 1 166 ? 15.932 13.509 -27.852 1.00 25.10 235 ASN B CA 1
ATOM 2653 C C . ASN B 1 166 ? 16.859 13.989 -26.737 1.00 24.24 235 ASN B C 1
ATOM 2654 O O . ASN B 1 166 ? 16.823 15.161 -26.325 1.00 25.12 235 ASN B O 1
ATOM 2659 N N . ALA B 1 167 ? 17.682 13.068 -26.257 1.00 22.52 236 ALA B N 1
ATOM 2660 C CA . ALA B 1 167 ? 18.534 13.302 -25.096 1.00 22.45 236 ALA B CA 1
ATOM 2661 C C . ALA B 1 167 ? 19.883 12.607 -25.228 1.00 22.42 236 ALA B C 1
ATOM 2662 O O . ALA B 1 167 ? 20.040 11.695 -26.034 1.00 22.10 236 ALA B O 1
ATOM 2664 N N . GLU B 1 168 ? 20.856 13.072 -24.446 1.00 23.49 237 GLU B N 1
ATOM 2665 C CA . GLU B 1 168 ? 22.189 12.479 -24.384 1.00 23.87 237 GLU B CA 1
ATOM 2666 C C . GLU B 1 168 ? 22.592 12.302 -22.920 1.00 23.20 237 GLU B C 1
ATOM 2667 O O . GLU B 1 168 ? 22.434 13.229 -22.109 1.00 22.63 237 GLU B O 1
ATOM 2673 N N . LEU B 1 169 ? 23.084 11.100 -22.592 1.00 21.92 238 LEU B N 1
ATOM 2674 C CA . LEU B 1 169 ? 23.580 10.774 -21.253 1.00 22.29 238 LEU B CA 1
ATOM 2675 C C . LEU B 1 169 ? 24.987 10.198 -21.364 1.00 22.21 238 LEU B C 1
ATOM 2676 O O . LEU B 1 169 ? 25.370 9.666 -22.420 1.00 22.45 238 LEU B O 1
ATOM 2681 N N . LYS B 1 170 ? 25.742 10.270 -20.271 1.00 21.40 239 LYS B N 1
ATOM 2682 C CA . LYS B 1 170 ? 27.024 9.558 -20.182 1.00 20.64 239 LYS B CA 1
ATOM 2683 C C . LYS B 1 170 ? 27.057 8.698 -18.924 1.00 19.34 239 LYS B C 1
ATOM 2684 O O . LYS B 1 170 ? 26.872 9.208 -17.817 1.00 18.02 239 LYS B O 1
ATOM 2690 N N . PHE B 1 171 ? 27.294 7.400 -19.101 1.00 17.76 240 PHE B N 1
ATOM 2691 C CA . PHE B 1 171 ? 27.376 6.465 -17.973 1.00 17.23 240 PHE B CA 1
ATOM 2692 C C . PHE B 1 171 ? 28.788 6.398 -17.406 1.00 17.91 240 PHE B C 1
ATOM 2693 O O . PHE B 1 171 ? 29.758 6.614 -18.123 1.00 17.19 240 PHE B O 1
ATOM 2701 N N . ASN B 1 172 ? 28.872 6.092 -16.111 1.00 17.23 241 ASN B N 1
ATOM 2702 C CA . ASN B 1 172 ? 30.122 5.778 -15.442 1.00 17.84 241 ASN B CA 1
ATOM 2703 C C . ASN B 1 172 ? 29.842 4.585 -14.541 1.00 17.62 241 ASN B C 1
ATOM 2704 O O . ASN B 1 172 ? 29.125 4.717 -13.542 1.00 17.04 241 ASN B O 1
ATOM 2709 N N . PHE B 1 173 ? 30.381 3.420 -14.901 1.00 17.77 242 PHE B N 1
ATOM 2710 C CA . PHE B 1 173 ? 30.188 2.199 -14.105 1.00 18.37 242 PHE B CA 1
ATOM 2711 C C . PHE B 1 173 ? 31.265 2.000 -13.030 1.00 20.28 242 PHE B C 1
ATOM 2712 O O . PHE B 1 173 ? 31.182 1.072 -12.205 1.00 20.05 242 PHE B O 1
ATOM 2720 N N . GLY B 1 174 ? 32.242 2.898 -13.025 1.00 21.11 243 GLY B N 1
ATOM 2721 C CA . GLY B 1 174 ? 33.292 2.877 -12.024 1.00 24.22 243 GLY B CA 1
ATOM 2722 C C . GLY B 1 174 ? 34.691 2.983 -12.584 1.00 26.38 243 GLY B C 1
ATOM 2723 O O . GLY B 1 174 ? 35.658 3.094 -11.827 1.00 27.69 243 GLY B O 1
ATOM 2724 N N . GLU B 1 175 ? 34.823 2.966 -13.904 1.00 27.45 244 GLU B N 1
ATOM 2725 C CA . GLU B 1 175 ? 36.170 3.034 -14.481 1.00 30.62 244 GLU B CA 1
ATOM 2726 C C . GLU B 1 175 ? 36.763 4.445 -14.455 1.00 31.80 244 GLU B C 1
ATOM 2727 O O . GLU B 1 175 ? 37.976 4.608 -14.556 1.00 33.51 244 GLU B O 1
ATOM 2733 N N . GLU B 1 176 ? 35.908 5.453 -14.304 1.00 30.89 245 GLU B N 1
ATOM 2734 C CA . GLU B 1 176 ? 36.358 6.827 -14.044 1.00 33.09 245 GLU B CA 1
ATOM 2735 C C . GLU B 1 176 ? 35.972 7.263 -12.627 1.00 31.91 245 GLU B C 1
ATOM 2736 O O . GLU B 1 176 ? 35.072 6.677 -12.015 1.00 30.08 245 GLU B O 1
ATOM 2742 N N . GLU B 1 177 ? 36.638 8.295 -12.108 1.00 33.28 246 GLU B N 1
ATOM 2743 C CA . GLU B 1 177 ? 36.259 8.867 -10.812 1.00 33.78 246 GLU B CA 1
ATOM 2744 C C . GLU B 1 177 ? 34.767 9.227 -10.818 1.00 30.82 246 GLU B C 1
ATOM 2745 O O . GLU B 1 177 ? 34.267 9.825 -11.780 1.00 29.70 246 GLU B O 1
ATOM 2751 N N . PHE B 1 178 ? 34.052 8.821 -9.773 1.00 29.11 247 PHE B N 1
ATOM 2752 C CA . PHE B 1 178 ? 32.660 9.234 -9.606 1.00 27.31 247 PHE B CA 1
ATOM 2753 C C . PHE B 1 178 ? 32.632 10.691 -9.165 1.00 28.93 247 PHE B C 1
ATOM 2754 O O . PHE B 1 178 ? 33.519 11.143 -8.445 1.00 29.69 247 PHE B O 1
ATOM 2762 N N . LYS B 1 179 ? 31.603 11.419 -9.588 1.00 28.83 248 LYS B N 1
ATOM 2763 C CA . LYS B 1 179 ? 31.426 12.806 -9.147 1.00 31.04 248 LYS B CA 1
ATOM 2764 C C . LYS B 1 179 ? 30.947 12.840 -7.698 1.00 31.21 248 LYS B C 1
ATOM 2765 O O . LYS B 1 179 ? 31.298 13.748 -6.947 1.00 32.59 248 LYS B O 1
ATOM 2771 N N . PHE B 1 180 ? 30.163 11.832 -7.316 1.00 29.49 249 PHE B N 1
ATOM 2772 C CA . PHE B 1 180 ? 29.630 11.705 -5.960 1.00 30.63 249 PHE B CA 1
ATOM 2773 C C . PHE B 1 180 ? 29.765 10.251 -5.493 1.00 29.98 249 PHE B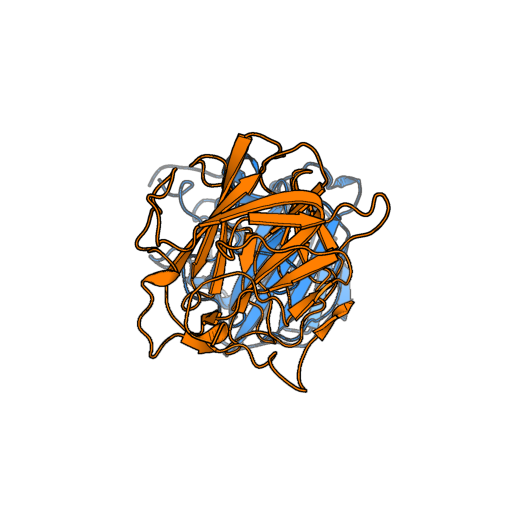 C 1
ATOM 2774 O O . PHE B 1 180 ? 28.857 9.445 -5.706 1.00 28.42 249 PHE B O 1
ATOM 2782 N N . PRO B 1 181 ? 30.914 9.913 -4.861 1.00 31.50 250 PRO B N 1
ATOM 2783 C CA . PRO B 1 181 ? 31.186 8.530 -4.435 1.00 31.22 250 PRO B CA 1
ATOM 2784 C C . PRO B 1 181 ? 30.053 7.939 -3.586 1.00 30.55 250 PRO B C 1
ATOM 2785 O O . PRO B 1 181 ? 29.473 8.652 -2.766 1.00 31.38 250 PRO B O 1
ATOM 2789 N N . PRO B 1 182 ? 29.731 6.645 -3.792 1.00 29.37 251 PRO B N 1
ATOM 2790 C CA . PRO B 1 182 ? 28.611 5.988 -3.104 1.00 29.06 251 PRO B CA 1
ATOM 2791 C C . PRO B 1 182 ? 28.774 5.920 -1.582 1.00 31.16 251 PRO B C 1
ATOM 2792 O O . PRO B 1 182 ? 29.883 5.752 -1.077 1.00 31.94 251 PRO B O 1
ATOM 2796 N N . LYS B 1 183 ? 27.662 6.062 -0.870 1.00 31.70 252 LYS B N 1
ATOM 2797 C CA . LYS B 1 183 ? 27.648 5.886 0.569 1.00 34.43 252 LYS B CA 1
ATOM 2798 C C . LYS B 1 183 ? 27.220 4.461 0.915 1.00 34.10 252 LYS B C 1
ATOM 2799 O O . LYS B 1 183 ? 26.801 3.703 0.032 1.00 32.96 252 LYS B O 1
ATOM 2805 N N . ASP B 1 184 ? 27.380 4.100 2.191 1.00 35.56 253 ASP B N 1
ATOM 2806 C CA . ASP B 1 184 ? 26.707 2.948 2.813 1.00 35.67 253 ASP B CA 1
ATOM 2807 C C . ASP B 1 184 ? 27.116 1.556 2.333 1.00 34.68 253 ASP B C 1
ATOM 2808 O O . ASP B 1 184 ? 26.273 0.653 2.253 1.00 34.39 253 ASP B O 1
ATOM 2813 N N . GLY B 1 185 ? 28.400 1.378 2.032 1.00 33.97 254 GLY B N 1
ATOM 2814 C CA . GLY B 1 185 ? 28.915 0.073 1.614 1.00 32.75 254 GLY B CA 1
ATOM 2815 C C . GLY B 1 185 ? 28.589 -0.359 0.190 1.00 29.63 254 GLY B C 1
ATOM 2816 O O . GLY B 1 185 ? 28.838 -1.511 -0.185 1.00 29.54 254 GLY B O 1
ATOM 2817 N N . PHE B 1 186 ? 28.023 0.550 -0.599 1.00 26.96 255 PHE B N 1
ATOM 2818 C CA . PHE B 1 186 ? 27.818 0.313 -2.031 1.00 24.57 255 PHE B CA 1
ATOM 2819 C C . PHE B 1 186 ? 29.119 0.683 -2.740 1.00 24.81 255 PHE B C 1
ATOM 2820 O O . PHE B 1 186 ? 29.771 1.663 -2.379 1.00 25.68 255 PHE B O 1
ATOM 2828 N N . VAL B 1 187 ? 29.495 -0.094 -3.751 1.00 24.01 256 VAL B N 1
ATOM 2829 C CA . VAL B 1 187 ? 30.708 0.206 -4.515 1.00 23.66 256 VAL B CA 1
ATOM 2830 C C . VAL B 1 187 ? 30.458 0.170 -6.019 1.00 21.98 256 VAL B C 1
ATOM 2831 O O . VAL B 1 187 ? 29.438 -0.351 -6.481 1.00 20.27 256 VAL B O 1
ATOM 2835 N N . ALA B 1 188 ? 31.401 0.727 -6.772 1.00 21.43 257 ALA B N 1
ATOM 2836 C CA . ALA B 1 188 ? 31.332 0.774 -8.230 1.00 20.86 257 ALA B CA 1
ATOM 2837 C C . ALA B 1 188 ? 30.914 -0.572 -8.837 1.00 20.37 257 ALA B C 1
ATOM 2838 O O . ALA B 1 188 ? 31.464 -1.622 -8.502 1.00 21.09 257 ALA B O 1
ATOM 2840 N N . LEU B 1 189 ? 29.923 -0.519 -9.715 1.00 19.80 258 LEU B N 1
ATOM 2841 C CA . LEU B 1 189 ? 29.435 -1.694 -10.436 1.00 20.23 258 LEU B CA 1
ATOM 2842 C C . LEU B 1 189 ? 30.540 -2.448 -11.175 1.00 21.56 258 LEU B C 1
ATOM 2843 O O . LEU B 1 189 ? 30.636 -3.681 -11.090 1.00 22.53 258 LEU B O 1
ATOM 2848 N N . SER B 1 190 ? 31.403 -1.709 -11.868 1.00 21.71 259 SER B N 1
ATOM 2849 C CA . SER B 1 190 ? 32.496 -2.313 -12.619 1.00 23.45 259 SER B CA 1
ATOM 2850 C C . SER B 1 190 ? 33.508 -3.041 -11.726 1.00 25.47 259 SER B C 1
ATOM 2851 O O . SER B 1 190 ? 34.312 -3.839 -12.211 1.00 26.77 259 SER B O 1
ATOM 2854 N N . LYS B 1 191 ? 33.458 -2.784 -10.420 1.00 25.66 260 LYS B N 1
ATOM 2855 C CA . LYS B 1 191 ? 34.352 -3.471 -9.490 1.00 27.97 260 LYS B CA 1
ATOM 2856 C C . LYS B 1 191 ? 33.723 -4.705 -8.835 1.00 28.06 260 LYS B C 1
ATOM 2857 O O . LYS B 1 191 ? 34.328 -5.319 -7.967 1.00 29.34 260 LYS B O 1
ATOM 2863 N N . ALA B 1 192 ? 32.509 -5.060 -9.249 1.00 26.74 261 ALA B N 1
ATOM 2864 C CA . ALA B 1 192 ? 31.839 -6.261 -8.743 1.00 27.38 261 ALA B CA 1
ATOM 2865 C C . ALA B 1 192 ? 32.647 -7.518 -9.094 1.00 29.23 261 ALA B C 1
ATOM 2866 O O . ALA B 1 192 ? 33.197 -7.604 -10.196 1.00 29.54 261 ALA B O 1
ATOM 2868 N N . PRO B 1 193 ? 32.755 -8.481 -8.152 1.00 31.10 262 PRO B N 1
ATOM 2869 C CA . PRO B 1 193 ? 33.437 -9.745 -8.457 1.00 33.34 262 PRO B CA 1
ATOM 2870 C C . PRO B 1 193 ? 32.794 -10.478 -9.627 1.00 33.10 262 PRO B C 1
ATOM 2871 O O . PRO B 1 193 ? 31.579 -10.414 -9.808 1.00 31.06 262 PRO B O 1
ATOM 2875 N N . ASP B 1 194 ? 33.611 -11.169 -10.414 1.00 35.29 263 ASP B N 1
ATOM 2876 C CA . ASP B 1 194 ? 33.140 -11.793 -11.651 1.00 35.75 263 ASP B CA 1
ATOM 2877 C C . ASP B 1 194 ? 32.078 -12.860 -11.421 1.00 35.92 263 ASP B C 1
ATOM 2878 O O . ASP B 1 194 ? 31.175 -13.018 -12.242 1.00 34.84 263 ASP B O 1
ATOM 2883 N N . GLY B 1 195 ? 32.177 -13.566 -10.296 1.00 37.12 264 GLY B N 1
ATOM 2884 C CA . GLY B 1 195 ? 31.174 -14.556 -9.898 1.00 37.62 264 GLY B CA 1
ATOM 2885 C C . GLY B 1 195 ? 29.777 -14.006 -9.624 1.00 35.64 264 GLY B C 1
ATOM 2886 O O . GLY B 1 195 ? 28.807 -14.766 -9.601 1.00 36.02 264 GLY B O 1
ATOM 2887 N N . TYR B 1 196 ? 29.661 -12.695 -9.412 1.00 33.25 265 TYR B N 1
ATOM 2888 C CA . TYR B 1 196 ? 28.354 -12.084 -9.129 1.00 32.17 265 TYR B CA 1
ATOM 2889 C C . TYR B 1 196 ? 27.770 -11.344 -10.338 1.00 30.16 265 TYR B C 1
ATOM 2890 O O . TYR B 1 196 ? 26.742 -10.667 -10.224 1.00 28.37 265 TYR B O 1
ATOM 2899 N N . ILE B 1 197 ? 28.426 -11.504 -11.487 1.00 30.48 266 ILE B N 1
ATOM 2900 C CA . ILE B 1 197 ? 28.057 -10.832 -12.744 1.00 29.81 266 ILE B CA 1
ATOM 2901 C C . ILE B 1 197 ? 27.541 -11.846 -13.766 1.00 29.94 266 ILE B C 1
ATOM 2902 O O . ILE B 1 197 ? 27.996 -12.990 -13.795 1.00 31.55 266 ILE B O 1
ATOM 2907 N N . VAL B 1 198 ? 26.619 -11.397 -14.616 1.00 28.42 267 VAL B N 1
ATOM 2908 C CA . VAL B 1 198 ? 26.118 -12.164 -15.755 1.00 29.29 267 VAL B CA 1
ATOM 2909 C C . VAL B 1 198 ? 26.358 -11.360 -17.042 1.00 28.29 267 VAL B C 1
ATOM 2910 O O . VAL B 1 198 ? 26.095 -10.149 -17.088 1.00 26.39 267 VAL B O 1
ATOM 2914 N N . LYS B 1 199 ? 26.858 -12.025 -18.082 1.00 29.09 268 LYS B N 1
ATOM 2915 C CA . LYS B 1 199 ? 26.938 -11.402 -19.409 1.00 28.88 268 LYS B CA 1
ATOM 2916 C C . LYS B 1 199 ? 25.547 -11.329 -20.032 1.00 27.74 268 LYS B C 1
ATOM 2917 O O . LYS B 1 199 ? 24.724 -12.221 -19.830 1.00 28.21 268 LYS B O 1
ATOM 2923 N N . SER B 1 200 ? 25.288 -10.277 -20.800 1.00 26.42 269 SER B N 1
ATOM 2924 C CA . SER B 1 200 ? 24.011 -10.156 -21.501 1.00 26.12 269 SER B CA 1
ATOM 2925 C C . SER B 1 200 ? 23.801 -11.325 -22.464 1.00 28.45 269 SER B C 1
ATOM 2926 O O . SER B 1 200 ? 24.749 -11.804 -23.072 1.00 28.49 269 SER B O 1
ATOM 2929 N N . GLN B 1 201 ? 22.549 -11.756 -22.602 1.00 29.86 270 GLN B N 1
ATOM 2930 C CA . GLN B 1 201 ? 22.165 -12.794 -23.559 1.00 33.33 270 GLN B CA 1
ATOM 2931 C C . GLN B 1 201 ? 22.083 -12.220 -24.964 1.00 34.11 270 GLN B C 1
ATOM 2932 O O . GLN B 1 201 ? 21.981 -12.960 -25.947 1.00 35.12 270 GLN B O 1
ATOM 2938 N N . HIS B 1 202 ? 22.120 -10.892 -25.042 1.00 33.15 271 HIS B N 1
ATOM 2939 C CA . HIS B 1 202 ? 21.931 -10.181 -26.295 1.00 34.75 271 HIS B CA 1
ATOM 2940 C C . HIS B 1 202 ? 23.261 -9.872 -26.961 1.00 35.66 271 HIS B C 1
ATOM 2941 O O . HIS B 1 202 ? 23.964 -8.928 -26.591 1.00 34.63 271 HIS B O 1
ATOM 2948 N N . SER B 1 203 ? 23.600 -10.733 -27.916 1.00 38.63 272 SER B N 1
ATOM 2949 C CA . SER B 1 203 ? 24.742 -10.600 -28.796 1.00 40.45 272 SER B CA 1
ATOM 2950 C C . SER B 1 203 ? 24.475 -11.563 -29.953 1.00 43.76 272 SER B C 1
ATOM 2951 O O . SER B 1 203 ? 23.718 -12.540 -29.797 1.00 45.25 272 SER B O 1
ATOM 2954 N N . GLY B 1 204 ? 25.070 -11.297 -31.112 1.00 45.40 273 GLY B N 1
ATOM 2955 C CA . GLY B 1 204 ? 24.935 -12.213 -32.258 1.00 48.64 273 GLY B CA 1
ATOM 2956 C C . GLY B 1 204 ? 23.511 -12.320 -32.784 1.00 49.62 273 GLY B C 1
ATOM 2957 O O . GLY B 1 204 ? 22.852 -11.303 -33.006 1.00 48.12 273 GLY B O 1
ATOM 2958 N N . ASN B 1 205 ? 23.025 -13.546 -32.981 1.00 52.20 274 ASN B N 1
ATOM 2959 C CA . ASN B 1 205 ? 21.651 -13.738 -33.474 1.00 53.70 274 ASN B CA 1
ATOM 2960 C C . ASN B 1 205 ? 20.564 -13.457 -32.425 1.00 52.12 274 ASN B C 1
ATOM 2961 O O . ASN B 1 205 ? 19.372 -13.424 -32.753 1.00 52.99 274 ASN B O 1
ATOM 2966 N N . ALA B 1 206 ? 20.985 -13.267 -31.172 1.00 49.94 275 ALA B N 1
ATOM 2967 C CA . ALA B 1 206 ? 20.073 -12.999 -30.060 1.00 48.31 275 ALA B CA 1
ATOM 2968 C C . ALA B 1 206 ? 20.012 -11.501 -29.734 1.00 45.70 275 ALA B C 1
ATOM 2969 O O . ALA B 1 206 ? 19.646 -11.102 -28.626 1.00 44.23 275 ALA B O 1
ATOM 2971 N N . GLN B 1 207 ? 20.377 -10.685 -30.722 1.00 45.39 276 GLN B N 1
ATOM 2972 C CA . GLN B 1 207 ? 20.285 -9.231 -30.643 1.00 43.01 276 GLN B CA 1
ATOM 2973 C C . GLN B 1 207 ? 18.864 -8.737 -30.440 1.00 42.95 276 GLN B C 1
ATOM 2974 O O . GLN B 1 207 ? 17.903 -9.370 -30.890 1.00 44.03 276 GLN B O 1
ATOM 2980 N N . VAL B 1 208 ? 18.753 -7.578 -29.794 1.00 41.23 277 VAL B N 1
ATOM 2981 C CA . VAL B 1 208 ? 17.468 -6.918 -29.575 1.00 41.44 277 VAL B CA 1
ATOM 2982 C C . VAL B 1 208 ? 17.479 -5.508 -30.170 1.00 40.81 277 VAL B C 1
ATOM 2983 O O . VAL B 1 208 ? 18.496 -4.797 -30.108 1.00 39.17 277 VAL B O 1
ATOM 2987 N N . THR B 1 209 ? 16.351 -5.140 -30.775 1.00 42.12 278 THR B N 1
ATOM 2988 C CA . THR B 1 209 ? 16.093 -3.763 -31.185 1.00 42.37 278 THR B CA 1
ATOM 2989 C C . THR B 1 209 ? 14.652 -3.347 -30.856 1.00 43.05 278 THR B C 1
ATOM 2990 O O . THR B 1 209 ? 13.841 -4.176 -30.427 1.00 43.98 278 THR B O 1
ATOM 2994 N N . GLN B 1 210 ? 14.356 -2.061 -31.038 1.00 43.12 279 GLN B N 1
ATOM 2995 C CA . GLN B 1 210 ? 12.998 -1.542 -30.898 1.00 44.18 279 GLN B CA 1
ATOM 2996 C C . GLN B 1 210 ? 12.755 -0.457 -31.952 1.00 45.60 279 GLN B C 1
ATOM 2997 O O . GLN B 1 210 ? 13.692 0.221 -32.399 1.00 45.08 279 GLN B O 1
#

Organism: Homo sapiens (NCBI:txid9606)

GO terms:
  GO:0005515 protein binding (F, IPI)
  GO:1990904 ribonucleoprotein complex (C, IDA)
  GO:0008143 poly(A) bin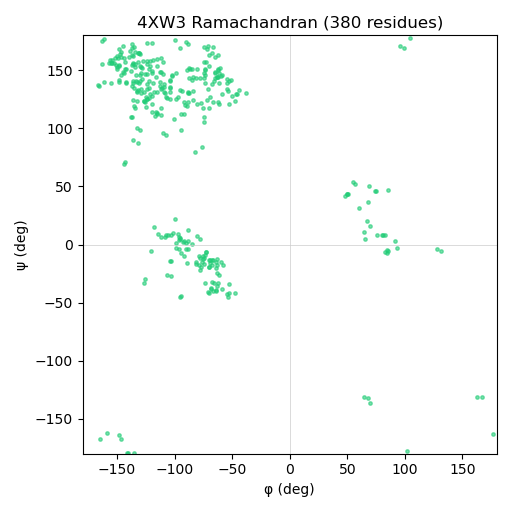ding (F, IDA)
  GO:0071920 cleavage body (C, IDA)
  GO:0005634 nucleus (C, IDA)
  GO:0005737 cytoplasm (C, IDA)
  GO:0010494 cytoplasmic stress granule (C, IDA)
  GO:0003682 chromatin binding (F, IDA)
  GO:0003712 transcription coregulator activity (F, IDA)
  GO:0033677 DNA/RNA helicase activity (F, IDA)
  GO:0072669 tRNA-splicing ligase complex (C, IDA)
  GO:0004518 nuclease activity (F, IDA)
  GO:0006302 double-strand break repair (P, IDA)
  GO:0005737 cytoplasm (C, EXP)
  GO:0016887 ATP hydrolysis activity (F, EXP)
  GO:0006388 tRNA splicing, via endonucleolytic cleavage and ligation (P, IMP)
  GO:0003724 RNA helicase activity (F, IDA)
  GO:1903608 protein localization to cytoplasmic stress granule (P, IMP)
  GO:0005654 nucleoplasm (C, TAS)
  GO:0005654 nucleoplasm (C, IDA)

Solvent-accessible surface area: 16439 Å² total; per-residue (Å²): 124,28,20,100,103,26,21,0,0,39,68,7,100,19,116,31,3,46,35,33,132,55,2,25,34,1,61,0,104,81,109,172,90,81,21,3,0,9,0,0,31,0,0,57,94,11,18,9,1,0,3,2,12,8,74,36,145,28,79,7,17,1,0,0,1,4,31,125,8,49,45,51,2,0,25,32,102,33,0,1,0,0,5,14,79,8,72,46,0,36,85,141,119,78,69,123,21,45,70,118,12,69,76,163,19,8,1,1,0,11,0,5,22,70,111,1,51,0,27,0,4,30,59,41,126,64,26,27,81,4,24,112,15,28,122,79,2,91,136,57,14,0,0,0,3,0,1,0,54,57,2,34,2,56,1,20,3,12,117,104,154,19,127,64,22,1,66,48,5,13,3,1,0,19,76,11,62,135,74,106,30,61,113,9,144,65,80,49,154,113,114,42,16,91,109,20,21,0,0,32,76,0,76,2,91,35,2,46,34,32,136,55,2,22,34,0,63,0,105,74,103,178,87,66,7,0,0,3,0,0,22,0,0,53,95,14,70,9,1,0,4,0,12,8,78,28,141,27,78,6,19,0,0,0,1,5,33,132,8,49,12,40,1,1,28,33,100,35,0,1,0,0,6,14,83,9,73,13,0,8,70,145,64,78,17,113,23,43,63,125,11,66,63,161,18,5,0,1,0,8,0,4,26,86,129,1,30,0,26,0,4,36,57,45,129,60,19,19,19,0,3,11,3,2,71,76,1,70,136,60,14,0,0,0,3,0,0,0,53,55,2,35,2,59,1,20,3,13,123,97,170,35,126,75,105,33,89,92,61,15,74,13,0,19,126,8,73,121,72,102,29,54,112,6,127,19,42,49,164,47,100,46,102,77

Sequence (384 aa):
SVLNKWQMNPYDRGSAFAIGSDGLCCQSREVKEWHGCRATKGLMKGKHYYEVSCHDQGLCRVGWSTMQASLDLGTDKFGFGFGGTGKKSHNKQFDNYGEEFTMHDTIGCYLDIDKGHVKFSKNGKDLGLAFEIPPHMKNQALFPACVLKNAELKFNFGEEEFKFPPKDGFVALSKAPDGYIVKSQHSGNASVLNKWQMNPYDRGSAFAIGSDGLCCQSREVKEWHGCRATKGLMKGKHYYEVSCHDQGLCRVGWSTMQASLDLGTDKFGFGFGGTGKKSHNKQFDNYGEEFTMHDTIGCYLDIDKGHVKFSKNGKDLGLAFEIPPHMKNQALFPACVLKNAELKFNFGEEEFKFPPKDGFVALSKAPDGYIVKSQHSGNAQVTQ

Radius of gyration: 22.85 Å; Cα contacts (8 Å, |Δi|>4): 1077; chains: 2; bounding box: 56×38×63 Å

Secondary structure (DSSP, 8-state):
--TTSSSEEEEEE-TTEEE-TTS-EEEE--TT--EEEEESEEESSSEEEEEEEE-SSSEEEEEEE-TTS-SSTTSSTTEEEEETTTEEEETTEEEE-S----TT-EEEEEEETTTTEEEEEETTEEEEEEEE--GGGTT--BEEEEEEESEEEEEESSSS--SS---TT-EEGGGS-GGGEEE-S-----/-GGGSSSEEEEEE-TTEEE-TTS-EEEE--TT--EEEEESEEESSSEEEEEEEE-SSSEEEEEEE-TTS-SSTTSSTTEEEEETTTEEEETTEEEE-S----TT-EEEEEEETTTTEEEEEETTEEEEEEEEPPGGGTTS-BEEEEEEESEEEEEESSSS--SSPPPTT-EEGGGS-GGGEEE-S-SGGG-B--

Nearest PDB structures (foldseek):
  4xw3-assembly1_A  TM=1.005E+00  e=3.703E-41  Homo sapiens
  7ua3-assembly1_B  TM=8.777E-01  e=7.813E-10  Homo sapiens
  7u9x-assembly1_A  TM=8.052E-01  e=9.216E-10  Homo sapiens
  9c1f-assembly1_B  TM=9.085E-01  e=8.793E-09  Neogale vison
  9e17-assembly1_A  TM=9.042E-01  e=1.292E-08  Oryctolagus cuniculus